Protein AF-A0A9D9ES20-F1 (afdb_monomer)

InterPro domains:
  IPR018711 Phosphodiester glycosidase [PF09992] (113-295)

Sequence (397 aa):
MNNNIIRICLAAALPAMLWSCSEKIDNSAFSDVLGKDYNQEILWDVDSLAFRKASWSTTDASYGAEIRQAQIKMLGGTQSVSYITYPSNMFITRIAAADNGLQSTSELAAGSKAVFAINGGPCDASGATSFVMIGNKVISEGSGSASGAGALAINETLDGSTIGIVQNASSSSLQTDYTSALIAGPVLVAGGKEQTFADTEENNTRQARSIIGTDDKGNYFMAVIDGGVTGQADGATMAEAAFIARIIGMQDAVCLSGGNASTLWSGTDGVVSHPSGNGSYDNTGEEGVANIVYVELNTPFAGGDGTKNDPYQIGTSRHIQNMSTVLEEGTAVYFELIDDIDMEGIDWIPLNYADPYMKIVHLDGNGHTIHNFFSSYASYPSFFGVLYGECRDIRFL

Radius of gyration: 25.95 Å; Cα contacts (8 Å, |Δi|>4): 982; chains: 1; bounding box: 56×36×92 Å

Mean predicted aligned error: 10.27 Å

Secondary structure (DSSP, 8-state):
--TTHHHHHHHHHHHHTTS---S----HHHHHHHHHHH-----S-HHHHHHHTS--EEEE-STT-EEEEEEEEETTEEEEEEEEEEETTTEEEEEEE-SSS-B-HHHHHHHTT-SEEEE-S-EETTEESSEEEETTEEEEE-SS--TT-EEEEEEEETTEEEEEEETT--HHHHHHH-SEEEEE--EEEETTEEPP--S-HHHHS-B-EEEEEE-TTSEEEEEEEE-SBTTTB--B-HHHHHHHHHHHT-SEEEE---GGG--EEETTTEE-S---TTSSSSS--PPPBSEEEEEEE--SSSS--SBTTBPEEE-SHHHHHHGGGG--TT-EEEEEE-S-EE-TT--PPPTB-STT---EEEEE-TT-EEES-----SSS-SSSBS--EEEES-EE-

Solvent-accessible surface area (backbone atoms only — not comparable to full-atom values): 20688 Å² total; per-residue (Å²): 140,66,88,66,58,71,60,49,57,62,63,58,50,57,63,57,69,75,69,65,92,60,91,83,79,80,60,64,70,55,47,54,49,35,38,71,78,64,74,38,81,74,88,65,58,65,44,62,51,37,62,75,66,42,75,65,48,75,45,84,65,56,83,77,22,38,39,39,37,35,67,34,74,36,88,95,42,26,34,25,40,24,35,37,40,34,37,39,74,48,25,27,66,50,69,51,68,50,92,75,59,59,37,34,52,63,58,53,27,60,77,64,66,28,49,33,30,31,37,24,41,45,55,55,95,91,30,50,41,26,34,30,31,47,80,73,38,77,76,28,84,34,84,58,86,48,68,63,25,3,21,50,34,27,38,76,51,95,84,31,32,51,76,44,73,37,70,74,51,48,72,70,59,45,67,72,77,30,36,25,35,37,39,23,27,35,49,24,23,55,88,61,36,67,53,86,77,72,98,40,69,82,38,67,43,54,24,12,38,21,36,42,31,30,35,95,82,51,34,36,38,44,34,34,35,25,18,70,29,83,83,58,13,41,29,38,24,51,64,53,45,14,52,50,44,41,75,77,50,28,23,31,25,28,29,32,29,38,41,44,47,24,43,31,32,32,65,88,74,42,51,68,33,38,16,27,60,69,64,44,89,39,63,50,31,69,35,61,32,23,29,29,38,31,27,36,75,47,55,68,41,83,39,57,82,23,38,92,92,37,35,24,27,28,58,42,49,63,26,58,65,41,52,58,80,73,62,42,76,80,43,74,39,24,34,31,39,77,39,65,27,66,32,70,93,48,88,41,74,30,67,20,55,55,89,88,41,46,37,31,44,32,40,37,18,77,75,30,40,38,32,52,72,53,45,84,40,93,55,53,57,41,77,41,29,52,81,34,73,47,77,46,57,58,44,82,86

Organism: NCBI:txid2840766

pLDDT: mean 88.25, std 16.92, range [31.28, 98.94]

Nearest PDB structures (foldseek):
  6pku-assembly2_D  TM=7.643E-01  e=1.802E-13  Cavia porcellus
  6pki-assembly2_D  TM=7.339E-01  e=7.553E-12  Danio rerio
  6pki-assembly1_A  TM=7.105E-01  e=3.189E-12  Danio rerio
  6ozd-assembly2_B  TM=7.371E-01  e=7.915E-09  Burkholderia pseudomallei K96243
  6ozd-assembly1_A  TM=7.544E-01  e=2.227E-08  Burkholderia pseudomallei K96243

Structure (mmCIF, N/CA/C/O backbone):
data_AF-A0A9D9ES20-F1
#
_entry.id   AF-A0A9D9ES20-F1
#
loop_
_atom_site.group_PDB
_atom_site.id
_atom_site.type_symbol
_atom_site.label_atom_id
_atom_site.label_alt_id
_atom_site.label_comp_id
_atom_site.label_asym_id
_atom_site.label_entity_id
_atom_site.label_seq_id
_atom_site.pdbx_PDB_ins_code
_atom_site.Cartn_x
_atom_site.Cartn_y
_atom_site.Cartn_z
_atom_site.occupancy
_atom_site.B_iso_or_equiv
_atom_site.auth_seq_id
_atom_site.auth_comp_id
_atom_site.auth_asym_id
_atom_site.auth_atom_id
_atom_site.pdbx_PDB_model_num
ATOM 1 N N . MET A 1 1 ? -17.602 14.278 -59.274 1.00 35.97 1 MET A N 1
ATOM 2 C CA . MET A 1 1 ? -17.273 12.839 -59.154 1.00 35.97 1 MET A CA 1
ATOM 3 C C . MET A 1 1 ? -16.264 12.696 -58.018 1.00 35.97 1 MET A C 1
ATOM 5 O O . MET A 1 1 ? -15.236 13.333 -58.118 1.00 35.97 1 MET A O 1
ATOM 9 N N . ASN A 1 2 ? -16.444 11.983 -56.912 1.00 32.16 2 ASN A N 1
ATOM 10 C CA . ASN A 1 2 ? -17.629 11.462 -56.239 1.00 32.16 2 ASN A CA 1
ATOM 11 C C . ASN A 1 2 ? -17.225 11.297 -54.750 1.00 32.16 2 ASN A C 1
ATOM 13 O O . ASN A 1 2 ? -16.380 10.458 -54.446 1.00 32.16 2 ASN A O 1
ATOM 17 N N . ASN A 1 3 ? -17.809 12.080 -53.832 1.00 36.12 3 ASN A N 1
ATOM 18 C CA . ASN A 1 3 ? -17.514 12.083 -52.379 1.00 36.12 3 ASN A CA 1
ATOM 19 C C . ASN A 1 3 ? -17.905 10.778 -51.647 1.00 36.12 3 ASN A C 1
ATOM 21 O O . ASN A 1 3 ? -17.761 10.673 -50.431 1.00 36.12 3 ASN A O 1
ATOM 25 N N . ASN A 1 4 ? -18.371 9.769 -52.385 1.00 34.34 4 ASN A N 1
ATOM 26 C CA . ASN A 1 4 ? -18.772 8.469 -51.855 1.00 34.34 4 ASN A CA 1
ATOM 27 C C . ASN A 1 4 ? -17.644 7.425 -51.849 1.00 34.34 4 ASN A C 1
ATOM 29 O O . ASN A 1 4 ? -17.791 6.418 -51.172 1.00 34.34 4 ASN A O 1
ATOM 33 N N . ILE A 1 5 ? -16.511 7.647 -52.529 1.00 36.88 5 ILE A N 1
ATOM 34 C CA . ILE A 1 5 ? -15.391 6.680 -52.521 1.00 36.88 5 ILE A CA 1
ATOM 35 C C . ILE A 1 5 ? -14.540 6.820 -51.243 1.00 36.88 5 ILE A C 1
ATOM 37 O O . ILE A 1 5 ? -14.112 5.823 -50.671 1.00 36.88 5 ILE A O 1
ATOM 41 N N . ILE A 1 6 ? -14.395 8.039 -50.711 1.00 38.78 6 ILE A N 1
ATOM 42 C CA . ILE A 1 6 ? -13.585 8.318 -49.508 1.00 38.78 6 ILE A CA 1
ATOM 43 C C . ILE A 1 6 ? -14.224 7.738 -48.230 1.00 38.78 6 ILE A C 1
ATOM 45 O O . ILE A 1 6 ? -13.517 7.304 -47.326 1.00 38.78 6 ILE A O 1
ATOM 49 N N . ARG A 1 7 ? -15.560 7.644 -48.161 1.00 33.44 7 ARG A N 1
ATOM 50 C CA . ARG A 1 7 ? -16.254 7.024 -47.014 1.00 33.44 7 ARG A CA 1
ATOM 51 C C . ARG A 1 7 ? -16.281 5.493 -47.058 1.00 33.44 7 ARG A C 1
ATOM 53 O O . ARG A 1 7 ? -16.447 4.874 -46.013 1.00 33.44 7 ARG A O 1
ATOM 60 N N . ILE A 1 8 ? -16.093 4.882 -48.229 1.00 35.72 8 ILE A N 1
ATOM 61 C CA . ILE A 1 8 ? -16.139 3.419 -48.380 1.00 35.72 8 ILE A CA 1
ATOM 62 C C . ILE A 1 8 ? -14.798 2.775 -47.992 1.00 35.72 8 ILE A C 1
ATOM 64 O O . ILE A 1 8 ? -14.804 1.698 -47.401 1.00 35.72 8 ILE A O 1
ATOM 68 N N . CYS A 1 9 ? -13.659 3.448 -48.197 1.00 35.53 9 CYS A N 1
ATOM 69 C CA . CYS A 1 9 ? -12.359 2.892 -47.799 1.00 35.53 9 CYS A CA 1
ATOM 70 C C . CYS A 1 9 ? -12.123 2.897 -46.277 1.00 35.53 9 CYS A C 1
ATOM 72 O O . CYS A 1 9 ? -11.560 1.935 -45.762 1.00 35.53 9 CYS A O 1
ATOM 74 N N . LEU A 1 10 ? -12.616 3.899 -45.530 1.00 37.06 10 LEU A N 1
ATOM 75 C CA . LEU A 1 10 ? -12.553 3.860 -44.057 1.00 37.06 10 LEU A CA 1
ATOM 76 C C . LEU A 1 10 ? -13.504 2.807 -43.459 1.00 37.06 10 LEU A C 1
ATOM 78 O O . LEU A 1 10 ? -13.159 2.155 -42.479 1.00 37.06 10 LEU A O 1
ATOM 82 N N . ALA A 1 11 ? -14.681 2.599 -44.059 1.00 38.09 11 ALA A N 1
ATOM 83 C CA . ALA A 1 11 ? -15.664 1.636 -43.557 1.00 38.09 11 ALA A CA 1
ATOM 84 C C . ALA A 1 11 ? -15.325 0.171 -43.893 1.00 38.09 11 ALA A C 1
ATOM 86 O O . ALA A 1 11 ? -15.809 -0.725 -43.208 1.00 38.09 11 ALA A O 1
ATOM 87 N N . ALA A 1 12 ? -14.496 -0.086 -44.912 1.00 40.22 12 ALA A N 1
ATOM 88 C CA . ALA A 1 12 ? -14.050 -1.434 -45.278 1.00 40.22 12 ALA A CA 1
ATOM 89 C C . ALA A 1 12 ? -12.742 -1.865 -44.585 1.00 40.22 12 ALA A C 1
ATOM 91 O O . ALA A 1 12 ? -12.469 -3.061 -44.499 1.00 40.22 12 ALA A O 1
ATOM 92 N N . ALA A 1 13 ? -11.957 -0.923 -44.049 1.00 41.00 13 ALA A N 1
ATOM 93 C CA . ALA A 1 13 ? -10.763 -1.235 -43.260 1.00 41.00 13 ALA A CA 1
ATOM 94 C C . ALA A 1 13 ? -11.094 -1.598 -41.797 1.00 41.00 13 ALA A C 1
ATOM 96 O O . ALA A 1 13 ? -10.402 -2.420 -41.201 1.00 41.00 13 ALA A O 1
ATOM 97 N N . LEU A 1 14 ? -12.182 -1.057 -41.232 1.00 39.16 14 LEU A N 1
ATOM 98 C CA . LEU A 1 14 ? -12.603 -1.356 -39.855 1.00 39.16 14 LEU A CA 1
ATOM 99 C C . LEU A 1 14 ? -13.001 -2.832 -39.605 1.00 39.16 14 LEU A C 1
ATOM 101 O O . LEU A 1 14 ? -12.642 -3.355 -38.551 1.00 39.16 14 LEU A O 1
ATOM 105 N N . PRO A 1 15 ? -13.694 -3.546 -40.518 1.00 39.06 15 PRO A N 1
ATOM 106 C CA . PRO A 1 15 ? -14.055 -4.949 -40.297 1.00 39.06 15 PRO A CA 1
ATOM 107 C C . PRO A 1 15 ? -12.889 -5.915 -40.540 1.00 39.06 15 PRO A C 1
ATOM 109 O O . PRO A 1 15 ? -12.821 -6.955 -39.892 1.00 39.06 15 PRO A O 1
ATOM 112 N N . ALA A 1 16 ? -11.947 -5.575 -41.428 1.00 38.56 16 ALA A N 1
ATOM 113 C CA . ALA A 1 16 ? -10.749 -6.389 -41.655 1.00 38.56 16 ALA A CA 1
ATOM 114 C C . ALA A 1 16 ? -9.765 -6.322 -40.468 1.00 38.56 16 ALA A C 1
ATOM 116 O O . ALA A 1 16 ? -9.040 -7.281 -40.214 1.00 38.56 16 ALA A O 1
ATOM 117 N N . MET A 1 17 ? -9.793 -5.230 -39.690 1.00 43.91 17 MET A N 1
ATOM 118 C CA . MET A 1 17 ? -9.023 -5.076 -38.445 1.00 43.91 17 MET A CA 1
ATOM 119 C C . MET A 1 17 ? -9.555 -5.909 -37.268 1.00 43.91 17 MET A C 1
ATOM 121 O O . MET A 1 17 ? -8.826 -6.113 -36.301 1.00 43.91 17 MET A O 1
ATOM 125 N N . LEU A 1 18 ? -10.793 -6.410 -37.334 1.00 38.28 18 LEU A N 1
ATOM 126 C CA . LEU A 1 18 ? -11.389 -7.253 -36.287 1.00 38.28 18 LEU A CA 1
ATOM 127 C C . LEU A 1 18 ? -11.223 -8.759 -36.550 1.00 38.28 18 LEU A C 1
ATOM 129 O O . LEU A 1 18 ? -11.651 -9.568 -35.731 1.00 38.28 18 LEU A O 1
ATOM 133 N N . TRP A 1 19 ? -10.600 -9.150 -37.668 1.00 31.28 19 TRP A N 1
ATOM 134 C CA . TRP A 1 19 ? -10.517 -10.555 -38.094 1.00 31.28 19 TRP A CA 1
ATOM 135 C C . TRP A 1 19 ? -9.108 -11.037 -38.456 1.00 31.28 19 TRP A C 1
ATOM 137 O O . TRP A 1 19 ? -8.940 -12.066 -39.104 1.00 31.28 19 TRP A O 1
ATOM 147 N N . SER A 1 20 ? -8.082 -10.315 -38.011 1.00 34.41 20 SER A N 1
ATOM 148 C CA . SER A 1 20 ? -6.687 -10.737 -38.127 1.00 34.41 20 SER A CA 1
ATOM 149 C C . SER A 1 20 ? -6.154 -11.117 -36.748 1.00 34.41 20 SER A C 1
ATOM 151 O O . SER A 1 20 ? -5.389 -10.381 -36.127 1.00 34.41 20 SER A O 1
ATOM 153 N N . CYS A 1 21 ? -6.582 -12.280 -36.257 1.00 37.81 21 CYS A N 1
ATOM 154 C CA . CYS A 1 21 ? -5.880 -13.000 -35.203 1.00 37.81 21 CYS A CA 1
ATOM 155 C C . CYS A 1 21 ? -4.493 -13.392 -35.730 1.00 37.81 21 CYS A C 1
ATOM 157 O O . CYS A 1 21 ? -4.355 -14.388 -36.435 1.00 37.81 21 CYS A O 1
ATOM 159 N N . SER A 1 22 ? -3.465 -12.607 -35.424 1.00 34.41 22 SER A N 1
ATOM 160 C CA . SER A 1 22 ? -2.083 -13.064 -35.535 1.00 34.41 22 SER A CA 1
ATOM 161 C C . SER A 1 22 ? -1.211 -12.279 -34.565 1.00 34.41 22 SER A C 1
ATOM 163 O O . SER A 1 22 ? -1.162 -11.051 -34.576 1.00 34.41 22 SER A O 1
ATOM 165 N N . GLU A 1 23 ? -0.527 -13.027 -33.704 1.00 38.22 23 GLU A N 1
ATOM 166 C CA . GLU A 1 23 ? 0.637 -12.570 -32.958 1.00 38.22 23 GLU A CA 1
ATOM 167 C C . GLU A 1 23 ? 1.638 -11.966 -33.959 1.00 38.22 23 GLU A C 1
ATOM 169 O O . GLU A 1 23 ? 1.904 -12.577 -34.995 1.00 38.22 23 GLU A O 1
ATOM 174 N N . LYS A 1 24 ? 2.182 -10.782 -33.649 1.00 42.69 24 LYS A N 1
ATOM 175 C CA . LYS A 1 24 ? 3.043 -9.927 -34.501 1.00 42.69 24 LYS A CA 1
ATOM 176 C C . LYS A 1 24 ? 2.298 -9.093 -35.548 1.00 42.69 24 LYS A C 1
ATOM 178 O O . LYS A 1 24 ? 2.293 -9.414 -36.732 1.00 42.69 24 LYS A O 1
ATOM 183 N N . ILE A 1 25 ? 1.787 -7.938 -35.132 1.00 45.16 25 ILE A N 1
ATOM 184 C CA . ILE A 1 25 ? 1.531 -6.841 -36.070 1.00 45.16 25 ILE A CA 1
ATOM 185 C C . ILE A 1 25 ? 2.633 -5.797 -35.874 1.00 45.16 25 ILE A C 1
ATOM 187 O O . ILE A 1 25 ? 2.631 -5.061 -34.891 1.00 45.16 25 ILE A O 1
ATOM 191 N N . ASP A 1 26 ? 3.579 -5.765 -36.812 1.00 48.72 26 ASP A N 1
ATOM 192 C CA . ASP A 1 26 ? 4.479 -4.631 -37.021 1.00 48.72 26 ASP A CA 1
ATOM 193 C C . ASP A 1 26 ? 3.716 -3.562 -37.821 1.00 48.72 26 ASP A C 1
ATOM 195 O O . ASP A 1 26 ? 3.381 -3.759 -38.990 1.00 48.72 26 ASP A O 1
ATOM 199 N N . ASN A 1 27 ? 3.384 -2.449 -37.164 1.00 50.16 27 ASN A N 1
ATOM 200 C CA . ASN A 1 27 ? 2.608 -1.355 -37.753 1.00 50.16 27 ASN A CA 1
ATOM 201 C C . ASN A 1 27 ? 3.474 -0.289 -38.448 1.00 50.16 27 ASN A C 1
ATOM 203 O O . ASN A 1 27 ? 2.923 0.691 -38.955 1.00 50.16 27 ASN A O 1
ATOM 207 N N . SER A 1 28 ? 4.800 -0.464 -38.509 1.00 54.50 28 SER A N 1
ATOM 208 C CA . SER A 1 28 ? 5.710 0.482 -39.178 1.00 54.50 28 SER A CA 1
ATOM 209 C C . SER A 1 28 ? 5.321 0.715 -40.642 1.00 54.50 28 SER A C 1
ATOM 211 O O . SER A 1 28 ? 5.251 1.856 -41.098 1.00 54.50 28 SER A O 1
ATOM 213 N N . ALA A 1 29 ? 4.920 -0.353 -41.338 1.00 54.75 29 ALA A N 1
ATOM 214 C CA . ALA A 1 29 ? 4.460 -0.297 -42.722 1.00 54.75 29 ALA A CA 1
ATOM 215 C C . ALA A 1 29 ? 3.221 0.599 -42.922 1.00 54.75 29 ALA A C 1
ATOM 217 O O . ALA A 1 29 ? 3.066 1.206 -43.979 1.00 54.75 29 ALA A O 1
ATOM 218 N N . PHE A 1 30 ? 2.342 0.714 -41.921 1.00 55.22 30 PHE A N 1
ATOM 219 C CA . PHE A 1 30 ? 1.148 1.560 -42.007 1.00 55.22 30 PHE A CA 1
ATOM 220 C C . PHE A 1 30 ? 1.448 3.026 -41.694 1.00 55.22 30 PHE A C 1
ATOM 222 O O . PHE A 1 30 ? 0.862 3.904 -42.327 1.00 55.22 30 PHE A O 1
ATOM 229 N N . SER A 1 31 ? 2.379 3.285 -40.770 1.00 54.69 31 SER A N 1
ATOM 230 C CA . SER A 1 31 ? 2.874 4.638 -40.484 1.00 54.69 31 SER A CA 1
ATOM 231 C C . SER A 1 31 ? 3.504 5.266 -41.727 1.00 54.69 31 SER A C 1
ATOM 233 O O . SER A 1 31 ? 3.154 6.381 -42.111 1.00 54.69 31 SER A O 1
ATOM 235 N N . ASP A 1 32 ? 4.331 4.496 -42.439 1.00 58.84 32 ASP A N 1
ATOM 236 C CA . ASP A 1 32 ? 4.989 4.948 -43.665 1.00 58.84 32 ASP A CA 1
ATOM 237 C C . ASP A 1 32 ? 4.000 5.242 -44.804 1.00 58.84 32 ASP A C 1
ATOM 239 O O . ASP A 1 32 ? 4.159 6.234 -45.519 1.00 58.84 32 ASP A O 1
ATOM 243 N N . VAL A 1 33 ? 2.970 4.404 -44.977 1.00 59.66 33 VAL A N 1
ATOM 244 C CA . VAL A 1 33 ? 1.937 4.587 -46.014 1.00 59.66 33 VAL A CA 1
ATOM 245 C C . VAL A 1 33 ? 1.045 5.790 -45.701 1.00 59.66 33 VAL A C 1
ATOM 247 O O . VAL A 1 33 ? 0.780 6.606 -46.581 1.00 59.66 33 VAL A O 1
ATOM 250 N N . LEU A 1 34 ? 0.605 5.952 -44.450 1.00 56.66 34 LEU A N 1
ATOM 251 C CA . LEU A 1 34 ? -0.246 7.079 -44.049 1.00 56.66 34 LEU A CA 1
ATOM 252 C C . LEU A 1 34 ? 0.509 8.415 -44.068 1.00 56.66 34 LEU A C 1
ATOM 254 O O . LEU A 1 34 ? -0.042 9.426 -44.518 1.00 56.66 34 LEU A O 1
ATOM 258 N N . GLY A 1 35 ? 1.784 8.402 -43.674 1.00 59.75 35 GLY A N 1
ATOM 259 C CA . GLY A 1 35 ? 2.663 9.562 -43.756 1.00 59.75 35 GLY A CA 1
ATOM 260 C C . GLY A 1 35 ? 2.927 9.993 -45.199 1.00 59.75 35 GLY A C 1
ATOM 261 O O . GLY A 1 35 ? 2.756 11.167 -45.527 1.00 59.75 35 GLY A O 1
ATOM 262 N N . LYS A 1 36 ? 3.290 9.055 -46.089 1.00 63.53 36 LYS A N 1
ATOM 263 C CA . LYS A 1 36 ? 3.606 9.371 -47.496 1.00 63.53 36 LYS A CA 1
ATOM 264 C C . LYS A 1 36 ? 2.390 9.729 -48.339 1.00 63.53 36 LYS A C 1
ATOM 266 O O . LYS A 1 36 ? 2.451 10.702 -49.088 1.00 63.53 36 LYS A O 1
ATOM 271 N N . ASP A 1 37 ? 1.318 8.949 -48.245 1.00 66.75 37 ASP A N 1
ATOM 272 C CA . ASP A 1 37 ? 0.223 9.031 -49.218 1.00 66.75 37 ASP A CA 1
ATOM 273 C C . ASP A 1 37 ? -0.909 9.958 -48.758 1.00 66.75 37 ASP A C 1
ATOM 275 O O . ASP A 1 37 ? -1.683 10.448 -49.583 1.00 66.75 37 ASP A O 1
ATOM 279 N N . TYR A 1 38 ? -1.000 10.230 -47.451 1.00 57.66 38 TYR A N 1
ATOM 280 C CA . TYR A 1 38 ? -2.113 10.983 -46.866 1.00 57.66 38 TYR A CA 1
ATOM 281 C C . TYR A 1 38 ? -1.679 12.164 -45.990 1.00 57.66 38 TYR A C 1
ATOM 283 O O . TYR A 1 38 ? -2.547 12.901 -45.521 1.00 57.66 38 TYR A O 1
ATOM 291 N N . ASN A 1 39 ? -0.368 12.384 -45.802 1.00 53.94 39 ASN A N 1
ATOM 292 C CA . ASN A 1 39 ? 0.189 13.420 -44.923 1.00 53.94 39 ASN A CA 1
ATOM 293 C C . ASN A 1 39 ? -0.455 13.396 -43.521 1.00 53.94 39 ASN A C 1
ATOM 295 O O . ASN A 1 39 ? -0.781 14.438 -42.949 1.00 53.94 39 ASN A O 1
ATOM 299 N N . GLN A 1 40 ? -0.712 12.187 -43.014 1.00 49.66 40 GLN A N 1
ATOM 300 C CA . GLN A 1 40 ? -1.264 11.940 -41.687 1.00 49.66 40 GLN A CA 1
ATOM 301 C C . GLN A 1 40 ? -0.206 11.278 -40.814 1.00 49.66 40 GLN A C 1
ATOM 303 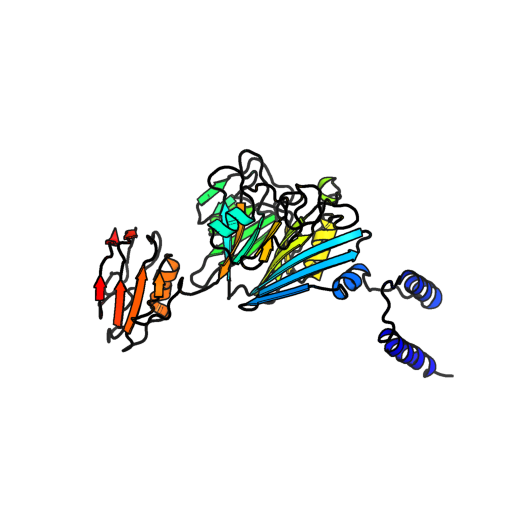O O . GLN A 1 40 ? 0.400 10.286 -41.207 1.00 49.66 40 GLN A O 1
ATOM 308 N N . GLU A 1 41 ? -0.024 11.809 -39.610 1.00 48.78 41 GLU A N 1
ATOM 309 C CA . GLU A 1 41 ? 0.779 11.181 -38.568 1.00 48.78 41 GLU A CA 1
ATOM 310 C C . GLU A 1 41 ? -0.135 10.272 -37.736 1.00 48.78 41 GLU A C 1
ATOM 312 O O . GLU A 1 41 ? -1.230 10.676 -37.325 1.00 48.78 41 GLU A O 1
ATOM 317 N N . ILE A 1 42 ? 0.270 9.019 -37.514 1.00 53.19 42 ILE A N 1
ATOM 318 C CA . ILE A 1 42 ? -0.460 8.131 -36.609 1.00 53.19 42 ILE A CA 1
ATOM 319 C C . ILE A 1 42 ? -0.254 8.665 -35.185 1.00 53.19 42 ILE A C 1
ATOM 321 O O . ILE A 1 42 ? 0.794 8.462 -34.590 1.00 53.19 42 ILE A O 1
ATOM 325 N N . LEU A 1 43 ? -1.272 9.315 -34.614 1.00 46.91 43 LEU A N 1
ATOM 326 C CA . LEU A 1 43 ? -1.268 9.815 -33.226 1.00 46.91 43 LEU A CA 1
ATOM 327 C C . LEU A 1 43 ? -1.410 8.705 -32.161 1.00 46.91 43 LEU A C 1
ATOM 329 O O . LEU A 1 43 ? -1.713 8.987 -31.004 1.00 46.91 43 LEU A O 1
ATOM 333 N N . TRP A 1 44 ? -1.270 7.436 -32.548 1.00 56.78 44 TRP A N 1
ATOM 334 C CA . TRP A 1 44 ? -1.366 6.307 -31.629 1.00 56.78 44 TRP A CA 1
ATOM 335 C C . TRP A 1 44 ? 0.039 5.910 -31.217 1.00 56.78 44 TRP A C 1
ATOM 337 O O . TRP A 1 44 ? 0.816 5.412 -32.028 1.00 56.78 44 TRP A O 1
ATOM 347 N N . ASP A 1 45 ? 0.330 6.108 -29.942 1.00 70.50 45 ASP A N 1
ATOM 348 C CA . ASP A 1 45 ? 1.512 5.561 -29.306 1.00 70.50 45 ASP A CA 1
ATOM 349 C C . ASP A 1 45 ? 1.442 4.020 -29.370 1.00 70.50 45 ASP A C 1
ATOM 351 O O . ASP A 1 45 ? 0.541 3.385 -28.804 1.00 70.50 45 ASP A O 1
ATOM 355 N N . VAL A 1 46 ? 2.364 3.423 -30.132 1.00 80.62 46 VAL A N 1
ATOM 356 C CA . VAL A 1 46 ? 2.434 1.972 -30.363 1.00 80.62 46 VAL A CA 1
ATOM 357 C C . VAL A 1 46 ? 2.606 1.193 -29.062 1.00 80.62 46 VAL A C 1
ATOM 359 O O . VAL A 1 46 ? 2.070 0.090 -28.943 1.00 80.62 46 VAL A O 1
ATOM 362 N N . ASP A 1 47 ? 3.267 1.789 -28.072 1.00 88.19 47 ASP A N 1
ATOM 363 C CA . ASP A 1 47 ? 3.527 1.190 -26.771 1.00 88.19 47 ASP A CA 1
ATOM 364 C C . ASP A 1 47 ? 2.279 1.247 -25.889 1.00 88.19 47 ASP A C 1
ATOM 366 O O . ASP A 1 47 ? 1.931 0.255 -25.247 1.00 88.19 47 ASP A O 1
ATOM 370 N N . SER A 1 48 ? 1.510 2.339 -25.955 1.00 85.69 48 SER A N 1
ATOM 371 C CA . SER A 1 48 ? 0.183 2.405 -25.320 1.00 85.69 48 SER A CA 1
ATOM 372 C C . SER A 1 48 ? -0.769 1.336 -25.875 1.00 85.69 48 SER A C 1
ATOM 374 O O . SER A 1 48 ? -1.541 0.726 -25.129 1.00 85.69 48 SER A O 1
ATOM 376 N N . LEU A 1 49 ? -0.724 1.077 -27.188 1.00 85.81 49 LEU A N 1
ATOM 377 C CA . LEU A 1 49 ? -1.542 0.038 -27.816 1.00 85.81 49 LEU A CA 1
ATOM 378 C C . LEU A 1 49 ? -1.067 -1.373 -27.447 1.00 85.81 49 LEU A C 1
ATOM 380 O O . LEU A 1 49 ? -1.907 -2.237 -27.182 1.00 85.81 49 LEU A O 1
ATOM 384 N N . ALA A 1 50 ? 0.249 -1.601 -27.426 1.00 89.50 50 ALA A N 1
ATOM 385 C CA . ALA A 1 50 ? 0.845 -2.863 -26.996 1.00 89.50 50 ALA A CA 1
ATOM 386 C C . ALA A 1 50 ? 0.444 -3.190 -25.552 1.00 89.50 50 ALA A C 1
ATOM 388 O O . ALA A 1 50 ? -0.031 -4.292 -25.284 1.00 89.50 50 ALA A O 1
ATOM 389 N N . PHE A 1 51 ? 0.520 -2.202 -24.657 1.00 92.75 51 PHE A N 1
ATOM 390 C CA . PHE A 1 51 ? 0.099 -2.331 -23.266 1.00 92.75 51 PHE A CA 1
ATOM 391 C C . PHE A 1 51 ? -1.391 -2.680 -23.135 1.00 92.75 51 PHE A C 1
ATOM 393 O O . PHE A 1 51 ? -1.770 -3.640 -22.461 1.00 92.75 51 PHE A O 1
ATOM 400 N N . ARG A 1 52 ? -2.261 -1.940 -23.838 1.00 89.44 52 ARG A N 1
ATOM 401 C CA . ARG A 1 52 ? -3.718 -2.163 -23.813 1.00 89.44 52 ARG A CA 1
ATOM 402 C C . ARG A 1 52 ? -4.142 -3.528 -24.354 1.00 89.44 52 ARG A C 1
ATOM 404 O O . ARG A 1 52 ? -5.182 -4.031 -23.942 1.00 89.44 52 ARG A O 1
ATOM 411 N N . LYS A 1 53 ? -3.385 -4.096 -25.295 1.00 89.88 53 LYS A N 1
ATOM 412 C CA . LYS A 1 53 ? -3.668 -5.397 -25.924 1.00 89.88 53 LYS A CA 1
ATOM 413 C C . LYS A 1 53 ? -2.905 -6.562 -25.296 1.00 89.88 53 LYS A C 1
ATOM 415 O O . LYS A 1 53 ? -3.040 -7.685 -25.782 1.00 89.88 53 LYS A O 1
ATOM 420 N N . ALA A 1 54 ? -2.095 -6.311 -24.271 1.00 94.12 54 ALA A N 1
ATOM 421 C CA . ALA A 1 54 ? -1.337 -7.358 -23.611 1.00 94.12 54 ALA A CA 1
ATOM 422 C C . ALA A 1 54 ? -2.262 -8.446 -23.045 1.00 94.12 54 ALA A C 1
ATOM 424 O O . ALA A 1 54 ? -3.409 -8.194 -22.670 1.00 94.12 54 ALA A O 1
ATOM 425 N N . SER A 1 55 ? -1.751 -9.676 -23.000 1.00 94.94 55 SER A N 1
ATOM 426 C CA . SER A 1 55 ? -2.456 -10.807 -22.395 1.00 94.94 55 SER A CA 1
ATOM 427 C C . SER A 1 55 ? -2.294 -10.743 -20.879 1.00 94.94 55 SER A C 1
ATOM 429 O O . SER A 1 55 ? -1.370 -11.331 -20.326 1.00 94.94 55 SER A O 1
ATOM 431 N N . TRP A 1 56 ? -3.165 -9.974 -20.228 1.00 96.88 56 TRP A N 1
ATOM 432 C CA . TRP A 1 56 ? -3.166 -9.809 -18.778 1.00 96.88 56 TRP A CA 1
ATOM 433 C C . TRP A 1 56 ? -3.680 -11.067 -18.077 1.00 96.88 56 TRP A C 1
ATOM 435 O O . TRP A 1 56 ? -4.802 -11.508 -18.330 1.00 96.88 56 TRP A O 1
ATOM 445 N N . SER A 1 57 ? -2.883 -11.600 -17.152 1.00 97.25 57 SER A N 1
ATOM 446 C CA . SER A 1 57 ? -3.412 -12.406 -16.053 1.00 97.25 57 SER A CA 1
ATOM 447 C C . SER A 1 57 ? -4.118 -11.461 -15.087 1.00 97.25 57 SER A C 1
ATOM 449 O O . SER A 1 57 ? -3.584 -10.393 -14.786 1.00 97.25 57 SER A O 1
ATOM 451 N N . THR A 1 58 ? -5.332 -11.791 -14.655 1.00 96.06 58 THR A N 1
ATOM 452 C CA . THR A 1 58 ? -6.104 -10.981 -13.703 1.00 96.06 58 THR A CA 1
ATOM 453 C C . THR A 1 58 ? -6.674 -11.886 -12.626 1.00 96.06 58 THR A C 1
ATOM 455 O O . THR A 1 58 ? -7.413 -12.820 -12.939 1.00 96.06 58 THR A O 1
ATOM 458 N N . THR A 1 59 ? -6.346 -11.583 -11.375 1.00 95.81 59 THR A N 1
ATOM 459 C CA . THR A 1 59 ? -6.860 -12.268 -10.188 1.00 95.81 59 THR A CA 1
ATOM 460 C C . THR A 1 59 ? -7.753 -11.302 -9.417 1.00 95.81 59 THR A C 1
ATOM 462 O O . THR A 1 59 ? -7.331 -10.190 -9.097 1.00 95.81 59 THR A O 1
ATOM 465 N N . ASP A 1 60 ? -8.987 -11.724 -9.131 1.00 90.75 60 ASP A N 1
ATOM 466 C CA . ASP A 1 60 ? -9.876 -11.026 -8.198 1.00 90.75 60 ASP A CA 1
ATOM 467 C C . ASP A 1 60 ? -9.347 -11.236 -6.777 1.00 90.75 60 ASP A C 1
ATOM 469 O O . ASP A 1 60 ? -9.306 -12.365 -6.284 1.00 90.75 60 ASP A O 1
ATOM 473 N N . ALA A 1 61 ? -8.923 -10.148 -6.138 1.00 91.38 61 ALA A N 1
ATOM 474 C CA . ALA A 1 61 ? -8.366 -10.164 -4.792 1.00 91.38 61 ALA A CA 1
ATOM 475 C C . ALA A 1 61 ? -9.383 -9.705 -3.731 1.00 91.38 61 ALA A C 1
ATOM 477 O O . ALA A 1 61 ? -9.006 -9.340 -2.618 1.00 91.38 61 ALA A O 1
ATOM 478 N N . SER A 1 62 ? -10.680 -9.789 -4.061 1.00 84.56 62 SER A N 1
ATOM 479 C CA . SER A 1 62 ? -11.830 -9.423 -3.230 1.00 84.56 62 SER A CA 1
ATOM 480 C C . SER A 1 62 ? -11.926 -7.931 -2.898 1.00 84.56 62 SER A C 1
ATOM 482 O O . SER A 1 62 ? -10.991 -7.153 -3.059 1.00 84.56 62 SER A O 1
ATOM 484 N N . TYR A 1 63 ? -13.110 -7.504 -2.444 1.00 86.31 63 TYR A N 1
ATOM 485 C CA . TYR A 1 63 ? -13.379 -6.122 -2.012 1.00 86.31 63 TYR A CA 1
ATOM 486 C C . TYR A 1 63 ? -13.050 -5.051 -3.071 1.00 86.31 63 TYR A C 1
ATOM 488 O O . TYR A 1 63 ? -12.734 -3.909 -2.745 1.00 86.31 63 TYR A O 1
ATOM 496 N N . GLY A 1 64 ? -13.149 -5.425 -4.351 1.00 87.19 64 GLY A N 1
ATOM 497 C CA . GLY A 1 64 ? -12.844 -4.558 -5.489 1.00 87.19 64 GLY A CA 1
ATOM 498 C C . GLY A 1 64 ? -11.354 -4.428 -5.810 1.00 87.19 64 GLY A C 1
ATOM 499 O O . GLY A 1 64 ? -11.018 -3.655 -6.704 1.00 87.19 64 GLY A O 1
ATOM 500 N N . ALA A 1 65 ? -10.475 -5.154 -5.111 1.00 96.19 65 ALA A N 1
ATOM 501 C CA . ALA A 1 65 ? -9.065 -5.222 -5.455 1.00 96.19 65 ALA A CA 1
ATOM 502 C C . ALA A 1 65 ? -8.805 -6.214 -6.599 1.00 96.19 65 ALA A C 1
ATOM 504 O O . ALA A 1 65 ? -9.425 -7.274 -6.683 1.00 96.19 65 ALA A O 1
ATOM 505 N N . GLU A 1 66 ? -7.846 -5.889 -7.461 1.00 96.94 66 GLU A N 1
ATOM 506 C CA . GLU A 1 66 ? -7.430 -6.736 -8.582 1.00 96.94 66 GLU A CA 1
ATOM 507 C C . GLU A 1 66 ? -5.907 -6.791 -8.669 1.00 96.94 66 GLU A C 1
ATOM 509 O O . GLU A 1 66 ? -5.248 -5.753 -8.586 1.00 96.94 66 GLU A O 1
ATOM 514 N N . ILE A 1 67 ? -5.361 -7.984 -8.911 1.00 98.44 67 ILE A N 1
ATOM 515 C CA . ILE A 1 67 ? -3.947 -8.198 -9.242 1.00 98.44 67 ILE A CA 1
ATOM 516 C C . ILE A 1 67 ? -3.851 -8.455 -10.742 1.00 98.44 67 ILE A C 1
ATOM 518 O O . ILE A 1 67 ? -4.575 -9.297 -11.278 1.00 98.44 67 ILE A O 1
ATOM 522 N N . ARG A 1 68 ? -2.959 -7.744 -11.432 1.00 98.38 68 ARG A N 1
ATOM 523 C CA . ARG A 1 68 ? -2.764 -7.856 -12.879 1.00 98.38 68 ARG A CA 1
ATOM 524 C C . ARG A 1 68 ? -1.298 -8.008 -13.232 1.00 98.38 68 ARG A C 1
ATOM 526 O O . ARG A 1 68 ? -0.463 -7.250 -12.750 1.00 98.38 68 ARG A O 1
ATOM 533 N N . GLN A 1 69 ? -0.996 -8.967 -14.101 1.00 98.38 69 GLN A N 1
ATOM 534 C CA . GLN A 1 69 ? 0.371 -9.278 -14.521 1.00 98.38 69 GLN A CA 1
ATOM 535 C C . GLN A 1 69 ? 0.432 -9.517 -16.029 1.00 98.38 69 GLN A C 1
ATOM 537 O O . GLN A 1 69 ? -0.437 -10.195 -16.586 1.00 98.38 69 GLN A O 1
ATOM 542 N N . ALA A 1 70 ? 1.460 -8.995 -16.696 1.00 98.00 70 ALA A N 1
ATOM 543 C CA . ALA A 1 70 ? 1.719 -9.281 -18.103 1.00 98.00 70 ALA A CA 1
ATOM 544 C C . ALA A 1 70 ? 3.190 -9.081 -18.481 1.00 98.00 70 ALA A C 1
ATOM 546 O O . ALA A 1 70 ? 3.853 -8.161 -18.002 1.00 98.00 70 ALA A O 1
ATOM 547 N N . GLN A 1 71 ? 3.657 -9.885 -19.440 1.00 97.50 71 GLN A N 1
ATOM 548 C CA . GLN A 1 71 ? 4.834 -9.565 -20.244 1.00 97.50 71 GLN A CA 1
ATOM 549 C C . GLN A 1 71 ? 4.413 -8.890 -21.550 1.00 97.50 71 GLN A C 1
ATOM 551 O O . GLN A 1 71 ? 3.503 -9.349 -22.243 1.00 97.50 71 GLN A O 1
ATOM 556 N N . ILE A 1 72 ? 5.088 -7.799 -21.902 1.00 96.88 72 ILE A N 1
ATOM 557 C CA . ILE A 1 72 ? 4.685 -6.896 -22.978 1.00 96.88 72 ILE A CA 1
ATOM 558 C C . ILE A 1 72 ? 5.920 -6.498 -23.782 1.00 96.88 72 ILE A C 1
ATOM 560 O O . ILE A 1 72 ? 6.916 -6.033 -23.231 1.00 96.88 72 ILE A O 1
ATOM 564 N N . LYS A 1 73 ? 5.867 -6.652 -25.108 1.00 94.62 73 LYS A N 1
ATOM 565 C CA . LYS A 1 73 ? 6.875 -6.069 -26.004 1.00 94.62 73 LYS A CA 1
ATOM 566 C C . LYS A 1 73 ? 6.503 -4.611 -26.259 1.00 94.62 73 LYS A C 1
ATOM 568 O O . LYS A 1 73 ? 5.566 -4.351 -27.008 1.00 94.62 73 LYS A O 1
ATOM 573 N N . MET A 1 74 ? 7.211 -3.695 -25.610 1.00 93.06 74 MET A N 1
ATOM 574 C CA . MET A 1 74 ? 6.987 -2.251 -25.700 1.00 93.06 74 MET A CA 1
ATOM 575 C C . MET A 1 74 ? 8.261 -1.490 -25.326 1.00 93.06 74 MET A C 1
ATOM 577 O O . MET A 1 74 ? 9.167 -2.055 -24.708 1.00 93.06 74 MET A O 1
ATOM 581 N N . LEU A 1 75 ? 8.333 -0.214 -25.697 1.00 92.88 75 LEU A N 1
ATOM 582 C CA . LEU A 1 75 ? 9.436 0.693 -25.391 1.00 92.88 75 LEU A CA 1
ATOM 583 C C . LEU A 1 75 ? 10.770 0.128 -25.905 1.00 92.88 75 LEU A C 1
ATOM 585 O O . LEU A 1 75 ? 11.806 0.239 -25.268 1.00 92.88 75 LEU A O 1
ATOM 589 N N . GLY A 1 76 ? 10.761 -0.587 -27.032 1.00 90.31 76 GLY A N 1
ATOM 590 C CA . GLY A 1 76 ? 11.963 -1.235 -27.572 1.00 90.31 76 GLY A CA 1
ATOM 591 C C . GLY A 1 76 ? 12.542 -2.371 -26.711 1.00 90.31 76 GLY A C 1
ATOM 592 O O . GLY A 1 76 ? 13.709 -2.716 -26.885 1.00 90.31 76 GLY A O 1
ATOM 593 N N . GLY A 1 77 ? 11.770 -2.948 -25.784 1.00 92.81 77 GLY A N 1
ATOM 594 C CA . GLY A 1 77 ? 12.191 -4.061 -24.931 1.00 92.81 77 GLY A CA 1
ATOM 595 C C . GLY A 1 77 ? 11.045 -4.985 -24.514 1.00 92.81 77 GLY A C 1
ATOM 596 O O . GLY A 1 77 ? 9.935 -4.934 -25.049 1.00 92.81 77 GLY A O 1
ATOM 597 N N . THR A 1 78 ? 11.341 -5.868 -23.568 1.00 96.94 78 THR A N 1
ATOM 598 C CA . THR A 1 78 ? 10.391 -6.760 -22.897 1.00 96.94 78 THR A CA 1
ATOM 599 C C . THR A 1 78 ? 10.133 -6.217 -21.508 1.00 96.94 78 THR A C 1
ATOM 601 O O . THR A 1 78 ? 11.010 -6.267 -20.651 1.00 96.94 78 THR A O 1
ATOM 604 N N . GLN A 1 79 ? 8.935 -5.695 -21.294 1.00 97.75 79 GLN A N 1
ATOM 605 C CA . GLN A 1 79 ? 8.482 -5.267 -19.981 1.00 97.75 79 GLN A CA 1
ATOM 606 C C . GLN A 1 79 ? 7.746 -6.417 -19.308 1.00 97.75 79 GLN A C 1
ATOM 608 O O . GLN A 1 79 ? 6.961 -7.104 -19.957 1.00 97.75 79 GLN A O 1
ATOM 613 N N . SER A 1 80 ? 7.989 -6.610 -18.018 1.00 98.31 80 SER A N 1
ATOM 614 C CA . SER A 1 80 ? 7.183 -7.467 -17.153 1.00 98.31 80 SER A CA 1
ATOM 615 C C . SER A 1 80 ? 6.571 -6.558 -16.104 1.00 98.31 80 SER A C 1
ATOM 617 O O . SER A 1 80 ? 7.292 -5.908 -15.354 1.00 98.31 80 SER A O 1
ATOM 619 N N . VAL A 1 81 ? 5.249 -6.419 -16.136 1.00 98.75 81 VAL A N 1
ATOM 620 C CA . VAL A 1 81 ? 4.520 -5.462 -15.304 1.00 98.75 81 VAL A CA 1
ATOM 621 C C . VAL A 1 81 ? 3.542 -6.231 -14.440 1.00 98.75 81 VAL A C 1
ATOM 623 O O . VAL A 1 81 ? 2.693 -6.954 -14.963 1.00 98.75 81 VAL A O 1
ATOM 626 N N . SER A 1 82 ? 3.650 -6.030 -13.132 1.00 98.75 82 SER A N 1
ATOM 627 C CA . SER A 1 82 ? 2.732 -6.553 -12.126 1.00 98.75 82 SER A CA 1
ATOM 628 C C . SER A 1 82 ? 2.168 -5.380 -11.339 1.00 98.75 82 SER A C 1
ATOM 630 O O . SER A 1 82 ? 2.931 -4.533 -10.883 1.00 98.75 82 SER A O 1
ATOM 632 N N . TYR A 1 83 ? 0.852 -5.286 -11.184 1.00 98.75 83 TYR A N 1
ATOM 633 C CA . TYR A 1 83 ? 0.251 -4.235 -10.371 1.00 98.75 83 TYR A CA 1
ATOM 634 C C . TYR A 1 83 ? -1.014 -4.690 -9.657 1.00 98.75 83 TYR A C 1
ATOM 636 O O . TYR A 1 83 ? -1.725 -5.581 -10.117 1.00 98.75 83 TYR A O 1
ATOM 644 N N . ILE A 1 84 ? -1.284 -4.042 -8.530 1.00 98.75 84 ILE A N 1
ATOM 645 C CA . ILE A 1 84 ? -2.477 -4.216 -7.715 1.00 98.75 84 ILE A CA 1
ATOM 646 C C . ILE A 1 84 ? -3.222 -2.892 -7.693 1.00 98.75 84 ILE A C 1
ATOM 648 O O . ILE A 1 84 ? -2.631 -1.856 -7.389 1.00 98.75 84 ILE A O 1
ATOM 652 N N . THR A 1 85 ? -4.510 -2.935 -8.006 1.00 98.31 85 THR A N 1
ATOM 653 C CA . THR A 1 85 ? -5.453 -1.827 -7.814 1.00 98.31 85 THR A CA 1
ATOM 654 C C . THR A 1 85 ? -6.385 -2.146 -6.670 1.00 98.31 85 THR A C 1
ATOM 656 O O . THR A 1 85 ? -6.891 -3.263 -6.627 1.00 98.31 85 THR A O 1
ATOM 659 N N . TYR A 1 86 ? -6.647 -1.188 -5.781 1.00 97.75 86 TYR A N 1
ATOM 660 C CA . TYR A 1 86 ? -7.573 -1.385 -4.666 1.00 97.75 86 TYR A CA 1
ATOM 661 C C . TYR A 1 86 ? -8.346 -0.099 -4.302 1.00 97.75 86 TYR A C 1
ATOM 663 O O . TYR A 1 86 ? -7.752 0.985 -4.305 1.00 97.75 86 TYR A O 1
ATOM 671 N N . PRO A 1 87 ? -9.654 -0.182 -3.974 1.00 94.94 87 PRO A N 1
ATOM 672 C CA . PRO A 1 87 ? -10.446 0.977 -3.558 1.00 94.94 87 PRO A CA 1
ATOM 673 C C . PRO A 1 87 ? -9.999 1.513 -2.195 1.00 94.94 87 PRO A C 1
ATOM 675 O O . PRO A 1 87 ? -9.956 0.774 -1.211 1.00 94.94 87 PRO A O 1
ATOM 678 N N . SER A 1 88 ? -9.722 2.811 -2.089 1.00 93.25 88 SER A N 1
ATOM 679 C CA . SER A 1 88 ? -9.177 3.412 -0.864 1.00 93.25 88 SER A CA 1
ATOM 680 C C . SER A 1 88 ? -10.125 3.355 0.338 1.00 93.25 88 SER A C 1
ATOM 682 O O . SER A 1 88 ? -9.691 3.501 1.472 1.00 93.25 88 SER A O 1
ATOM 684 N N . ASN A 1 89 ? -11.427 3.182 0.110 1.00 87.19 89 ASN A N 1
ATOM 685 C CA . ASN A 1 89 ? -12.427 3.063 1.171 1.00 87.19 89 ASN A CA 1
ATOM 686 C C . ASN A 1 89 ? -12.517 1.645 1.758 1.00 87.19 89 ASN A C 1
ATOM 688 O O . ASN A 1 89 ? -12.985 1.488 2.883 1.00 87.19 89 ASN A O 1
ATOM 692 N N . MET A 1 90 ? -12.069 0.627 1.020 1.00 89.81 90 MET A N 1
ATOM 693 C CA . MET A 1 90 ? -12.103 -0.776 1.447 1.00 89.81 90 MET A CA 1
ATOM 694 C C . MET A 1 90 ? -10.812 -1.216 2.136 1.00 89.81 90 MET A C 1
ATOM 696 O O . MET A 1 90 ? -10.769 -2.301 2.714 1.00 89.81 90 MET A O 1
ATOM 700 N N . PHE A 1 91 ? -9.770 -0.386 2.095 1.00 94.00 91 PHE A N 1
ATOM 701 C CA . PHE A 1 91 ? -8.429 -0.742 2.536 1.00 94.00 91 PHE A CA 1
ATOM 702 C C . PHE A 1 91 ? -7.724 0.409 3.258 1.00 94.00 91 PHE A C 1
ATOM 704 O O . PHE A 1 91 ? -8.012 1.580 3.031 1.00 94.00 91 PHE A O 1
ATOM 711 N N . ILE A 1 92 ? -6.760 0.066 4.107 1.00 93.88 92 ILE A N 1
ATOM 712 C CA . ILE A 1 92 ? -5.893 1.007 4.819 1.00 93.88 92 ILE A CA 1
ATOM 713 C C . ILE A 1 92 ? -4.483 0.795 4.295 1.00 93.88 92 ILE A C 1
ATOM 715 O O . ILE A 1 92 ? -3.993 -0.328 4.287 1.00 93.88 92 ILE A O 1
ATOM 719 N N . THR A 1 93 ? -3.827 1.862 3.861 1.00 97.38 93 THR A N 1
ATOM 720 C CA . THR A 1 93 ? -2.428 1.850 3.436 1.00 97.38 93 THR A CA 1
ATOM 721 C C . THR A 1 93 ? -1.557 2.344 4.583 1.00 97.38 93 THR A C 1
ATOM 723 O O . THR A 1 93 ? -1.848 3.381 5.177 1.00 97.38 93 THR A O 1
ATOM 726 N N . ARG A 1 94 ? -0.489 1.610 4.888 1.00 97.62 94 ARG A N 1
ATOM 727 C CA . ARG A 1 94 ? 0.430 1.862 6.003 1.00 97.62 94 ARG A CA 1
ATOM 728 C C . ARG A 1 94 ? 1.880 1.692 5.555 1.00 97.62 94 ARG A C 1
ATOM 730 O O . ARG A 1 94 ? 2.162 1.156 4.484 1.00 97.62 94 ARG A O 1
ATOM 737 N N . ILE A 1 95 ? 2.806 2.137 6.400 1.00 98.19 95 ILE A N 1
ATOM 738 C CA . ILE A 1 95 ? 4.244 1.879 6.258 1.00 98.19 95 ILE A CA 1
ATOM 739 C C . ILE A 1 95 ? 4.676 1.004 7.432 1.00 98.19 95 ILE A C 1
ATOM 741 O O . ILE A 1 95 ? 4.302 1.278 8.571 1.00 98.19 95 ILE A O 1
ATOM 745 N N . ALA A 1 96 ? 5.467 -0.029 7.154 1.00 97.50 96 ALA A N 1
ATOM 746 C CA . ALA A 1 96 ? 6.167 -0.809 8.172 1.00 97.50 96 ALA A CA 1
ATOM 747 C C . ALA A 1 96 ? 7.674 -0.670 7.959 1.00 97.50 96 ALA A C 1
ATOM 749 O O . ALA A 1 96 ? 8.139 -0.634 6.819 1.00 97.50 96 ALA A O 1
ATOM 750 N N . ALA A 1 97 ? 8.430 -0.594 9.051 1.00 96.56 97 ALA A N 1
ATOM 751 C CA . ALA A 1 97 ? 9.888 -0.616 9.035 1.00 96.56 97 ALA A CA 1
ATOM 752 C C . ALA A 1 97 ? 10.392 -1.939 9.613 1.00 96.56 97 ALA A C 1
ATOM 754 O O . ALA A 1 97 ? 9.735 -2.536 10.461 1.00 96.56 97 ALA A O 1
ATOM 755 N N . ALA A 1 98 ? 11.554 -2.387 9.148 1.00 95.00 98 ALA A N 1
ATOM 756 C CA . ALA A 1 98 ? 12.216 -3.549 9.713 1.00 95.00 98 ALA A CA 1
ATOM 757 C C . ALA A 1 98 ? 12.805 -3.211 11.091 1.00 95.00 98 ALA A C 1
ATOM 759 O O . ALA A 1 98 ? 13.534 -2.227 11.240 1.00 95.00 98 ALA A O 1
ATOM 760 N N . ASP A 1 99 ? 12.513 -4.044 12.089 1.00 84.88 99 ASP A N 1
ATOM 761 C CA . ASP A 1 99 ? 12.952 -3.816 13.472 1.00 84.88 99 ASP A CA 1
ATOM 762 C C . ASP A 1 99 ? 14.401 -4.265 13.717 1.00 84.88 99 ASP A C 1
ATOM 764 O O . ASP A 1 99 ? 15.071 -3.754 14.614 1.00 84.88 99 ASP A O 1
ATOM 768 N N . ASN A 1 100 ? 14.897 -5.235 12.936 1.00 82.12 100 ASN A N 1
ATOM 769 C CA . ASN A 1 100 ? 16.229 -5.823 13.094 1.00 82.12 100 ASN A CA 1
ATOM 770 C C . ASN A 1 100 ? 16.866 -6.162 11.741 1.00 82.12 100 ASN A C 1
ATOM 772 O O . ASN A 1 100 ? 16.667 -7.250 11.201 1.00 82.12 100 ASN A O 1
ATOM 776 N N . GLY A 1 101 ? 17.705 -5.255 11.238 1.00 89.81 101 GLY A N 1
ATOM 777 C CA . GLY A 1 101 ? 18.367 -5.425 9.945 1.00 89.81 101 GLY A CA 1
ATOM 778 C C . GLY A 1 101 ? 17.393 -5.316 8.772 1.00 89.81 101 GLY A C 1
ATOM 779 O O . GLY A 1 101 ? 16.246 -4.918 8.936 1.00 89.81 101 GLY A O 1
ATOM 780 N N . LEU A 1 102 ? 17.874 -5.632 7.572 1.00 96.50 102 LEU A N 1
ATOM 781 C CA . LEU A 1 102 ? 17.033 -5.661 6.379 1.00 96.50 102 LEU A CA 1
ATOM 782 C C . LEU A 1 102 ? 16.253 -6.979 6.316 1.00 96.50 102 LEU A C 1
ATOM 784 O O . LEU A 1 102 ? 16.810 -8.038 6.607 1.00 96.50 102 LEU A O 1
ATOM 788 N N . GLN A 1 103 ? 14.993 -6.910 5.898 1.00 97.56 103 GLN A N 1
ATOM 789 C CA . GLN A 1 103 ? 14.096 -8.061 5.749 1.00 97.56 103 GLN A CA 1
ATOM 790 C C . GLN A 1 103 ? 13.455 -8.034 4.365 1.00 97.56 103 GLN A C 1
ATOM 792 O O . GLN A 1 103 ? 13.295 -6.961 3.789 1.00 97.56 103 GLN A O 1
ATOM 797 N N . SER A 1 104 ? 13.098 -9.189 3.811 1.00 98.12 104 SER A N 1
ATOM 798 C CA . SER A 1 104 ? 12.392 -9.223 2.524 1.00 98.12 104 SER A CA 1
ATOM 799 C C . SER A 1 104 ? 11.019 -8.541 2.614 1.00 98.12 104 SER A C 1
ATOM 801 O O . SER A 1 104 ? 10.447 -8.379 3.700 1.00 98.12 104 SER A O 1
ATOM 803 N N . THR A 1 105 ? 10.472 -8.136 1.464 1.00 98.62 105 THR A N 1
ATOM 804 C CA . THR A 1 105 ? 9.143 -7.508 1.421 1.00 98.62 105 THR A CA 1
ATOM 805 C C . THR A 1 105 ? 8.084 -8.491 1.912 1.00 98.62 105 THR A C 1
ATOM 807 O O . THR A 1 105 ? 7.214 -8.108 2.693 1.00 98.62 105 THR A O 1
ATOM 810 N N . SER A 1 106 ? 8.190 -9.763 1.521 1.00 98.38 106 SER A N 1
ATOM 811 C CA . SER A 1 106 ? 7.279 -10.823 1.953 1.00 98.38 106 SER A CA 1
ATOM 812 C C . SER A 1 106 ? 7.330 -11.099 3.462 1.00 98.38 106 SER A C 1
ATOM 814 O O . SER A 1 106 ? 6.276 -11.258 4.081 1.00 98.38 106 SER A O 1
ATOM 816 N N . GLU A 1 107 ? 8.512 -11.097 4.089 1.00 97.94 107 GLU A N 1
ATOM 817 C CA . GLU A 1 107 ? 8.653 -11.266 5.545 1.00 97.94 107 GLU A CA 1
ATOM 818 C C . GLU A 1 107 ? 8.004 -10.115 6.324 1.00 97.94 107 GLU A C 1
ATOM 820 O O . GLU A 1 107 ? 7.252 -10.359 7.272 1.00 97.94 107 GLU A O 1
ATOM 825 N N . LEU A 1 108 ? 8.253 -8.866 5.914 1.00 98.25 108 LEU A N 1
ATOM 826 C CA . LEU A 1 108 ? 7.648 -7.688 6.545 1.00 98.25 108 LEU A CA 1
ATOM 827 C C . LEU A 1 108 ? 6.132 -7.654 6.342 1.00 98.25 108 LEU A C 1
ATOM 829 O O . LEU A 1 108 ? 5.392 -7.313 7.267 1.00 98.25 108 LEU A O 1
ATOM 833 N N . ALA A 1 109 ? 5.659 -8.041 5.156 1.00 98.25 109 ALA A N 1
ATOM 834 C CA . ALA A 1 109 ? 4.240 -8.104 4.840 1.00 98.25 109 ALA A CA 1
ATOM 835 C C . ALA A 1 109 ? 3.521 -9.153 5.700 1.00 98.25 109 ALA A C 1
ATOM 837 O O . ALA A 1 109 ? 2.491 -8.854 6.305 1.00 98.25 109 ALA A O 1
ATOM 838 N N . ALA A 1 110 ? 4.099 -10.351 5.828 1.00 96.06 110 ALA A N 1
ATOM 839 C CA . ALA A 1 110 ? 3.564 -11.406 6.683 1.00 96.06 110 ALA A CA 1
ATOM 840 C C . ALA A 1 110 ? 3.558 -10.995 8.165 1.00 96.06 110 ALA A C 1
ATOM 842 O O . ALA A 1 110 ? 2.557 -11.197 8.854 1.00 96.06 110 ALA A O 1
ATOM 843 N N . GLY A 1 111 ? 4.639 -10.369 8.647 1.00 94.38 111 GLY A N 1
ATOM 844 C CA . GLY A 1 111 ? 4.726 -9.843 10.013 1.00 94.38 111 GLY A CA 1
ATOM 845 C C . GLY A 1 111 ? 3.698 -8.746 10.303 1.00 94.38 111 GLY A C 1
ATOM 846 O O . GLY A 1 111 ? 3.159 -8.685 11.405 1.00 94.38 111 GLY A O 1
ATOM 847 N N . SER A 1 112 ? 3.367 -7.945 9.288 1.00 94.19 112 SER A N 1
ATOM 848 C CA . SER A 1 112 ? 2.355 -6.883 9.354 1.00 94.19 112 SER A CA 1
ATOM 849 C C . SER A 1 112 ? 0.932 -7.380 9.075 1.00 94.19 112 SER A C 1
ATOM 851 O O . SER A 1 112 ? 0.018 -6.570 9.010 1.00 94.19 112 SER A O 1
ATOM 853 N N . LYS A 1 113 ? 0.721 -8.694 8.876 1.00 92.06 113 LYS A N 1
ATOM 854 C CA . LYS A 1 113 ? -0.582 -9.285 8.499 1.00 92.06 113 LYS A CA 1
ATOM 855 C C . LYS A 1 113 ? -1.212 -8.600 7.273 1.00 92.06 113 LYS A C 1
ATOM 857 O O . LYS A 1 113 ? -2.430 -8.445 7.184 1.00 92.06 113 LYS A O 1
ATOM 862 N N . ALA A 1 114 ? -0.371 -8.185 6.329 1.00 96.62 114 ALA A N 1
ATOM 863 C CA . ALA A 1 114 ? -0.791 -7.437 5.157 1.00 96.62 114 ALA A CA 1
ATOM 864 C C . ALA A 1 114 ? -1.635 -8.289 4.195 1.00 96.62 114 ALA A C 1
ATOM 866 O O . ALA A 1 114 ? -1.431 -9.494 4.045 1.00 96.62 114 ALA A O 1
ATOM 867 N N . VAL A 1 115 ? -2.539 -7.628 3.475 1.00 96.94 115 VAL A N 1
ATOM 868 C CA . VAL A 1 115 ? -3.241 -8.174 2.306 1.00 96.94 115 VAL A CA 1
ATOM 869 C C . VAL A 1 115 ? -2.374 -8.025 1.059 1.00 96.94 115 VAL A C 1
ATOM 871 O O . VAL A 1 115 ? -2.243 -8.964 0.276 1.00 96.94 115 VAL A O 1
ATOM 874 N N . PHE A 1 116 ? -1.753 -6.857 0.893 1.00 98.56 116 PHE A N 1
ATOM 875 C CA . PHE A 1 116 ? -0.830 -6.549 -0.198 1.00 98.56 116 PHE A CA 1
ATOM 876 C C . PHE A 1 116 ? 0.358 -5.763 0.340 1.00 98.56 116 PHE A C 1
ATOM 878 O O . PHE A 1 116 ? 0.221 -5.029 1.320 1.00 98.56 116 PHE A O 1
ATOM 885 N N . ALA A 1 117 ? 1.509 -5.877 -0.313 1.00 98.88 117 ALA A N 1
ATOM 886 C CA . ALA A 1 117 ? 2.677 -5.078 0.025 1.00 98.88 117 ALA A CA 1
ATOM 887 C C . 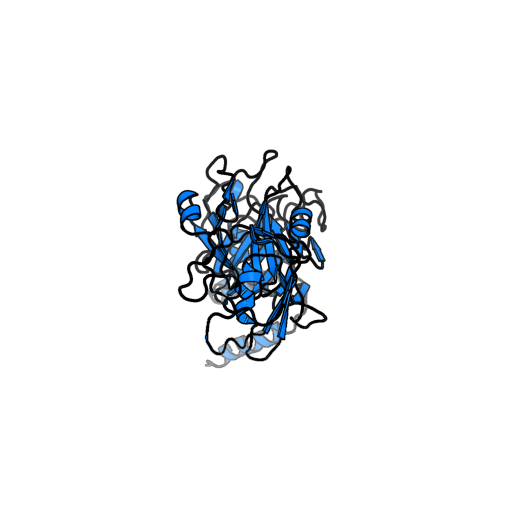ALA A 1 117 ? 3.561 -4.808 -1.190 1.00 98.88 117 ALA A C 1
ATOM 889 O O . ALA A 1 117 ? 3.637 -5.612 -2.119 1.00 98.88 117 ALA A O 1
ATOM 890 N N . ILE A 1 118 ? 4.265 -3.685 -1.139 1.00 98.94 118 ILE A N 1
ATOM 891 C CA . ILE A 1 118 ? 5.336 -3.313 -2.057 1.00 98.94 118 ILE A CA 1
ATOM 892 C C . ILE A 1 118 ? 6.536 -2.826 -1.244 1.00 98.94 118 ILE A C 1
ATOM 894 O O . ILE A 1 118 ? 6.375 -2.254 -0.161 1.00 98.94 118 ILE A O 1
ATOM 898 N N . ASN A 1 119 ? 7.749 -3.043 -1.748 1.00 98.69 119 ASN A N 1
ATOM 899 C CA . ASN A 1 119 ? 8.948 -2.498 -1.119 1.00 98.69 119 ASN A CA 1
ATOM 900 C C . ASN A 1 119 ? 8.875 -0.971 -0.960 1.00 98.69 119 ASN A C 1
ATOM 902 O O . ASN A 1 119 ? 8.233 -0.279 -1.748 1.00 98.69 119 ASN A O 1
ATOM 906 N N . GLY A 1 120 ? 9.560 -0.444 0.052 1.00 97.00 120 GLY A N 1
ATOM 907 C CA . GLY A 1 120 ? 9.556 0.978 0.370 1.00 97.00 120 GLY A CA 1
ATOM 908 C C . GLY A 1 120 ? 10.742 1.760 -0.203 1.00 97.00 120 GLY A C 1
ATOM 909 O O . GLY A 1 120 ? 11.175 1.570 -1.342 1.00 97.00 120 GLY A O 1
ATOM 910 N N . GLY A 1 121 ? 11.230 2.713 0.586 1.00 94.25 121 GLY A N 1
ATOM 911 C CA . GLY A 1 121 ? 12.271 3.661 0.203 1.00 94.25 121 GLY A CA 1
ATOM 912 C C . GLY A 1 121 ? 13.680 3.063 0.221 1.00 94.25 121 GLY A C 1
ATOM 913 O O . GLY A 1 121 ? 13.869 1.898 0.577 1.00 94.25 121 GLY A O 1
ATOM 914 N N . PRO A 1 122 ? 14.683 3.856 -0.186 1.00 92.44 122 PRO A N 1
ATOM 915 C CA . PRO A 1 122 ? 16.059 3.396 -0.296 1.00 92.44 122 PRO A CA 1
ATOM 916 C C . PRO A 1 122 ? 16.648 2.999 1.065 1.00 92.44 122 PRO A C 1
ATOM 918 O O . PRO A 1 122 ? 16.341 3.582 2.112 1.00 92.44 122 PRO A O 1
ATOM 921 N N . CYS A 1 123 ? 17.536 2.009 1.038 1.00 93.19 123 CYS A N 1
ATOM 922 C CA . CYS A 1 123 ? 18.240 1.512 2.211 1.00 93.19 123 CYS A CA 1
ATOM 923 C C . CYS A 1 123 ? 19.666 1.065 1.882 1.00 93.19 123 CYS A C 1
ATOM 925 O O . CYS A 1 123 ? 20.008 0.812 0.728 1.00 93.19 123 CYS A O 1
ATOM 927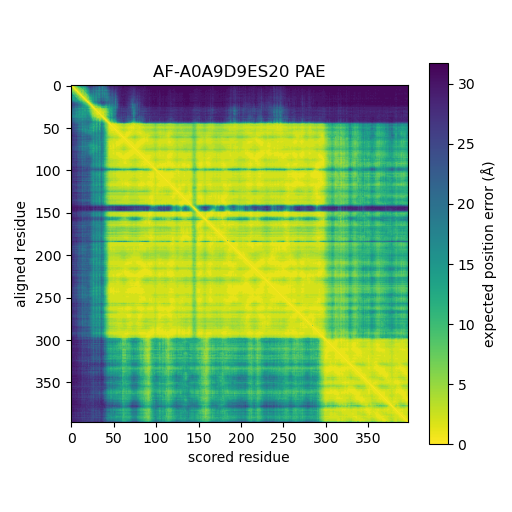 N N . ASP A 1 124 ? 20.485 0.949 2.921 1.00 91.88 124 ASP A N 1
ATOM 928 C CA . ASP A 1 124 ? 21.766 0.253 2.903 1.00 91.88 124 ASP A CA 1
ATOM 929 C C . ASP A 1 124 ? 21.818 -0.772 4.049 1.00 91.88 124 ASP A C 1
ATOM 931 O O . ASP A 1 124 ? 20.830 -0.986 4.753 1.00 91.88 124 ASP A O 1
ATOM 935 N N . ALA A 1 125 ? 22.966 -1.422 4.255 1.00 89.38 125 ALA A N 1
ATOM 936 C CA . ALA A 1 125 ? 23.135 -2.430 5.306 1.00 89.38 125 ALA A CA 1
ATOM 937 C C . ALA A 1 125 ? 22.843 -1.919 6.738 1.00 89.38 125 ALA A C 1
ATOM 939 O O . ALA A 1 125 ? 22.668 -2.726 7.649 1.00 89.38 125 ALA A O 1
ATOM 940 N N . SER A 1 126 ? 22.800 -0.600 6.940 1.00 88.44 126 SER A N 1
ATOM 941 C CA . SER A 1 126 ? 22.503 0.081 8.205 1.00 88.44 126 SER A CA 1
ATOM 942 C C . SER A 1 126 ? 21.021 0.442 8.365 1.00 88.44 126 SER A C 1
ATOM 944 O O . SER A 1 126 ? 20.638 0.908 9.436 1.00 88.44 126 SER A O 1
ATOM 946 N N . GLY A 1 127 ? 20.190 0.251 7.334 1.00 92.06 127 GLY A N 1
ATOM 947 C CA . GLY A 1 127 ? 18.762 0.572 7.342 1.00 92.06 127 GLY A CA 1
ATOM 948 C C . GLY A 1 127 ? 18.371 1.638 6.316 1.00 92.06 127 GLY A C 1
ATOM 949 O O . GLY A 1 127 ? 19.007 1.788 5.274 1.00 92.06 127 GLY A O 1
ATOM 950 N N . ALA A 1 128 ? 17.277 2.357 6.581 1.00 93.25 128 ALA A N 1
ATOM 951 C CA . ALA A 1 128 ? 16.724 3.347 5.656 1.00 93.25 128 ALA A CA 1
ATOM 952 C C . ALA A 1 128 ? 17.653 4.562 5.494 1.00 93.25 128 ALA A C 1
ATOM 954 O O . ALA A 1 128 ? 18.034 5.196 6.481 1.00 93.25 128 ALA A O 1
ATOM 955 N N . THR A 1 129 ? 17.968 4.923 4.248 1.00 92.25 129 THR A N 1
ATOM 956 C CA . THR A 1 129 ? 18.867 6.046 3.922 1.00 92.25 129 THR A CA 1
ATOM 957 C C . THR A 1 129 ? 18.123 7.352 3.648 1.00 92.25 129 THR A C 1
ATOM 959 O O . THR A 1 129 ? 18.744 8.416 3.593 1.00 92.25 129 THR A O 1
ATOM 962 N N . SER A 1 130 ? 16.795 7.298 3.534 1.00 92.00 130 SER A N 1
ATOM 963 C CA . SER A 1 130 ? 15.903 8.451 3.414 1.00 92.00 130 SER A CA 1
ATOM 964 C C . SER A 1 130 ? 15.028 8.638 4.657 1.00 92.00 130 SER A C 1
ATOM 966 O O . SER A 1 130 ? 15.025 7.813 5.572 1.00 92.00 130 SER A O 1
ATOM 968 N N . PHE A 1 131 ? 14.288 9.749 4.687 1.00 94.31 131 PHE A N 1
ATOM 969 C CA . PHE A 1 131 ? 13.357 10.050 5.767 1.00 94.31 131 PHE A CA 1
ATOM 970 C C . PHE A 1 131 ? 12.196 9.047 5.805 1.00 94.31 131 PHE A C 1
ATOM 972 O O . PHE A 1 131 ? 11.509 8.851 4.796 1.00 94.31 131 PHE A O 1
ATOM 979 N N . VAL A 1 132 ? 11.953 8.475 6.985 1.00 95.75 132 VAL A N 1
ATOM 980 C CA . VAL A 1 132 ? 10.839 7.562 7.265 1.00 95.75 132 VAL A CA 1
ATOM 981 C C . VAL A 1 132 ? 10.184 7.966 8.578 1.00 95.75 132 VAL A C 1
ATOM 983 O O . VAL A 1 132 ? 10.851 8.061 9.609 1.00 95.75 132 VAL A O 1
ATOM 986 N N . MET A 1 133 ? 8.870 8.148 8.548 1.00 96.44 133 MET A N 1
ATOM 987 C CA . MET A 1 133 ? 8.041 8.428 9.713 1.00 96.44 133 MET A CA 1
ATOM 988 C C . MET A 1 133 ? 6.835 7.496 9.720 1.00 96.44 133 MET A C 1
ATOM 990 O O . MET A 1 133 ? 6.175 7.331 8.696 1.00 96.44 133 MET A O 1
ATOM 994 N N . ILE A 1 134 ? 6.545 6.906 10.877 1.00 96.00 134 ILE A N 1
ATOM 995 C CA . ILE A 1 134 ? 5.427 5.982 11.075 1.00 96.00 134 ILE A CA 1
ATOM 996 C C . ILE A 1 134 ? 4.704 6.393 12.355 1.00 96.00 134 ILE A C 1
ATOM 998 O O . ILE A 1 134 ? 5.326 6.446 13.414 1.00 96.00 134 ILE A O 1
ATOM 1002 N N . GLY A 1 135 ? 3.410 6.708 12.267 1.00 92.25 135 GLY A N 1
ATOM 1003 C CA . GLY A 1 135 ? 2.589 7.048 13.434 1.00 92.25 135 GLY A CA 1
ATOM 1004 C C . GLY A 1 135 ? 3.148 8.218 14.252 1.00 92.25 135 GLY A C 1
ATOM 1005 O O . GLY A 1 135 ? 3.301 8.109 15.464 1.00 92.25 135 GLY A O 1
ATOM 1006 N N . ASN A 1 136 ? 3.516 9.316 13.588 1.00 92.19 136 ASN A N 1
ATOM 1007 C CA . ASN A 1 136 ? 4.163 10.512 14.147 1.00 92.19 136 ASN A CA 1
ATOM 1008 C C . ASN A 1 136 ? 5.556 10.278 14.759 1.00 92.19 136 ASN A C 1
ATOM 1010 O O . ASN A 1 136 ? 6.150 11.196 15.326 1.00 92.19 136 ASN A O 1
ATOM 1014 N N . LYS A 1 137 ? 6.115 9.071 14.633 1.00 94.56 137 LYS A N 1
ATOM 1015 C CA . LYS A 1 137 ? 7.459 8.743 15.102 1.00 94.56 137 LYS A CA 1
ATOM 1016 C C . LYS A 1 137 ? 8.425 8.694 13.929 1.00 94.56 137 LYS A C 1
ATOM 1018 O O . LYS A 1 137 ? 8.261 7.899 13.004 1.00 94.56 137 LYS A O 1
ATOM 1023 N N . VAL A 1 138 ? 9.466 9.522 13.983 1.00 95.56 138 VAL A N 1
ATOM 1024 C CA . VAL A 1 138 ? 10.569 9.458 13.019 1.00 95.56 138 VAL A CA 1
ATOM 1025 C C . VAL A 1 138 ? 11.375 8.185 13.272 1.00 95.56 138 VAL A C 1
ATOM 1027 O O . VAL A 1 138 ? 11.899 7.971 14.365 1.00 95.56 138 VAL A O 1
ATOM 1030 N N . ILE A 1 139 ? 11.444 7.334 12.251 1.00 95.00 139 ILE A N 1
ATOM 1031 C CA . ILE A 1 139 ? 12.201 6.078 12.249 1.00 95.00 139 ILE A CA 1
ATOM 1032 C C . ILE A 1 139 ? 13.592 6.296 11.650 1.00 95.00 139 ILE A C 1
ATOM 1034 O O . ILE A 1 139 ? 14.574 5.759 12.156 1.00 95.00 139 ILE A O 1
ATOM 1038 N N . SER A 1 140 ? 13.689 7.117 10.602 1.00 93.75 140 SER A N 1
ATOM 1039 C CA . SER A 1 140 ? 14.959 7.545 10.014 1.00 93.75 140 SER A CA 1
ATOM 1040 C C . SER A 1 140 ? 14.872 9.004 9.591 1.00 93.75 140 SER A C 1
ATOM 1042 O O . SER A 1 140 ? 13.898 9.414 8.964 1.00 93.75 140 SER A O 1
ATOM 1044 N N . GLU A 1 141 ? 15.906 9.781 9.912 1.00 90.81 141 GLU A N 1
ATOM 1045 C CA . GLU A 1 141 ? 16.071 11.159 9.428 1.00 90.81 141 GLU A CA 1
ATOM 1046 C C . GLU A 1 141 ? 16.604 11.200 7.981 1.00 90.81 141 GLU A C 1
ATOM 1048 O O . GLU A 1 141 ? 16.492 12.218 7.297 1.00 90.81 141 GLU A O 1
ATOM 1053 N N . GLY A 1 142 ? 17.164 10.083 7.500 1.00 83.19 142 GLY A N 1
ATOM 1054 C CA . GLY A 1 142 ? 17.921 10.001 6.253 1.00 83.19 142 GLY A CA 1
ATOM 1055 C C . GLY A 1 142 ? 19.330 10.604 6.354 1.00 83.19 142 GLY A C 1
ATOM 1056 O O . GLY A 1 142 ? 19.614 11.464 7.187 1.00 83.19 142 GLY A O 1
ATOM 1057 N N . SER A 1 143 ? 20.248 10.142 5.502 1.00 65.88 143 SER A N 1
ATOM 1058 C CA . SER A 1 143 ? 21.654 10.588 5.481 1.00 65.88 143 SER A CA 1
ATOM 1059 C C . SER A 1 143 ? 21.967 11.623 4.384 1.00 65.88 143 SER A C 1
ATOM 1061 O O . SER A 1 143 ? 23.084 12.139 4.327 1.00 65.88 143 SER A O 1
ATOM 1063 N N . GLY A 1 144 ? 20.991 11.981 3.537 1.00 53.62 144 GLY A N 1
ATOM 1064 C CA . GLY A 1 144 ? 21.138 12.960 2.453 1.00 53.62 144 GLY A CA 1
ATOM 1065 C C . GLY A 1 144 ? 19.891 13.070 1.563 1.00 53.62 144 GLY A C 1
ATOM 1066 O O . GLY A 1 144 ? 18.985 12.245 1.651 1.00 53.62 144 GLY A O 1
ATOM 1067 N N . SER A 1 145 ? 19.818 14.113 0.723 1.00 48.34 145 SER A N 1
ATOM 1068 C CA . SER A 1 145 ? 18.664 14.384 -0.151 1.00 48.34 145 SER A CA 1
ATOM 1069 C C . SER A 1 145 ? 18.442 13.250 -1.154 1.00 48.34 145 SER A C 1
ATOM 1071 O O . SER A 1 145 ? 19.258 13.063 -2.054 1.00 48.34 145 SER A O 1
ATOM 1073 N N . ALA A 1 146 ? 17.324 12.530 -1.033 1.00 51.88 146 ALA A N 1
ATOM 1074 C CA . ALA A 1 146 ? 16.858 11.633 -2.084 1.00 51.88 146 ALA A CA 1
ATOM 1075 C C . ALA A 1 146 ? 16.755 12.406 -3.413 1.00 51.88 146 ALA A C 1
ATOM 1077 O O . ALA A 1 146 ? 16.192 13.507 -3.460 1.00 51.88 146 ALA A O 1
ATOM 1078 N N . SER A 1 147 ? 17.331 11.845 -4.478 1.00 47.59 147 SER A N 1
ATOM 1079 C CA . SER A 1 147 ? 17.250 12.390 -5.835 1.00 47.59 147 SER A CA 1
ATOM 1080 C C . SER A 1 147 ? 15.772 12.605 -6.197 1.00 47.59 147 SER A C 1
ATOM 1082 O O . SER A 1 147 ? 14.973 11.674 -6.183 1.00 47.59 147 SER A O 1
ATOM 1084 N N . GLY A 1 148 ? 15.368 13.856 -6.439 1.00 59.28 148 GLY A N 1
ATOM 1085 C CA . GLY A 1 148 ? 14.001 14.195 -6.854 1.00 59.28 148 GLY A CA 1
ATOM 1086 C C . GLY A 1 148 ? 12.937 14.347 -5.756 1.00 59.28 148 GLY A C 1
ATOM 1087 O O . GLY A 1 148 ? 11.788 14.593 -6.119 1.00 59.28 148 GLY A O 1
ATOM 1088 N N . ALA A 1 149 ? 13.290 14.246 -4.463 1.00 75.94 149 ALA A N 1
ATOM 1089 C CA . ALA A 1 149 ? 12.471 14.603 -3.285 1.00 75.94 149 ALA A CA 1
ATOM 1090 C C . ALA A 1 149 ? 10.959 14.281 -3.388 1.00 75.94 149 ALA A C 1
ATOM 1092 O O . ALA A 1 149 ? 10.114 15.078 -2.985 1.00 75.94 149 ALA A O 1
ATOM 1093 N N . GLY A 1 150 ? 10.602 13.136 -3.970 1.00 92.75 150 GLY A N 1
ATOM 1094 C CA . GLY A 1 150 ? 9.222 12.659 -4.007 1.00 92.75 150 GLY A CA 1
ATOM 1095 C C . GLY A 1 150 ? 8.915 11.886 -2.732 1.00 92.75 150 GLY A C 1
ATOM 1096 O O . GLY A 1 150 ? 9.775 11.159 -2.242 1.00 92.75 150 GLY A O 1
ATOM 1097 N N . ALA A 1 151 ? 7.709 12.011 -2.190 1.00 95.62 151 ALA A N 1
ATOM 1098 C CA . ALA A 1 151 ? 7.307 11.229 -1.028 1.00 95.62 151 ALA A CA 1
ATOM 1099 C C . ALA A 1 151 ? 5.921 10.620 -1.193 1.00 95.62 151 ALA A C 1
ATOM 1101 O O . ALA A 1 151 ? 5.024 11.227 -1.780 1.00 95.62 151 ALA A O 1
ATOM 1102 N N . LEU A 1 152 ? 5.765 9.437 -0.606 1.00 97.56 152 LEU A N 1
ATOM 1103 C CA . LEU A 1 152 ? 4.470 8.930 -0.188 1.00 97.56 152 LEU A CA 1
ATOM 1104 C C . LEU A 1 152 ? 4.191 9.489 1.207 1.00 97.56 152 LEU A C 1
ATOM 1106 O O . LEU A 1 152 ? 4.996 9.309 2.120 1.00 97.56 152 LEU A O 1
ATOM 1110 N N . ALA A 1 153 ? 3.052 10.140 1.375 1.00 97.25 153 ALA A N 1
ATOM 1111 C CA . ALA A 1 153 ? 2.589 10.637 2.658 1.00 97.25 153 ALA A CA 1
ATOM 1112 C C . ALA A 1 153 ? 1.225 10.022 2.977 1.00 97.25 153 ALA A C 1
ATOM 1114 O O . ALA A 1 153 ? 0.420 9.807 2.075 1.00 97.25 153 ALA A O 1
ATOM 1115 N N . ILE A 1 154 ? 0.975 9.691 4.238 1.00 97.88 154 ILE A N 1
ATOM 1116 C CA . ILE A 1 154 ? -0.213 8.959 4.675 1.00 97.88 154 ILE A CA 1
ATOM 1117 C C . ILE A 1 154 ? -0.810 9.674 5.879 1.00 97.88 154 ILE A C 1
ATOM 1119 O O . ILE A 1 154 ? -0.101 9.984 6.839 1.00 97.88 154 ILE A O 1
ATOM 1123 N N . ASN A 1 155 ? -2.120 9.891 5.827 1.00 93.94 155 ASN A N 1
ATOM 1124 C CA . ASN A 1 155 ? -2.920 10.270 6.979 1.00 93.94 155 ASN A CA 1
ATOM 1125 C C . ASN A 1 155 ? -3.872 9.139 7.331 1.00 93.94 155 ASN A C 1
ATOM 1127 O O . ASN A 1 155 ? -4.685 8.716 6.508 1.00 93.94 155 ASN A O 1
ATOM 1131 N N . GLU A 1 156 ? -3.784 8.668 8.566 1.00 84.25 156 GLU A N 1
ATOM 1132 C CA . GLU A 1 156 ? -4.750 7.729 9.116 1.00 84.25 156 GLU A CA 1
ATOM 1133 C C . GLU A 1 156 ? -5.911 8.496 9.743 1.00 84.25 156 GLU A C 1
ATOM 1135 O O . GLU A 1 156 ? -5.727 9.441 10.511 1.00 84.25 156 GLU A O 1
ATOM 1140 N N . THR A 1 157 ? -7.124 8.098 9.381 1.00 72.50 157 THR A N 1
ATOM 1141 C CA . THR A 1 157 ? -8.368 8.651 9.909 1.00 72.50 157 THR A CA 1
ATOM 1142 C C . THR A 1 157 ? -9.186 7.534 10.551 1.00 72.50 157 THR A C 1
ATOM 1144 O O . THR A 1 157 ? -8.895 6.347 10.392 1.00 72.50 157 THR A O 1
ATOM 1147 N N . LEU A 1 158 ? -10.250 7.903 11.267 1.00 66.50 158 LEU A N 1
ATOM 1148 C CA . LEU A 1 158 ? -11.225 6.928 11.773 1.00 66.50 158 LEU A CA 1
ATOM 1149 C C . LEU A 1 158 ? -11.783 6.040 10.651 1.00 66.50 158 LEU A C 1
ATOM 1151 O O . LEU A 1 158 ? -11.949 4.837 10.834 1.00 66.50 158 LEU A O 1
ATOM 1155 N N . ASP A 1 159 ? -11.995 6.634 9.477 1.00 69.38 159 ASP A N 1
ATOM 1156 C CA . ASP A 1 159 ? -12.613 5.985 8.324 1.00 69.38 159 ASP A CA 1
ATOM 1157 C C . ASP A 1 159 ? -11.622 5.179 7.464 1.00 69.38 159 ASP A C 1
ATOM 1159 O O . ASP A 1 159 ? -12.038 4.570 6.479 1.00 69.38 159 ASP A O 1
ATOM 1163 N N . GLY A 1 160 ? -10.322 5.161 7.793 1.00 84.38 160 GLY A N 1
ATOM 1164 C CA . GLY A 1 160 ? -9.300 4.424 7.042 1.00 84.38 160 GLY A CA 1
ATOM 1165 C C . GLY A 1 160 ? -7.993 5.199 6.887 1.00 84.38 160 GLY A C 1
ATOM 1166 O O . GLY A 1 160 ? -7.433 5.702 7.856 1.00 84.38 160 GLY A O 1
ATOM 1167 N N . SER A 1 161 ? -7.476 5.282 5.662 1.00 92.19 161 SER A N 1
ATOM 1168 C CA . SER A 1 161 ? -6.268 6.060 5.354 1.00 92.19 161 SER A CA 1
ATOM 1169 C C . SER A 1 161 ? -6.403 6.820 4.044 1.00 92.19 161 SER A C 1
ATOM 1171 O O . SER A 1 161 ? -6.930 6.289 3.062 1.00 92.19 161 SER A O 1
ATOM 1173 N N . THR A 1 162 ? -5.820 8.010 3.982 1.00 94.75 162 THR A N 1
ATOM 1174 C CA . THR A 1 162 ? -5.574 8.718 2.726 1.00 94.75 162 THR A CA 1
ATOM 1175 C C . THR A 1 162 ? -4.088 8.714 2.406 1.00 94.75 162 THR A C 1
ATOM 1177 O O . THR A 1 162 ? -3.261 8.848 3.308 1.00 94.75 162 THR A O 1
ATOM 1180 N N . ILE A 1 163 ? -3.744 8.550 1.125 1.00 96.00 163 ILE A N 1
ATOM 1181 C CA . ILE A 1 163 ? -2.364 8.705 0.657 1.00 96.00 163 ILE A CA 1
ATOM 1182 C C . ILE A 1 163 ? -2.237 9.956 -0.210 1.00 96.00 163 ILE A C 1
ATOM 1184 O O . ILE A 1 163 ? -3.130 10.280 -0.992 1.00 96.00 163 ILE A O 1
ATOM 1188 N N . GLY A 1 164 ? -1.116 10.651 -0.067 1.00 95.88 164 GLY A N 1
ATOM 1189 C CA . GLY A 1 164 ? -0.725 11.806 -0.858 1.00 95.88 164 GLY A CA 1
ATOM 1190 C C . GLY A 1 164 ? 0.625 11.572 -1.524 1.00 95.88 164 GLY A C 1
ATOM 1191 O O . GLY A 1 164 ? 1.549 11.032 -0.913 1.00 95.88 164 GLY A O 1
ATOM 1192 N N . ILE A 1 165 ? 0.739 12.006 -2.777 1.00 97.38 165 ILE A N 1
ATOM 1193 C CA . ILE A 1 165 ? 2.002 12.040 -3.513 1.00 97.38 165 ILE A CA 1
ATOM 1194 C C . ILE A 1 165 ? 2.563 13.458 -3.425 1.00 97.38 165 ILE A C 1
ATOM 1196 O O . ILE A 1 165 ? 2.005 14.396 -3.994 1.00 97.38 165 ILE A O 1
ATOM 1200 N N . VAL A 1 166 ? 3.656 13.625 -2.681 1.00 95.31 166 VAL A N 1
ATOM 1201 C CA . VAL A 1 166 ? 4.233 14.941 -2.382 1.00 95.31 166 VAL A CA 1
ATOM 1202 C C . VAL A 1 166 ? 5.472 15.168 -3.236 1.00 95.31 166 VAL A C 1
ATOM 1204 O O . VAL A 1 166 ? 6.434 14.403 -3.181 1.00 95.31 166 VAL A O 1
ATOM 1207 N N . GLN A 1 167 ? 5.464 16.248 -4.014 1.00 91.81 167 GLN A N 1
ATOM 1208 C CA . GLN A 1 167 ? 6.619 16.701 -4.785 1.00 91.81 167 GLN A CA 1
ATOM 1209 C C . GLN A 1 167 ? 7.456 17.688 -3.964 1.00 91.81 167 GLN A C 1
ATOM 1211 O O . GLN A 1 167 ? 6.900 18.524 -3.255 1.00 91.81 167 GLN A O 1
ATOM 1216 N N . ASN A 1 168 ? 8.785 17.639 -4.101 1.00 87.69 168 ASN A N 1
ATOM 1217 C CA . ASN A 1 168 ? 9.717 18.483 -3.337 1.00 87.69 168 ASN A CA 1
ATOM 1218 C C . ASN A 1 168 ? 9.525 18.357 -1.814 1.00 87.69 168 ASN A C 1
ATOM 1220 O O . ASN A 1 168 ? 9.595 19.344 -1.080 1.00 87.69 168 ASN A O 1
ATOM 1224 N N . ALA A 1 169 ? 9.252 17.139 -1.357 1.00 88.38 169 ALA A N 1
ATOM 1225 C CA . ALA A 1 169 ? 8.986 16.823 0.029 1.00 88.38 169 ALA A CA 1
ATOM 1226 C C . ALA A 1 169 ? 10.193 17.141 0.923 1.00 88.38 169 ALA A C 1
ATOM 1228 O O . ALA A 1 169 ? 11.346 16.856 0.589 1.00 88.38 169 ALA A O 1
ATOM 1229 N N . SER A 1 170 ? 9.907 17.697 2.097 1.00 88.62 170 SER A N 1
ATOM 1230 C CA . SER A 1 170 ? 10.877 17.896 3.172 1.00 88.62 170 SER A CA 1
ATOM 1231 C C . SER A 1 170 ? 10.366 17.248 4.453 1.00 88.62 170 SER A C 1
ATOM 1233 O O . SER A 1 170 ? 9.159 17.235 4.703 1.00 88.62 170 SER A O 1
ATOM 1235 N N . SER A 1 171 ? 11.276 16.754 5.294 1.00 88.81 171 SER A N 1
ATOM 1236 C CA . SER A 1 171 ? 10.911 16.120 6.567 1.00 88.81 171 SER A CA 1
ATOM 1237 C C . SER A 1 171 ? 10.052 17.030 7.451 1.00 88.81 171 SER A C 1
ATOM 1239 O O . SER A 1 171 ? 9.087 16.562 8.043 1.00 88.81 171 SER A O 1
ATOM 1241 N N . SER A 1 172 ? 10.328 18.339 7.480 1.00 88.44 172 SER A N 1
ATOM 1242 C CA . SER A 1 172 ? 9.552 19.300 8.272 1.00 88.44 172 SER A CA 1
ATOM 1243 C C . SER A 1 172 ? 8.100 19.437 7.810 1.00 88.44 172 SER A C 1
ATOM 1245 O O . SER A 1 172 ? 7.198 19.449 8.647 1.00 88.44 172 SER A O 1
ATOM 1247 N N . SER A 1 173 ? 7.861 19.516 6.495 1.00 88.50 173 SER A N 1
ATOM 1248 C CA . SER A 1 173 ? 6.495 19.556 5.948 1.00 88.50 173 SER A CA 1
ATOM 1249 C C . SER A 1 173 ? 5.745 18.254 6.229 1.00 88.50 173 SER A C 1
ATOM 1251 O O . SER A 1 173 ? 4.613 18.277 6.703 1.00 88.50 173 SER A O 1
ATOM 1253 N N . LEU A 1 174 ? 6.412 17.113 6.042 1.00 93.06 174 LEU A N 1
ATOM 1254 C CA . LEU A 1 174 ? 5.804 15.802 6.237 1.00 93.06 174 LEU A CA 1
ATOM 1255 C C . LEU A 1 174 ? 5.398 15.559 7.695 1.00 93.06 174 LEU A C 1
ATOM 1257 O O . LEU A 1 174 ? 4.298 15.081 7.931 1.00 93.06 174 LEU A O 1
ATOM 1261 N N . GLN A 1 175 ? 6.243 15.938 8.657 1.00 93.56 175 GLN A N 1
ATOM 1262 C CA . GLN A 1 175 ? 5.947 15.810 10.092 1.00 93.56 175 GLN A CA 1
ATOM 1263 C C . GLN A 1 175 ? 4.800 16.709 10.565 1.00 93.56 175 GLN A C 1
ATOM 1265 O O . GLN A 1 175 ? 4.200 16.435 11.599 1.00 93.56 175 GLN A O 1
ATOM 1270 N N . THR A 1 176 ? 4.524 17.805 9.852 1.00 90.44 176 THR A N 1
ATOM 1271 C CA . THR A 1 176 ? 3.460 18.744 10.234 1.00 90.44 176 THR A CA 1
ATOM 1272 C C . THR A 1 176 ? 2.098 18.283 9.719 1.00 90.44 176 THR A C 1
ATOM 1274 O O . THR A 1 176 ? 1.100 18.423 10.423 1.00 90.44 176 THR A O 1
ATOM 1277 N N . ASP A 1 177 ? 2.062 17.731 8.504 1.00 91.25 177 ASP A N 1
ATOM 1278 C CA . ASP A 1 177 ? 0.816 17.540 7.756 1.00 91.25 177 ASP A CA 1
ATOM 1279 C C . ASP A 1 177 ? 0.349 16.074 7.683 1.00 91.25 177 ASP A C 1
ATOM 1281 O O . ASP A 1 177 ? -0.779 15.812 7.252 1.00 91.25 177 ASP A O 1
ATOM 1285 N N . TYR A 1 178 ? 1.203 15.115 8.069 1.00 95.31 178 TYR A N 1
ATOM 1286 C CA . TYR A 1 178 ? 0.950 13.685 7.887 1.00 95.31 178 TYR A CA 1
ATOM 1287 C C . TYR A 1 178 ? 1.305 12.848 9.113 1.00 95.31 178 TYR A C 1
ATOM 1289 O O . TYR A 1 178 ? 2.252 13.153 9.831 1.00 95.31 178 TYR A O 1
ATOM 1297 N N . THR A 1 179 ? 0.588 11.739 9.310 1.00 94.25 179 THR A N 1
ATOM 1298 C CA . THR A 1 179 ? 0.883 10.779 10.387 1.00 94.25 179 THR A CA 1
ATOM 1299 C C . THR A 1 179 ? 2.019 9.826 10.038 1.00 94.25 179 THR A C 1
ATOM 1301 O O . THR A 1 179 ? 2.775 9.411 10.912 1.00 94.25 179 THR A O 1
ATOM 1304 N N . SER A 1 180 ? 2.169 9.472 8.764 1.00 97.19 180 SER A N 1
ATOM 1305 C CA . SER A 1 180 ? 3.259 8.619 8.288 1.00 97.19 180 SER A CA 1
ATOM 1306 C C . SER A 1 180 ? 3.760 9.134 6.945 1.00 97.19 180 SER A C 1
ATOM 1308 O O . SER A 1 180 ? 2.990 9.664 6.147 1.00 97.19 180 SER A O 1
ATOM 1310 N N . ALA A 1 181 ? 5.053 8.997 6.673 1.00 96.81 181 ALA A N 1
ATOM 1311 C CA . ALA A 1 181 ? 5.623 9.416 5.403 1.00 96.81 181 ALA A CA 1
ATOM 1312 C C . ALA A 1 181 ? 6.913 8.667 5.076 1.00 96.81 181 ALA A C 1
ATOM 1314 O O . ALA A 1 181 ? 7.680 8.282 5.958 1.00 96.81 181 ALA A O 1
ATOM 1315 N N . LEU A 1 182 ? 7.161 8.521 3.782 1.00 94.69 182 LEU A N 1
ATOM 1316 C CA . LEU A 1 182 ? 8.335 7.887 3.212 1.00 94.69 182 LEU A CA 1
ATOM 1317 C C . LEU A 1 182 ? 8.856 8.773 2.083 1.00 94.69 182 LEU A C 1
ATOM 1319 O O . LEU A 1 182 ? 8.229 8.866 1.024 1.00 94.69 182 LEU A O 1
ATOM 1323 N N . ILE A 1 183 ? 10.006 9.420 2.294 1.00 94.12 183 ILE A N 1
ATOM 1324 C CA . ILE A 1 183 ? 10.710 10.081 1.192 1.00 94.12 183 ILE A CA 1
ATOM 1325 C C . ILE A 1 183 ? 11.384 8.996 0.357 1.00 94.12 183 ILE A C 1
ATOM 1327 O O . ILE A 1 183 ? 12.216 8.235 0.847 1.00 94.12 183 ILE A O 1
ATOM 1331 N N . ALA A 1 184 ? 11.033 8.953 -0.917 1.00 88.44 184 ALA A N 1
ATOM 1332 C CA . ALA A 1 184 ? 11.666 8.133 -1.933 1.00 88.44 184 ALA A CA 1
ATOM 1333 C C . ALA A 1 184 ? 11.874 9.033 -3.158 1.00 88.44 184 ALA A C 1
ATOM 1335 O O . ALA A 1 184 ? 12.590 10.034 -3.077 1.00 88.44 184 ALA A O 1
ATOM 1336 N N . GLY A 1 185 ? 11.175 8.744 -4.250 1.00 83.56 185 GLY A N 1
ATOM 1337 C CA . GLY A 1 185 ? 11.109 9.604 -5.414 1.00 83.56 185 GLY A CA 1
ATOM 1338 C C . GLY A 1 185 ? 12.039 9.177 -6.543 1.00 83.56 185 GLY A C 1
ATOM 1339 O O . GLY A 1 185 ? 12.831 8.245 -6.399 1.00 83.56 185 GLY A O 1
ATOM 1340 N N . PRO A 1 186 ? 11.913 9.857 -7.694 1.00 93.88 186 PRO A N 1
ATOM 1341 C CA . PRO A 1 186 ? 11.106 11.064 -7.938 1.00 93.88 186 PRO A CA 1
ATOM 1342 C C . PRO A 1 186 ? 9.588 10.814 -8.076 1.00 93.88 186 PRO A C 1
ATOM 1344 O O . PRO A 1 186 ? 9.128 9.679 -8.200 1.00 93.88 186 PRO A O 1
ATOM 1347 N N . VAL A 1 187 ? 8.795 11.897 -8.082 1.00 97.12 187 VAL A N 1
ATOM 1348 C CA . VAL A 1 187 ? 7.390 11.867 -8.544 1.00 97.12 187 VAL A CA 1
ATOM 1349 C C . VAL A 1 187 ? 7.372 11.584 -10.047 1.00 97.12 187 VAL A C 1
ATOM 1351 O O . VAL A 1 187 ? 8.066 12.253 -10.811 1.00 97.12 187 VAL A O 1
ATOM 1354 N N . LEU A 1 188 ? 6.586 10.592 -10.460 1.00 98.06 188 LEU A N 1
ATOM 1355 C CA . LEU A 1 188 ? 6.490 10.113 -11.837 1.00 98.06 188 LEU A CA 1
ATOM 1356 C C . LEU A 1 188 ? 5.356 10.777 -12.613 1.00 98.06 188 LEU A C 1
ATOM 1358 O O . LEU A 1 188 ? 5.536 11.181 -13.761 1.00 98.06 188 LEU A O 1
ATOM 1362 N N . VAL A 1 189 ? 4.191 10.895 -11.981 1.00 98.50 189 VAL A N 1
ATOM 1363 C CA . VAL A 1 189 ? 2.986 11.483 -12.570 1.00 98.50 189 VAL A CA 1
ATOM 1364 C C . VAL A 1 189 ? 2.409 12.467 -11.564 1.00 98.50 189 VAL A C 1
ATOM 1366 O O . VAL A 1 189 ? 2.353 12.159 -10.376 1.00 98.50 189 VAL A O 1
ATOM 1369 N N . ALA A 1 190 ? 2.003 13.642 -12.038 1.00 97.31 190 ALA A N 1
ATOM 1370 C CA . ALA A 1 190 ? 1.259 14.610 -11.242 1.00 97.31 190 ALA A CA 1
ATOM 1371 C C . ALA A 1 190 ? 0.091 15.159 -12.063 1.00 97.31 190 ALA A C 1
ATOM 1373 O O . ALA A 1 190 ? 0.286 15.658 -13.179 1.00 97.31 190 ALA A O 1
ATOM 1374 N N . GLY A 1 191 ? -1.129 15.057 -11.541 1.00 96.31 191 GLY A N 1
ATOM 1375 C CA . GLY A 1 191 ? -2.332 15.506 -12.241 1.00 96.31 191 GLY A CA 1
ATOM 1376 C C . GLY A 1 191 ? -2.512 14.866 -13.627 1.00 96.31 191 GLY A C 1
ATOM 1377 O O . GLY A 1 191 ? -2.920 15.546 -14.574 1.00 96.31 191 GLY A O 1
ATOM 1378 N N . GLY A 1 192 ? -2.170 13.582 -13.760 1.00 94.75 192 GLY A N 1
ATOM 1379 C CA . GLY A 1 192 ? -2.293 12.790 -14.987 1.00 94.75 192 GLY A CA 1
ATOM 1380 C C . GLY A 1 192 ? -1.217 13.099 -16.031 1.00 94.75 192 GLY A C 1
ATOM 1381 O O . GLY A 1 192 ? -1.333 12.678 -17.185 1.00 94.75 192 GLY A O 1
ATOM 1382 N N . LYS A 1 193 ? -0.178 13.857 -15.656 1.00 95.62 193 LYS A N 1
ATOM 1383 C CA . LYS A 1 193 ? 0.933 14.246 -16.532 1.00 95.62 193 LYS A CA 1
ATOM 1384 C C . LYS A 1 193 ? 2.248 13.655 -16.048 1.00 95.62 193 LYS A C 1
ATOM 1386 O O . LYS A 1 193 ? 2.639 13.857 -14.897 1.00 95.62 193 LYS A O 1
ATOM 1391 N N . GLU A 1 194 ? 2.938 12.978 -16.961 1.00 96.56 194 GLU A N 1
ATOM 1392 C CA . GLU A 1 194 ? 4.308 12.499 -16.767 1.00 96.56 194 GLU A CA 1
ATOM 1393 C C . GLU A 1 194 ? 5.226 13.672 -16.391 1.00 96.56 194 GLU A C 1
ATOM 1395 O O . GLU A 1 194 ? 5.163 14.748 -16.995 1.00 96.56 194 GLU A O 1
ATOM 1400 N N . GLN A 1 195 ? 6.050 13.475 -15.364 1.00 95.25 195 GLN A N 1
ATOM 1401 C CA . GLN A 1 195 ? 7.084 14.427 -14.975 1.00 95.25 195 GLN A CA 1
ATOM 1402 C C . GLN A 1 195 ? 8.307 14.299 -15.888 1.00 95.25 195 GLN A C 1
ATOM 1404 O O . GLN A 1 195 ? 8.500 13.297 -16.576 1.00 95.25 195 GLN A O 1
ATOM 1409 N N . THR A 1 196 ? 9.145 15.333 -15.900 1.00 92.44 196 THR A N 1
ATOM 1410 C CA . THR A 1 196 ? 10.414 15.320 -16.628 1.00 92.44 196 THR A CA 1
ATOM 1411 C C . THR A 1 196 ? 11.568 15.051 -15.675 1.00 92.44 196 THR A C 1
ATOM 1413 O O . THR A 1 196 ? 11.576 15.501 -14.528 1.00 92.44 196 THR A O 1
ATOM 1416 N N . PHE A 1 197 ? 12.570 14.330 -16.168 1.00 92.50 197 PHE A N 1
ATOM 1417 C CA . PHE A 1 197 ? 13.714 13.899 -15.375 1.00 92.50 197 PHE A CA 1
ATOM 1418 C C . PHE A 1 197 ? 15.002 14.474 -15.956 1.00 92.50 197 PHE A C 1
ATOM 1420 O O . PHE A 1 197 ? 15.109 14.697 -17.163 1.00 92.50 197 PHE A O 1
ATOM 1427 N N . ALA A 1 198 ? 15.975 14.744 -15.087 1.00 91.31 198 ALA A N 1
ATOM 1428 C CA . ALA A 1 198 ? 17.295 15.178 -15.521 1.00 91.31 198 ALA A CA 1
ATOM 1429 C C . ALA A 1 198 ? 17.996 14.058 -16.303 1.00 91.31 198 ALA A C 1
ATOM 1431 O O . ALA A 1 198 ? 17.841 12.881 -15.974 1.00 91.31 198 ALA A O 1
ATOM 1432 N N . ASP A 1 199 ? 18.797 14.440 -17.295 1.00 93.06 199 ASP A N 1
ATOM 1433 C CA . ASP A 1 199 ? 19.596 13.524 -18.110 1.00 93.06 199 ASP A CA 1
ATOM 1434 C C . ASP A 1 199 ? 20.777 12.974 -17.290 1.00 93.06 199 ASP A C 1
ATOM 1436 O O . ASP A 1 199 ? 21.871 13.540 -17.267 1.00 93.06 199 ASP A O 1
ATOM 1440 N N . THR A 1 200 ? 20.517 11.912 -16.526 1.00 92.62 200 THR A N 1
ATOM 1441 C CA . THR A 1 200 ? 21.479 11.254 -15.635 1.00 92.62 200 THR A CA 1
ATOM 1442 C C . THR A 1 200 ? 21.478 9.748 -15.866 1.00 92.62 200 THR A C 1
ATOM 1444 O O . THR A 1 200 ? 20.487 9.167 -16.309 1.00 92.62 200 THR A O 1
ATOM 1447 N N . GLU A 1 201 ? 22.584 9.088 -15.522 1.00 91.06 201 GLU A N 1
ATOM 1448 C CA . GLU A 1 201 ? 22.695 7.628 -15.617 1.00 91.06 201 GLU A CA 1
ATOM 1449 C C . GLU A 1 201 ? 21.617 6.910 -14.788 1.00 91.06 201 GLU A C 1
ATOM 1451 O O . GLU A 1 201 ? 21.003 5.964 -15.272 1.00 91.06 201 GLU A O 1
ATOM 1456 N N . GLU A 1 202 ? 21.311 7.406 -13.587 1.00 87.38 202 GLU A N 1
ATOM 1457 C CA . GLU A 1 202 ? 20.255 6.877 -12.709 1.00 87.38 202 GLU A CA 1
ATOM 1458 C C . GLU A 1 202 ? 18.864 6.876 -13.378 1.00 87.38 202 GLU A C 1
ATOM 1460 O O . GLU A 1 202 ? 18.109 5.897 -13.285 1.00 87.38 202 GLU A O 1
ATOM 1465 N N . ASN A 1 203 ? 18.534 7.965 -14.081 1.00 92.56 203 ASN A N 1
ATOM 1466 C CA . ASN A 1 203 ? 17.242 8.130 -14.743 1.00 92.56 203 ASN A CA 1
ATOM 1467 C C . ASN A 1 203 ? 17.166 7.369 -16.069 1.00 92.56 203 ASN A C 1
ATOM 1469 O O . ASN A 1 203 ? 16.101 6.852 -16.405 1.00 92.56 203 ASN A O 1
ATOM 1473 N N . ASN A 1 204 ? 18.279 7.276 -16.799 1.00 95.00 204 ASN A N 1
ATOM 1474 C CA . ASN A 1 204 ? 18.336 6.687 -18.139 1.00 95.00 204 ASN A CA 1
ATOM 1475 C C . ASN A 1 204 ? 18.660 5.190 -18.148 1.00 95.00 204 ASN A C 1
ATOM 1477 O O . ASN A 1 204 ? 18.480 4.531 -19.172 1.00 95.00 204 ASN A O 1
ATOM 1481 N N . THR A 1 205 ? 19.143 4.639 -17.037 1.00 95.62 205 THR A N 1
ATOM 1482 C CA . THR A 1 205 ? 19.395 3.203 -16.926 1.00 95.62 205 THR A CA 1
ATOM 1483 C C . THR A 1 205 ? 18.087 2.466 -16.682 1.00 95.62 205 THR A C 1
ATOM 1485 O O . THR A 1 205 ? 17.307 2.807 -15.782 1.00 95.62 205 THR A O 1
ATOM 1488 N N . ARG A 1 206 ? 17.850 1.426 -17.485 1.00 97.06 206 ARG A N 1
ATOM 1489 C CA . ARG A 1 206 ? 16.754 0.493 -17.246 1.00 97.06 206 ARG A CA 1
ATOM 1490 C C . ARG A 1 206 ? 17.085 -0.420 -16.080 1.00 97.06 206 ARG A C 1
ATOM 1492 O O . ARG A 1 206 ? 18.122 -1.073 -16.060 1.00 97.06 206 ARG A O 1
ATOM 1499 N N . GLN A 1 207 ? 16.171 -0.458 -15.129 1.00 96.12 207 GLN A N 1
ATOM 1500 C CA . GLN A 1 207 ? 16.201 -1.333 -13.964 1.00 96.12 207 GLN A CA 1
ATOM 1501 C C . GLN A 1 207 ? 14.761 -1.617 -13.541 1.00 96.12 207 GLN A C 1
ATOM 1503 O O . GLN A 1 207 ? 13.828 -1.036 -14.104 1.00 96.12 207 GLN A O 1
ATOM 1508 N N . ALA A 1 208 ? 14.576 -2.511 -12.573 1.00 98.31 208 ALA A N 1
ATOM 1509 C CA . ALA A 1 208 ? 13.261 -2.703 -11.983 1.00 98.31 208 ALA A CA 1
ATOM 1510 C C . ALA A 1 208 ? 12.794 -1.408 -11.290 1.00 98.31 208 ALA A C 1
ATOM 1512 O O . ALA A 1 208 ? 13.619 -0.641 -10.776 1.00 98.31 208 ALA A O 1
ATOM 1513 N N . ARG A 1 209 ? 11.490 -1.132 -11.316 1.00 98.25 209 ARG A N 1
ATOM 1514 C CA . ARG A 1 209 ? 10.892 0.087 -10.754 1.00 98.25 209 ARG A CA 1
ATOM 1515 C C . ARG A 1 209 ? 9.664 -0.272 -9.933 1.00 98.25 209 ARG A C 1
ATOM 1517 O O . ARG A 1 209 ? 8.766 -0.934 -10.448 1.00 98.25 209 ARG A O 1
ATOM 1524 N N . SER A 1 210 ? 9.607 0.241 -8.711 1.00 98.75 210 SER A N 1
ATOM 1525 C CA . SER A 1 210 ? 8.448 0.139 -7.825 1.00 98.75 210 SER A CA 1
ATOM 1526 C C . SER A 1 210 ? 7.723 1.472 -7.760 1.00 98.75 210 SER A C 1
ATOM 1528 O O . SER A 1 210 ? 8.351 2.524 -7.655 1.00 98.75 210 SER A O 1
ATOM 1530 N N . ILE A 1 211 ? 6.400 1.441 -7.859 1.00 98.81 211 ILE A N 1
ATOM 1531 C CA . ILE A 1 211 ? 5.562 2.623 -8.032 1.00 98.81 211 ILE A CA 1
ATOM 1532 C C . ILE A 1 211 ? 4.352 2.503 -7.117 1.00 98.81 211 ILE A C 1
ATOM 1534 O O . ILE A 1 211 ? 3.684 1.469 -7.093 1.00 98.81 211 ILE A O 1
ATOM 1538 N N . ILE A 1 212 ? 4.038 3.589 -6.417 1.00 98.69 212 ILE A N 1
ATOM 1539 C CA . ILE A 1 212 ? 2.755 3.755 -5.737 1.00 98.69 212 ILE A CA 1
ATOM 1540 C C . ILE A 1 212 ? 2.047 4.994 -6.275 1.00 98.69 212 ILE A C 1
ATOM 1542 O O . ILE A 1 212 ? 2.690 6.009 -6.557 1.00 98.69 212 ILE A O 1
ATOM 1546 N N . GLY A 1 213 ? 0.731 4.912 -6.441 1.00 98.38 213 GLY A N 1
ATOM 1547 C CA . GLY A 1 213 ? -0.047 6.012 -6.997 1.00 98.38 213 GLY A CA 1
ATOM 1548 C C . GLY A 1 213 ? -1.539 5.930 -6.717 1.00 98.38 213 GLY A C 1
ATOM 1549 O O . GLY A 1 213 ? -2.027 4.980 -6.106 1.00 98.38 213 GLY A O 1
ATOM 1550 N N . THR A 1 214 ? -2.257 6.946 -7.178 1.00 98.50 214 THR A N 1
ATOM 1551 C CA . THR A 1 214 ? -3.706 7.124 -7.020 1.00 98.50 214 THR A CA 1
ATOM 1552 C C . THR A 1 214 ? -4.351 7.397 -8.374 1.00 98.50 214 THR A C 1
ATOM 1554 O O . THR A 1 214 ? -3.681 7.894 -9.277 1.00 98.50 214 THR A O 1
ATOM 1557 N N . ASP A 1 215 ? -5.642 7.103 -8.539 1.00 97.44 215 ASP A N 1
ATOM 1558 C CA . ASP A 1 215 ? -6.450 7.615 -9.656 1.00 97.44 215 ASP A CA 1
ATOM 1559 C C . ASP A 1 215 ? -7.463 8.683 -9.204 1.00 97.44 215 ASP A C 1
ATOM 1561 O O . ASP A 1 215 ? -7.598 9.006 -8.023 1.00 97.44 215 ASP A O 1
ATOM 1565 N N . ASP A 1 216 ? -8.204 9.236 -10.164 1.00 94.38 216 ASP A N 1
ATOM 1566 C CA . ASP A 1 216 ? -9.274 10.212 -9.935 1.00 94.38 216 ASP A CA 1
ATOM 1567 C C . ASP A 1 216 ? -10.614 9.581 -9.496 1.00 94.38 216 ASP A C 1
ATOM 1569 O O . ASP A 1 216 ? -11.626 10.279 -9.388 1.00 94.38 216 ASP A O 1
ATOM 1573 N N . LYS A 1 217 ? -10.636 8.267 -9.232 1.00 93.00 217 LYS A N 1
ATOM 1574 C CA . LYS A 1 217 ? -11.827 7.476 -8.871 1.00 93.00 217 LYS A CA 1
ATOM 1575 C C . LYS A 1 217 ? -11.761 6.907 -7.456 1.00 93.00 217 LYS A C 1
ATOM 1577 O O . LYS A 1 217 ? -12.698 6.221 -7.050 1.00 93.00 217 LYS A O 1
ATOM 1582 N N . GLY A 1 218 ? -10.702 7.204 -6.705 1.00 92.50 218 GLY A N 1
ATOM 1583 C CA . GLY A 1 218 ? -10.518 6.720 -5.338 1.00 92.50 218 GLY A CA 1
ATOM 1584 C C . GLY A 1 218 ? -9.910 5.320 -5.258 1.00 92.50 218 GLY A C 1
ATOM 1585 O O . GLY A 1 218 ? -10.129 4.624 -4.270 1.00 92.50 218 GLY A O 1
ATOM 1586 N N . ASN A 1 219 ? -9.163 4.890 -6.277 1.00 97.44 219 ASN A N 1
ATOM 1587 C CA . ASN A 1 219 ? -8.339 3.687 -6.207 1.00 97.44 219 ASN A CA 1
ATOM 1588 C C . ASN A 1 219 ? -6.874 4.053 -5.999 1.00 97.44 219 ASN A C 1
ATOM 1590 O O . ASN A 1 219 ? -6.369 5.040 -6.545 1.00 97.44 219 ASN A O 1
ATOM 1594 N N . TYR A 1 220 ? -6.181 3.208 -5.248 1.00 98.50 220 TYR A N 1
ATOM 1595 C CA . TYR A 1 220 ? -4.735 3.245 -5.100 1.00 98.50 220 TYR A CA 1
ATOM 1596 C C . TYR A 1 220 ? -4.098 2.082 -5.856 1.00 98.50 220 TYR A C 1
ATOM 1598 O O . TYR A 1 220 ? -4.745 1.076 -6.162 1.00 98.50 220 TYR A O 1
ATOM 1606 N N . PHE A 1 221 ? -2.824 2.258 -6.189 1.00 98.75 221 PHE A N 1
ATOM 1607 C CA . PHE A 1 221 ? -2.068 1.360 -7.045 1.00 98.75 221 PHE A CA 1
ATOM 1608 C C . PHE A 1 221 ? -0.727 1.033 -6.405 1.00 98.75 221 PHE A C 1
ATOM 1610 O O . PHE A 1 221 ? -0.006 1.945 -6.011 1.00 98.75 221 PHE A O 1
ATOM 1617 N N . MET A 1 222 ? -0.355 -0.243 -6.408 1.00 98.88 222 MET A N 1
ATOM 1618 C CA . MET A 1 222 ? 1.018 -0.703 -6.191 1.00 98.88 222 MET A CA 1
ATOM 1619 C C . MET A 1 222 ? 1.479 -1.401 -7.460 1.00 98.88 222 MET A C 1
ATOM 1621 O O . MET A 1 222 ? 0.827 -2.346 -7.894 1.00 98.88 222 MET A O 1
ATOM 1625 N N . ALA A 1 223 ? 2.561 -0.947 -8.082 1.00 98.88 223 ALA A N 1
ATOM 1626 C CA . ALA A 1 223 ? 3.040 -1.511 -9.336 1.00 98.88 223 ALA A CA 1
ATOM 1627 C C . ALA A 1 223 ? 4.544 -1.762 -9.300 1.00 98.88 223 ALA A C 1
ATOM 1629 O O . ALA A 1 223 ? 5.312 -0.926 -8.832 1.00 98.88 223 ALA A O 1
ATOM 1630 N N . VAL A 1 224 ? 4.952 -2.896 -9.856 1.00 98.94 224 VAL A N 1
ATOM 1631 C CA . VAL A 1 224 ? 6.343 -3.231 -10.134 1.00 98.94 224 VAL A CA 1
ATOM 1632 C C . VAL A 1 224 ? 6.498 -3.466 -11.629 1.00 98.94 224 VAL A C 1
ATOM 1634 O O . VAL A 1 224 ? 5.760 -4.239 -12.244 1.00 98.94 224 VAL A O 1
ATOM 1637 N N . ILE A 1 225 ? 7.472 -2.777 -12.212 1.00 98.81 225 ILE A N 1
ATOM 1638 C CA . ILE A 1 225 ? 8.029 -3.096 -13.521 1.00 98.81 225 ILE A CA 1
ATOM 1639 C C . ILE A 1 225 ? 9.299 -3.888 -13.234 1.00 98.81 225 ILE A C 1
ATOM 1641 O O . ILE A 1 225 ? 10.272 -3.315 -12.743 1.00 98.81 225 ILE A O 1
ATOM 1645 N N . ASP A 1 226 ? 9.286 -5.194 -13.490 1.00 98.75 226 ASP A N 1
ATOM 1646 C CA . ASP A 1 226 ? 10.448 -6.046 -13.243 1.00 98.75 226 ASP A CA 1
ATOM 1647 C C . ASP A 1 226 ? 11.600 -5.657 -14.183 1.00 98.75 226 ASP A C 1
ATOM 1649 O O . ASP A 1 226 ? 11.402 -5.176 -15.305 1.00 98.75 226 ASP A O 1
ATOM 1653 N N . GLY A 1 227 ? 12.831 -5.905 -13.747 1.00 97.56 227 GLY A N 1
ATOM 1654 C CA . GLY A 1 227 ? 14.030 -5.551 -14.495 1.00 97.56 227 GLY A CA 1
ATOM 1655 C C . GLY A 1 227 ? 15.246 -6.349 -14.053 1.00 97.56 227 GLY A C 1
ATOM 1656 O O . GLY A 1 227 ? 15.246 -6.956 -12.987 1.00 97.56 227 GLY A O 1
ATOM 1657 N N . GLY A 1 228 ? 16.298 -6.335 -14.869 1.00 94.38 228 GLY A N 1
ATOM 1658 C CA . GLY A 1 228 ? 17.551 -7.040 -14.576 1.00 94.38 228 GLY A CA 1
ATOM 1659 C C . GLY A 1 228 ? 17.646 -8.452 -15.161 1.00 94.38 228 GLY A C 1
ATOM 1660 O O . GLY A 1 228 ? 18.677 -9.096 -14.989 1.00 94.38 228 GLY A O 1
ATOM 1661 N N . VAL A 1 229 ? 16.636 -8.916 -15.9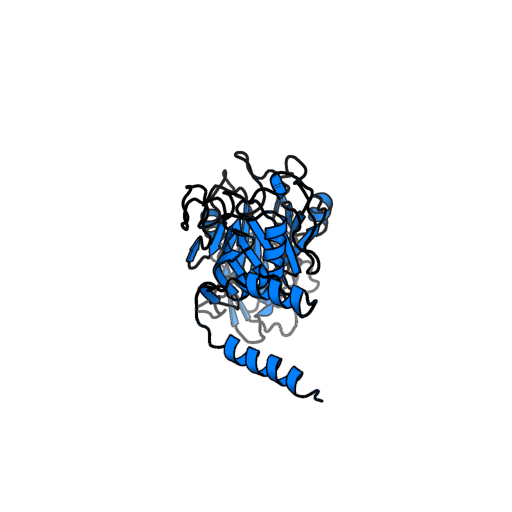13 1.00 96.31 229 VAL A N 1
ATOM 1662 C CA . VAL A 1 229 ? 16.667 -10.222 -16.595 1.00 96.31 229 VAL A CA 1
ATOM 1663 C C . VAL A 1 229 ? 16.456 -10.041 -18.097 1.00 96.31 229 VAL A C 1
ATOM 1665 O O . VAL A 1 229 ? 15.332 -10.025 -18.603 1.00 96.31 229 VAL A O 1
ATOM 1668 N N . THR A 1 230 ? 17.559 -9.883 -18.830 1.00 93.56 230 THR A N 1
ATOM 1669 C CA . THR A 1 230 ? 17.552 -9.540 -20.259 1.00 93.56 230 THR A CA 1
ATOM 1670 C C . THR A 1 230 ? 16.676 -10.476 -21.096 1.00 93.56 230 THR A C 1
ATOM 1672 O O . THR A 1 230 ? 16.827 -11.695 -21.070 1.00 93.56 230 THR A O 1
ATOM 1675 N N . GLY A 1 231 ? 15.784 -9.891 -21.897 1.00 92.81 231 GLY A N 1
ATOM 1676 C CA . GLY A 1 231 ? 14.881 -10.598 -22.807 1.00 92.81 231 GLY A CA 1
ATOM 1677 C C . GLY A 1 231 ? 13.580 -11.100 -22.172 1.00 92.81 231 GLY A C 1
ATOM 1678 O O . GLY A 1 231 ? 12.681 -11.498 -22.918 1.00 92.81 231 GLY A O 1
ATOM 1679 N N . GLN A 1 232 ? 13.460 -11.046 -20.841 1.00 96.25 232 GLN A N 1
ATOM 1680 C CA . GLN A 1 232 ? 12.252 -11.407 -20.085 1.00 96.25 232 GLN A CA 1
ATOM 1681 C C . GLN A 1 232 ? 11.688 -10.206 -19.312 1.00 96.25 232 GLN A C 1
ATOM 1683 O O . GLN A 1 232 ? 10.487 -9.954 -19.357 1.00 96.25 232 GLN A O 1
ATOM 1688 N N . ALA A 1 233 ? 12.567 -9.442 -18.667 1.00 97.00 233 ALA A N 1
ATOM 1689 C CA . ALA A 1 233 ? 12.277 -8.230 -17.916 1.00 97.00 233 ALA A CA 1
ATOM 1690 C C . ALA A 1 233 ? 13.460 -7.261 -18.072 1.00 97.00 233 ALA A C 1
ATOM 1692 O O . ALA A 1 233 ? 14.424 -7.277 -17.302 1.00 97.00 233 ALA A O 1
ATOM 1693 N N . ASP A 1 234 ? 13.410 -6.438 -19.120 1.00 97.75 234 ASP A N 1
ATOM 1694 C CA . ASP A 1 234 ? 14.491 -5.510 -19.469 1.00 97.75 234 ASP A CA 1
ATOM 1695 C C . ASP A 1 234 ? 14.521 -4.270 -18.555 1.00 97.75 234 ASP A C 1
ATOM 1697 O O . ASP A 1 234 ? 15.496 -3.521 -18.581 1.00 97.75 234 ASP A O 1
ATOM 1701 N N . GLY A 1 235 ? 13.489 -4.066 -17.728 1.00 97.94 235 GLY A N 1
ATOM 1702 C CA . GLY A 1 235 ? 13.339 -2.912 -16.847 1.00 97.94 235 GLY A CA 1
ATOM 1703 C C . GLY A 1 235 ? 12.911 -1.640 -17.576 1.00 97.94 235 GLY A C 1
ATOM 1704 O O . GLY A 1 235 ? 12.722 -1.617 -18.796 1.00 97.94 235 GLY A O 1
ATOM 1705 N N . ALA A 1 236 ? 12.804 -0.558 -16.809 1.00 98.25 236 ALA A N 1
ATOM 1706 C CA . ALA A 1 236 ? 12.374 0.745 -17.295 1.00 98.25 236 ALA A CA 1
ATOM 1707 C C . ALA A 1 236 ? 13.303 1.875 -16.829 1.00 98.25 236 ALA A C 1
ATOM 1709 O O . ALA A 1 236 ? 13.822 1.880 -15.704 1.00 98.25 236 ALA A O 1
ATOM 1710 N N . THR A 1 237 ? 13.500 2.857 -17.705 1.00 98.00 237 THR A N 1
ATOM 1711 C CA . THR A 1 237 ? 14.011 4.182 -17.329 1.00 98.00 237 THR A CA 1
ATOM 1712 C C . THR A 1 237 ? 12.976 4.928 -16.483 1.00 98.00 237 THR A C 1
ATOM 1714 O O . THR A 1 237 ? 11.821 4.511 -16.378 1.00 98.00 237 THR A O 1
ATOM 1717 N N . MET A 1 238 ? 13.358 6.058 -15.887 1.00 96.81 238 MET A N 1
ATOM 1718 C CA . MET A 1 238 ? 12.417 6.863 -15.102 1.00 96.81 238 MET A CA 1
ATOM 1719 C C . MET A 1 238 ? 11.261 7.408 -15.963 1.00 96.81 238 MET A C 1
ATOM 1721 O O . MET A 1 238 ? 10.103 7.373 -15.549 1.00 96.81 238 MET A O 1
ATOM 1725 N N . ALA A 1 239 ? 11.558 7.841 -17.194 1.00 97.50 239 ALA A N 1
ATOM 1726 C CA . ALA A 1 239 ? 10.548 8.305 -18.148 1.00 97.50 239 ALA A CA 1
ATOM 1727 C C . ALA A 1 239 ? 9.606 7.174 -18.593 1.00 97.50 239 ALA A C 1
ATOM 1729 O O . ALA A 1 239 ? 8.394 7.358 -18.653 1.00 97.50 239 ALA A O 1
ATOM 1730 N N . GLU A 1 240 ? 10.148 5.981 -18.840 1.00 98.38 240 GLU A N 1
ATOM 1731 C CA . GLU A 1 240 ? 9.361 4.792 -19.183 1.00 98.38 240 GLU A CA 1
ATOM 1732 C C . GLU A 1 240 ? 8.451 4.349 -18.026 1.00 98.38 240 GLU A C 1
ATOM 1734 O O . GLU A 1 240 ? 7.299 3.978 -18.252 1.00 98.38 240 GLU A O 1
ATOM 1739 N N . ALA A 1 241 ? 8.928 4.444 -16.782 1.00 98.50 241 ALA A N 1
ATOM 1740 C CA . ALA A 1 241 ? 8.124 4.172 -15.594 1.00 98.50 241 ALA A CA 1
ATOM 1741 C C . ALA A 1 241 ? 6.976 5.181 -15.431 1.00 98.50 241 ALA A C 1
ATOM 1743 O O . ALA A 1 241 ? 5.846 4.779 -15.155 1.00 98.50 241 ALA A O 1
ATOM 1744 N N . ALA A 1 242 ? 7.237 6.475 -15.655 1.00 98.50 242 ALA A N 1
ATOM 1745 C CA . ALA A 1 242 ? 6.201 7.509 -15.648 1.00 98.50 242 ALA A CA 1
ATOM 1746 C C . ALA A 1 242 ? 5.136 7.271 -16.724 1.00 98.50 242 ALA A C 1
ATOM 1748 O O . ALA A 1 242 ? 3.937 7.368 -16.448 1.00 98.50 242 ALA A O 1
ATOM 1749 N N . PHE A 1 243 ? 5.568 6.890 -17.926 1.00 98.00 243 PHE A N 1
ATOM 1750 C CA . PHE A 1 243 ? 4.674 6.504 -19.008 1.00 98.00 243 PHE A CA 1
ATOM 1751 C C . PHE A 1 243 ? 3.783 5.316 -18.618 1.00 98.00 243 PHE A C 1
ATOM 1753 O O . PHE A 1 243 ? 2.559 5.406 -18.736 1.00 98.00 243 PHE A O 1
ATOM 1760 N N . ILE A 1 244 ? 4.373 4.233 -18.092 1.00 98.50 244 ILE A N 1
ATOM 1761 C CA . ILE A 1 244 ? 3.637 3.038 -17.650 1.00 98.50 244 ILE A CA 1
ATOM 1762 C C . ILE A 1 244 ? 2.644 3.383 -16.528 1.00 98.50 244 ILE A C 1
ATOM 1764 O O . ILE A 1 244 ? 1.476 3.000 -16.614 1.00 98.50 244 ILE A O 1
ATOM 1768 N N . ALA A 1 245 ? 3.057 4.160 -15.522 1.00 98.69 245 ALA A N 1
ATOM 1769 C CA . ALA A 1 245 ? 2.182 4.616 -14.440 1.00 98.69 245 ALA A CA 1
ATOM 1770 C C . ALA A 1 245 ? 0.947 5.364 -14.976 1.00 98.69 245 ALA A C 1
ATOM 1772 O O . ALA A 1 245 ? -0.190 5.047 -14.610 1.00 98.69 245 ALA A O 1
ATOM 1773 N N . ARG A 1 246 ? 1.146 6.299 -15.916 1.00 97.75 246 ARG A N 1
ATOM 1774 C CA . ARG A 1 246 ? 0.045 7.055 -16.526 1.00 97.75 246 ARG A CA 1
ATOM 1775 C C . ARG A 1 246 ? -0.907 6.156 -17.319 1.00 97.75 246 ARG A C 1
ATOM 1777 O O . ARG A 1 246 ? -2.121 6.311 -17.205 1.00 97.75 246 ARG A O 1
ATOM 1784 N N . ILE A 1 247 ? -0.401 5.232 -18.141 1.00 95.44 247 ILE A N 1
ATOM 1785 C CA . ILE A 1 247 ? -1.271 4.383 -18.983 1.00 95.44 247 ILE A CA 1
ATOM 1786 C C . ILE A 1 247 ? -1.987 3.274 -18.196 1.00 95.44 247 ILE A C 1
ATOM 1788 O O . ILE A 1 247 ? -3.056 2.832 -18.634 1.00 95.44 247 ILE A O 1
ATOM 1792 N N . ILE A 1 248 ? -1.444 2.861 -17.041 1.00 95.94 248 ILE A N 1
ATOM 1793 C CA . ILE A 1 248 ? -2.149 2.030 -16.049 1.00 95.94 248 ILE A CA 1
ATOM 1794 C C . ILE A 1 248 ? -3.375 2.777 -15.504 1.00 95.94 248 ILE A C 1
ATOM 1796 O O . ILE A 1 248 ? -4.412 2.161 -15.264 1.00 95.94 248 ILE A O 1
ATOM 1800 N N . GLY A 1 249 ? -3.288 4.105 -15.400 1.00 96.19 249 GLY A N 1
ATOM 1801 C CA . GLY A 1 249 ? -4.382 4.977 -14.974 1.00 96.19 249 GLY A CA 1
ATOM 1802 C C . GLY A 1 249 ? -4.065 5.820 -13.745 1.00 96.19 249 GLY A C 1
ATOM 1803 O O . GLY A 1 249 ? -4.975 6.460 -13.226 1.00 96.19 249 GLY A O 1
ATOM 1804 N N . MET A 1 250 ? -2.809 5.838 -13.285 1.00 98.50 250 MET A N 1
ATOM 1805 C CA . MET A 1 250 ? -2.417 6.675 -12.156 1.00 98.50 250 MET A CA 1
ATOM 1806 C C . MET A 1 250 ? -2.474 8.155 -12.553 1.00 98.50 250 MET A C 1
ATOM 1808 O O . MET A 1 250 ? -1.910 8.576 -13.567 1.00 98.50 250 MET A O 1
ATOM 1812 N N . GLN A 1 251 ? -3.154 8.932 -11.723 1.00 98.19 251 GLN A N 1
ATOM 1813 C CA . GLN A 1 251 ? -3.258 10.380 -11.778 1.00 98.19 251 GLN A CA 1
ATOM 1814 C C . GLN A 1 251 ? -2.076 11.038 -11.061 1.00 98.19 251 GLN A C 1
ATOM 1816 O O . GLN A 1 251 ? -1.487 11.978 -11.592 1.00 98.19 251 GLN A O 1
ATOM 1821 N N . ASP A 1 252 ? -1.696 10.513 -9.900 1.00 98.62 252 ASP A N 1
ATOM 1822 C CA . ASP A 1 252 ? -0.504 10.919 -9.165 1.00 98.62 252 ASP A CA 1
ATOM 1823 C C . ASP A 1 252 ? 0.292 9.667 -8.792 1.00 98.62 252 ASP A C 1
ATOM 1825 O O . ASP A 1 252 ? -0.285 8.661 -8.381 1.00 98.62 252 ASP A O 1
ATOM 1829 N N . ALA A 1 253 ? 1.614 9.693 -8.970 1.00 98.62 253 ALA A N 1
ATOM 1830 C CA . ALA A 1 253 ? 2.460 8.526 -8.727 1.00 98.62 253 ALA A CA 1
ATOM 1831 C C . ALA A 1 253 ? 3.878 8.916 -8.312 1.00 98.62 253 ALA A C 1
ATOM 1833 O O . ALA A 1 253 ? 4.450 9.862 -8.856 1.00 98.62 253 ALA A O 1
ATOM 1834 N N . VAL A 1 254 ? 4.477 8.147 -7.405 1.00 98.19 254 VAL A N 1
ATOM 1835 C CA . VAL A 1 254 ? 5.874 8.294 -6.972 1.00 98.19 254 VAL A CA 1
ATOM 1836 C C . VAL A 1 254 ? 6.631 6.985 -7.155 1.00 98.19 254 VAL A C 1
ATOM 1838 O O . VAL A 1 254 ? 6.086 5.903 -6.931 1.00 98.19 254 VAL A O 1
ATOM 1841 N N . CYS A 1 255 ? 7.894 7.089 -7.568 1.00 97.25 255 CYS A N 1
ATOM 1842 C CA . CYS A 1 255 ? 8.803 5.953 -7.598 1.00 97.25 255 CYS A CA 1
ATOM 1843 C C . CYS A 1 255 ? 9.318 5.664 -6.180 1.00 97.25 255 CYS A C 1
ATOM 1845 O O . CYS A 1 255 ? 9.719 6.573 -5.450 1.00 97.25 255 CYS A O 1
ATOM 1847 N N . LEU A 1 256 ? 9.314 4.391 -5.803 1.00 97.19 256 LEU A N 1
ATOM 1848 C CA . LEU A 1 256 ? 9.953 3.864 -4.601 1.00 97.19 256 LEU A CA 1
ATOM 1849 C C . LEU A 1 256 ? 11.368 3.373 -4.947 1.00 97.19 256 LEU A C 1
ATOM 1851 O O . LEU A 1 256 ? 11.861 3.617 -6.054 1.00 97.19 256 LEU A O 1
ATOM 1855 N N . SER A 1 257 ? 12.036 2.688 -4.012 1.00 94.69 257 SER A N 1
ATOM 1856 C CA . SER A 1 257 ? 13.328 2.066 -4.317 1.00 94.69 257 SER A CA 1
ATOM 1857 C C . SER A 1 257 ? 13.170 1.058 -5.461 1.00 94.69 257 SER A C 1
ATOM 1859 O O . SER A 1 257 ? 12.242 0.250 -5.458 1.00 94.69 257 SER A O 1
ATOM 1861 N N . GLY A 1 258 ? 14.047 1.144 -6.459 1.00 93.38 258 GLY A N 1
ATOM 1862 C CA . GLY A 1 258 ? 14.044 0.270 -7.632 1.00 93.38 258 GLY A CA 1
ATOM 1863 C C . GLY A 1 258 ? 15.103 -0.828 -7.558 1.00 93.38 258 GLY A C 1
ATOM 1864 O O . GLY A 1 258 ? 15.622 -1.160 -6.491 1.00 93.38 258 GLY A O 1
ATOM 1865 N N . GLY A 1 259 ? 15.452 -1.384 -8.718 1.00 94.62 259 GLY A N 1
ATOM 1866 C CA . GLY A 1 259 ? 16.459 -2.439 -8.828 1.00 94.62 259 GLY A CA 1
ATOM 1867 C C . GLY A 1 259 ? 16.058 -3.684 -8.036 1.00 94.62 259 GLY A C 1
ATOM 1868 O O . GLY A 1 259 ? 14.874 -4.016 -7.962 1.00 94.62 259 GLY A O 1
ATOM 1869 N N . ASN A 1 260 ? 17.026 -4.352 -7.415 1.00 93.50 260 ASN A N 1
ATOM 1870 C CA . ASN A 1 260 ? 16.799 -5.623 -6.723 1.00 93.50 260 ASN A CA 1
ATOM 1871 C C . ASN A 1 260 ? 15.900 -5.516 -5.474 1.00 93.50 260 ASN A C 1
ATOM 1873 O O . ASN A 1 260 ? 15.409 -6.533 -4.993 1.00 93.50 260 ASN A O 1
ATOM 1877 N N . ALA A 1 261 ? 15.628 -4.302 -4.981 1.00 95.88 261 ALA A N 1
ATOM 1878 C CA . ALA A 1 261 ? 14.640 -4.085 -3.925 1.00 95.88 261 ALA A CA 1
ATOM 1879 C C . ALA A 1 261 ? 13.191 -4.266 -4.419 1.00 95.88 261 ALA A C 1
ATOM 1881 O O . ALA A 1 261 ? 12.289 -4.436 -3.602 1.00 95.88 261 ALA A O 1
ATOM 1882 N N . SER A 1 262 ? 12.951 -4.206 -5.735 1.00 98.50 262 SER A N 1
ATOM 1883 C CA . SER A 1 262 ? 11.602 -4.158 -6.307 1.00 98.50 262 SER A CA 1
ATOM 1884 C C . SER A 1 262 ? 10.853 -5.465 -6.075 1.00 98.50 262 SER A C 1
ATOM 1886 O O . SER A 1 262 ? 11.203 -6.491 -6.654 1.00 98.50 262 SER A O 1
ATOM 1888 N N . THR A 1 263 ? 9.815 -5.431 -5.242 1.00 98.81 263 THR A N 1
ATOM 1889 C CA . THR A 1 263 ? 8.976 -6.598 -4.951 1.00 98.81 263 THR A CA 1
ATOM 1890 C C . THR A 1 263 ? 7.532 -6.177 -4.718 1.00 98.81 263 THR A C 1
ATOM 1892 O O . THR A 1 263 ? 7.277 -5.243 -3.961 1.00 98.81 263 THR A O 1
ATOM 1895 N N . LEU A 1 264 ? 6.594 -6.894 -5.340 1.00 98.88 264 LEU A N 1
ATOM 1896 C CA . LEU A 1 264 ? 5.155 -6.805 -5.115 1.00 98.88 264 LEU A CA 1
ATOM 1897 C C . LEU A 1 264 ? 4.655 -8.138 -4.563 1.00 98.88 264 LEU A C 1
ATOM 1899 O O . LEU A 1 264 ? 4.942 -9.198 -5.124 1.00 98.88 264 LEU A O 1
ATOM 1903 N N . TRP A 1 265 ? 3.892 -8.082 -3.481 1.00 98.81 265 TRP A N 1
ATOM 1904 C CA . TRP A 1 265 ? 3.453 -9.246 -2.725 1.00 98.81 265 TRP A CA 1
ATOM 1905 C C . TRP A 1 265 ? 1.954 -9.186 -2.420 1.00 98.81 265 TRP A C 1
ATOM 1907 O O . TRP A 1 265 ? 1.383 -8.113 -2.216 1.00 98.81 265 TRP A O 1
ATOM 1917 N N . SER A 1 266 ? 1.328 -10.358 -2.362 1.00 97.88 266 SER A N 1
ATOM 1918 C CA . SER A 1 266 ? -0.053 -10.574 -1.948 1.00 97.88 266 SER A CA 1
ATOM 1919 C C . SER A 1 266 ? -0.137 -11.685 -0.902 1.00 97.88 266 SER A C 1
ATOM 1921 O O . SER A 1 266 ? 0.525 -12.714 -1.021 1.00 97.88 266 SER A O 1
ATOM 1923 N N . GLY A 1 267 ? -1.010 -11.513 0.091 1.00 95.06 267 GLY A N 1
ATOM 1924 C CA . GLY A 1 267 ? -1.254 -12.511 1.133 1.00 95.06 267 GLY A CA 1
ATOM 1925 C C . GLY A 1 267 ? -1.838 -13.823 0.622 1.00 95.06 267 GLY A C 1
ATOM 1926 O O . GLY A 1 267 ? -1.699 -14.844 1.293 1.00 95.06 267 GLY A O 1
ATOM 1927 N N . THR A 1 268 ? -2.458 -13.826 -0.560 1.00 91.00 268 THR A N 1
ATOM 1928 C CA . THR A 1 268 ? -3.005 -15.040 -1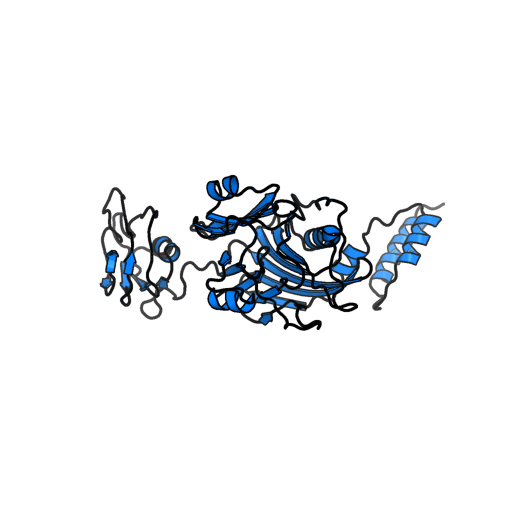.180 1.00 91.00 268 THR A CA 1
ATOM 1929 C C . THR A 1 268 ? -1.976 -15.777 -2.026 1.00 91.00 268 THR A C 1
ATOM 1931 O O . THR A 1 268 ? -1.886 -17.000 -1.942 1.00 91.00 268 THR A O 1
ATOM 1934 N N . ASP A 1 269 ? -1.195 -15.041 -2.817 1.00 94.25 269 ASP A N 1
ATOM 1935 C CA . ASP A 1 269 ? -0.354 -15.608 -3.881 1.00 94.25 269 ASP A CA 1
ATOM 1936 C C . ASP A 1 269 ? 1.154 -15.542 -3.580 1.00 94.25 269 ASP A C 1
ATOM 1938 O O . ASP A 1 269 ? 1.966 -16.086 -4.328 1.00 94.25 269 ASP A O 1
ATOM 1942 N N . GLY A 1 270 ? 1.550 -14.905 -2.476 1.00 97.69 270 GLY A N 1
ATOM 1943 C CA . GLY A 1 270 ? 2.948 -14.627 -2.169 1.00 97.69 270 GLY A CA 1
ATOM 1944 C C . GLY A 1 270 ? 3.509 -13.508 -3.048 1.00 97.69 270 GLY A C 1
ATOM 1945 O O . GLY A 1 270 ? 2.838 -12.514 -3.320 1.00 97.69 270 GLY A O 1
ATOM 1946 N N . VAL A 1 271 ? 4.764 -13.636 -3.483 1.00 98.62 271 VAL A N 1
ATOM 1947 C CA . VAL A 1 271 ? 5.392 -12.660 -4.388 1.00 98.62 271 VAL A CA 1
ATOM 1948 C C . VAL A 1 271 ? 4.758 -12.770 -5.775 1.00 98.62 271 VAL A C 1
ATOM 1950 O O . VAL A 1 271 ? 4.857 -13.807 -6.425 1.00 98.62 271 VAL A O 1
ATOM 1953 N N . VAL A 1 272 ? 4.135 -11.690 -6.248 1.00 98.25 272 VAL A N 1
ATOM 1954 C CA . VAL A 1 272 ? 3.470 -11.626 -7.562 1.00 98.25 272 VAL A CA 1
ATOM 1955 C C . VAL A 1 272 ? 4.319 -10.916 -8.623 1.00 98.25 272 VAL A C 1
ATOM 1957 O O . VAL A 1 272 ? 4.040 -11.033 -9.809 1.00 98.25 272 VAL A O 1
ATOM 1960 N N . SER A 1 273 ? 5.367 -10.191 -8.243 1.00 98.50 273 SER A N 1
ATOM 1961 C CA . SER A 1 273 ? 6.385 -9.705 -9.189 1.00 98.50 273 SER A CA 1
ATOM 1962 C C . SER A 1 273 ? 7.475 -10.759 -9.446 1.00 98.50 273 SER A C 1
ATOM 1964 O O . SER A 1 273 ? 7.394 -11.876 -8.938 1.00 98.50 273 SER A O 1
ATOM 1966 N N . HIS A 1 274 ? 8.513 -10.393 -10.204 1.00 98.25 274 HIS A N 1
ATOM 1967 C CA . HIS A 1 274 ? 9.693 -11.225 -10.451 1.00 98.25 274 HIS A CA 1
ATOM 1968 C C . HIS A 1 274 ? 10.968 -10.502 -9.983 1.00 98.25 274 HIS A C 1
ATOM 1970 O O . HIS A 1 274 ? 11.688 -9.931 -10.813 1.00 98.25 274 HIS A O 1
ATOM 1976 N N . PRO A 1 275 ? 11.228 -10.449 -8.660 1.00 98.00 275 PRO A N 1
ATOM 1977 C CA . PRO A 1 275 ? 12.453 -9.850 -8.145 1.00 98.00 275 PRO A CA 1
ATOM 1978 C C . PRO A 1 275 ? 13.677 -10.579 -8.713 1.00 98.00 275 PRO A C 1
ATOM 1980 O O . PRO A 1 275 ? 13.649 -11.774 -8.970 1.00 98.00 275 PRO A O 1
ATOM 1983 N N . SER A 1 276 ? 14.760 -9.845 -8.961 1.00 95.50 276 SER A N 1
ATOM 1984 C CA . SER A 1 276 ? 15.878 -10.338 -9.779 1.00 95.50 276 SER A CA 1
ATOM 1985 C C . SER A 1 276 ? 17.211 -10.419 -9.036 1.00 95.50 276 SER A C 1
ATOM 1987 O O . SER A 1 276 ? 18.253 -10.615 -9.665 1.00 95.50 276 SER A O 1
ATOM 1989 N N . GLY A 1 277 ? 17.210 -10.348 -7.699 1.00 94.50 277 GLY A N 1
ATOM 1990 C CA . GLY A 1 277 ? 18.427 -10.457 -6.882 1.00 94.50 277 GLY A CA 1
ATOM 1991 C C . GLY A 1 277 ? 19.164 -11.796 -7.047 1.00 94.50 277 GLY A C 1
ATOM 1992 O O . GLY A 1 277 ? 20.372 -11.882 -6.832 1.00 94.50 277 GLY A O 1
ATOM 1993 N N . ASN A 1 278 ? 18.465 -12.841 -7.501 1.00 95.19 278 ASN A N 1
ATOM 1994 C CA . ASN A 1 278 ? 19.028 -14.153 -7.847 1.00 95.19 278 ASN A CA 1
ATOM 1995 C C . ASN A 1 278 ? 19.466 -14.275 -9.330 1.00 95.19 278 ASN A C 1
ATOM 1997 O O . ASN A 1 278 ? 19.966 -15.327 -9.737 1.00 95.19 278 ASN A O 1
ATOM 2001 N N . GLY A 1 279 ? 19.257 -13.236 -10.146 1.00 94.69 279 GLY A N 1
ATOM 2002 C CA . GLY A 1 279 ? 19.543 -13.212 -11.583 1.00 94.69 279 GLY A CA 1
ATOM 2003 C C . GLY A 1 279 ? 18.595 -14.038 -12.466 1.00 94.69 279 GLY A C 1
ATOM 2004 O O . GLY A 1 279 ? 18.930 -14.288 -13.624 1.00 94.69 279 GLY A O 1
ATOM 2005 N N . SER A 1 280 ? 17.449 -14.487 -11.947 1.00 96.00 280 SER A N 1
ATOM 2006 C CA . SER A 1 280 ? 16.472 -15.327 -12.652 1.00 96.00 280 SER A CA 1
ATOM 2007 C C . SER A 1 280 ? 15.116 -14.629 -12.768 1.00 96.00 280 SER A C 1
ATOM 2009 O O . SER A 1 280 ? 14.758 -13.802 -11.941 1.00 96.00 280 SER A O 1
ATOM 2011 N N . TYR A 1 281 ? 14.356 -14.944 -13.821 1.00 96.75 281 TYR A N 1
ATOM 2012 C CA . TYR A 1 281 ? 12.972 -14.480 -13.962 1.00 96.75 281 TYR A CA 1
ATOM 2013 C C . TYR A 1 281 ? 12.030 -15.476 -13.277 1.00 96.75 281 TYR A C 1
ATOM 2015 O O . TYR A 1 281 ? 11.508 -16.391 -13.918 1.00 96.75 281 TYR A O 1
ATOM 2023 N N . ASP A 1 282 ? 11.871 -15.328 -11.966 1.00 96.81 282 ASP A N 1
ATOM 2024 C CA . ASP A 1 282 ? 10.965 -16.111 -11.126 1.00 96.81 282 ASP A CA 1
ATOM 2025 C C . ASP A 1 282 ? 10.458 -15.266 -9.945 1.00 96.81 282 ASP A C 1
ATOM 2027 O O . ASP A 1 282 ? 10.831 -14.109 -9.795 1.00 96.81 282 ASP A O 1
ATOM 2031 N N . ASN A 1 283 ? 9.569 -15.824 -9.123 1.00 96.31 283 ASN A N 1
ATOM 2032 C CA . ASN A 1 283 ? 8.985 -15.146 -7.959 1.00 96.31 283 ASN A CA 1
ATOM 2033 C C . ASN A 1 283 ? 9.887 -15.231 -6.710 1.00 96.31 283 ASN A C 1
ATOM 2035 O O . ASN A 1 283 ? 9.401 -15.154 -5.583 1.00 96.31 283 ASN A O 1
ATOM 2039 N N . THR A 1 284 ? 11.189 -15.467 -6.888 1.00 96.00 284 THR A N 1
ATOM 2040 C CA . THR A 1 284 ? 12.182 -15.572 -5.813 1.00 96.00 284 THR A CA 1
ATOM 2041 C C . THR A 1 284 ? 13.305 -14.562 -6.037 1.00 96.00 284 THR A C 1
ATOM 2043 O O . THR A 1 284 ? 13.352 -13.903 -7.061 1.00 96.00 284 THR A O 1
ATOM 2046 N N . GLY A 1 285 ? 14.226 -14.409 -5.082 1.00 96.19 285 GLY A N 1
ATOM 2047 C CA . GLY A 1 285 ? 15.324 -13.444 -5.226 1.00 96.19 285 GLY A CA 1
ATOM 2048 C C . GLY A 1 285 ? 14.990 -12.036 -4.734 1.00 96.19 285 GLY A C 1
ATOM 2049 O O . GLY A 1 285 ? 15.603 -11.078 -5.199 1.00 96.19 285 GLY A O 1
ATOM 2050 N N . GLU A 1 286 ? 14.049 -11.919 -3.791 1.00 97.69 286 GLU A N 1
ATOM 2051 C CA . GLU A 1 286 ? 13.878 -10.707 -2.985 1.00 97.69 286 GLU A CA 1
ATOM 2052 C C . GLU A 1 286 ? 15.198 -10.336 -2.291 1.00 97.69 286 GLU A C 1
ATOM 2054 O O . GLU A 1 286 ? 15.876 -11.196 -1.718 1.00 97.69 286 GLU A O 1
ATOM 2059 N N . GLU A 1 287 ? 15.542 -9.049 -2.299 1.00 95.81 287 GLU A N 1
ATOM 2060 C CA . GLU A 1 287 ? 16.562 -8.501 -1.408 1.00 95.81 287 GLU A CA 1
ATOM 2061 C C . GLU A 1 287 ? 15.937 -7.930 -0.132 1.00 95.81 287 GLU A C 1
ATOM 2063 O O . GLU A 1 287 ? 14.744 -7.625 -0.062 1.00 95.81 287 GLU A O 1
ATOM 2068 N N . GLY A 1 288 ? 16.768 -7.787 0.900 1.00 96.94 288 GLY A N 1
ATOM 2069 C CA . GLY A 1 288 ? 16.355 -7.151 2.140 1.00 96.94 288 GLY A CA 1
ATOM 2070 C C . GLY A 1 288 ? 16.089 -5.659 1.937 1.00 96.94 288 GLY A C 1
ATOM 2071 O O . GLY A 1 288 ? 16.918 -4.940 1.382 1.00 96.94 288 GLY A O 1
ATOM 2072 N N . VAL A 1 289 ? 14.965 -5.187 2.463 1.00 97.75 289 VAL A N 1
ATOM 2073 C CA . VAL A 1 289 ? 14.552 -3.785 2.489 1.00 97.75 289 VAL A CA 1
ATOM 2074 C C . VAL A 1 289 ? 14.421 -3.299 3.931 1.00 97.75 289 VAL A C 1
ATOM 2076 O O . VAL A 1 289 ? 14.238 -4.084 4.863 1.00 97.75 289 VAL A O 1
ATOM 2079 N N . ALA A 1 290 ? 14.541 -1.986 4.137 1.00 97.25 290 ALA A N 1
ATOM 2080 C CA . ALA A 1 290 ? 14.394 -1.389 5.468 1.00 97.25 290 ALA A CA 1
ATOM 2081 C C . ALA A 1 290 ? 12.939 -1.061 5.823 1.00 97.25 290 ALA A C 1
ATOM 2083 O O . ALA A 1 290 ? 12.629 -0.809 6.985 1.00 97.25 290 ALA A O 1
ATOM 2084 N N . ASN A 1 291 ? 12.061 -0.974 4.825 1.00 97.94 291 ASN A N 1
ATOM 2085 C CA . ASN A 1 291 ? 10.653 -0.655 5.001 1.00 97.94 291 ASN A CA 1
ATOM 2086 C C . ASN A 1 291 ? 9.834 -1.106 3.787 1.00 97.94 291 ASN A C 1
ATOM 2088 O O . ASN A 1 291 ? 10.371 -1.299 2.694 1.00 97.94 291 ASN A O 1
ATOM 2092 N N . ILE A 1 292 ? 8.530 -1.248 4.003 1.00 98.75 292 ILE A N 1
ATOM 2093 C CA . ILE A 1 292 ? 7.527 -1.559 2.984 1.00 98.75 292 ILE A CA 1
ATOM 2094 C C . ILE A 1 292 ? 6.360 -0.585 3.087 1.00 98.75 292 ILE A C 1
ATOM 2096 O O . ILE A 1 292 ? 6.096 -0.015 4.150 1.00 98.75 292 ILE A O 1
ATOM 2100 N N . VAL A 1 293 ? 5.623 -0.457 1.990 1.00 98.75 293 VAL A N 1
ATOM 2101 C CA . VAL A 1 293 ? 4.253 0.050 2.016 1.00 98.75 293 VAL A CA 1
ATOM 2102 C C . VAL A 1 293 ? 3.330 -1.154 1.927 1.00 98.75 293 VAL A C 1
ATOM 2104 O O . VAL A 1 293 ? 3.488 -1.989 1.039 1.00 98.75 293 VAL A O 1
ATOM 2107 N N . TYR A 1 294 ? 2.375 -1.258 2.839 1.00 98.69 294 TYR A N 1
ATOM 2108 C CA . TYR A 1 294 ? 1.467 -2.396 2.895 1.00 98.69 294 TYR A CA 1
ATOM 2109 C C . TYR A 1 294 ? 0.021 -1.961 3.069 1.00 98.69 294 TYR A C 1
ATOM 2111 O O . TYR A 1 294 ? -0.271 -0.806 3.387 1.00 98.69 294 TYR A O 1
ATOM 2119 N N . VAL A 1 295 ? -0.877 -2.900 2.802 1.00 96.94 295 VAL A N 1
ATOM 2120 C CA . VAL A 1 295 ? -2.317 -2.683 2.784 1.00 96.94 295 VAL A CA 1
ATOM 2121 C C . VAL A 1 295 ? -3.000 -3.685 3.698 1.00 96.94 295 VAL A C 1
ATOM 2123 O O . VAL A 1 295 ? -2.717 -4.878 3.626 1.00 96.94 295 VAL A O 1
ATOM 2126 N N . GLU A 1 296 ? -3.941 -3.214 4.502 1.00 92.75 296 GLU A N 1
ATOM 2127 C CA . GLU A 1 296 ? -4.843 -4.026 5.322 1.00 92.75 296 GLU A CA 1
ATOM 2128 C C . GLU A 1 296 ? -6.291 -3.796 4.880 1.00 92.75 296 GLU A C 1
ATOM 2130 O O . GLU A 1 296 ? -6.614 -2.756 4.302 1.00 92.75 296 GLU A O 1
ATOM 2135 N N . LEU A 1 297 ? -7.192 -4.735 5.177 1.00 89.50 297 LEU A N 1
ATOM 2136 C CA . LEU A 1 297 ? -8.621 -4.493 4.980 1.00 89.50 297 LEU A CA 1
ATOM 2137 C C . LEU A 1 297 ? -9.107 -3.388 5.921 1.00 89.50 297 LEU A C 1
ATOM 2139 O O . LEU A 1 297 ? -8.856 -3.418 7.127 1.00 89.50 297 LEU A O 1
ATOM 2143 N N . ASN A 1 298 ? -9.888 -2.454 5.384 1.00 86.69 298 ASN A N 1
ATOM 2144 C CA . ASN A 1 298 ? -10.594 -1.461 6.178 1.00 86.69 298 ASN A CA 1
ATOM 2145 C C . ASN A 1 298 ? -11.849 -2.076 6.802 1.00 86.69 298 ASN A C 1
ATOM 2147 O O . ASN A 1 298 ? -12.978 -1.818 6.388 1.00 86.69 298 ASN A O 1
ATOM 2151 N N . THR A 1 299 ? -11.635 -2.945 7.781 1.00 82.81 299 THR A N 1
ATOM 2152 C CA . THR A 1 299 ? -12.706 -3.531 8.584 1.00 82.81 299 THR A CA 1
ATOM 2153 C C . THR A 1 299 ? -12.895 -2.720 9.868 1.00 82.81 299 THR A C 1
ATOM 2155 O O . THR A 1 299 ? -11.910 -2.240 10.439 1.00 82.81 299 THR A O 1
ATOM 2158 N N . PRO A 1 300 ? -14.144 -2.538 10.344 1.00 82.50 300 PRO A N 1
ATOM 2159 C CA . PRO A 1 300 ? -14.391 -1.848 11.608 1.00 82.50 300 PRO A CA 1
ATOM 2160 C C . PRO A 1 300 ? -13.730 -2.537 12.812 1.00 82.50 300 PRO A C 1
ATOM 2162 O O . PRO A 1 300 ? -13.334 -1.856 13.760 1.00 82.50 300 PRO A O 1
ATOM 2165 N N . PHE A 1 301 ? -13.587 -3.865 12.736 1.00 89.69 301 PHE A N 1
ATOM 2166 C CA . PHE A 1 301 ? -13.042 -4.752 13.764 1.00 89.69 301 PHE A CA 1
ATOM 2167 C C . PHE A 1 301 ? -12.158 -5.827 13.126 1.00 89.69 301 PHE A C 1
ATOM 2169 O O . PHE A 1 301 ? -12.324 -6.132 11.947 1.00 89.69 301 PHE A O 1
ATOM 2176 N N . ALA A 1 302 ? -11.270 -6.449 13.909 1.00 87.19 302 ALA A N 1
ATOM 2177 C CA . ALA A 1 302 ? -10.368 -7.499 13.416 1.00 87.19 302 ALA A CA 1
ATOM 2178 C C . ALA A 1 302 ? -11.111 -8.776 12.973 1.00 87.19 302 ALA A C 1
ATOM 2180 O O . ALA A 1 302 ? -10.575 -9.583 12.217 1.00 87.19 302 ALA A O 1
ATOM 2181 N N . GLY A 1 303 ? -12.340 -8.947 13.452 1.00 89.88 303 GLY A N 1
ATOM 2182 C CA . GLY A 1 303 ? -13.190 -10.104 13.233 1.00 89.88 303 GLY A CA 1
ATOM 2183 C C . GLY A 1 303 ? -14.453 -10.004 14.084 1.00 89.88 303 GLY A C 1
ATOM 2184 O O . GLY A 1 303 ? -14.658 -9.002 14.780 1.00 89.88 303 GLY A O 1
ATOM 2185 N N . GLY A 1 304 ? -15.270 -11.051 14.031 1.00 93.94 304 GLY A N 1
ATOM 2186 C CA . GLY A 1 304 ? -16.528 -11.149 14.761 1.00 93.94 304 GLY A CA 1
ATOM 2187 C C . GLY A 1 304 ? -17.715 -10.494 14.061 1.00 93.94 304 GLY A C 1
ATOM 2188 O O . GLY A 1 304 ? -17.558 -9.592 13.234 1.00 93.94 304 GLY A O 1
ATOM 2189 N N . ASP A 1 305 ? -18.915 -10.938 14.423 1.00 94.19 305 ASP A N 1
ATOM 2190 C CA . ASP A 1 305 ? -20.191 -10.353 13.997 1.00 94.19 305 ASP A CA 1
ATOM 2191 C C . ASP A 1 305 ? -20.899 -9.574 15.123 1.00 94.19 305 ASP A C 1
ATOM 2193 O O . ASP A 1 305 ? -21.994 -9.036 14.936 1.00 94.19 305 ASP A O 1
ATOM 2197 N N . GLY A 1 306 ? -20.269 -9.494 16.300 1.00 96.50 306 GLY A N 1
ATOM 2198 C CA . GLY A 1 306 ? -20.780 -8.776 17.464 1.00 96.50 306 GLY A CA 1
ATOM 2199 C C . GLY A 1 306 ? -21.834 -9.547 18.248 1.00 96.50 306 GLY A C 1
ATOM 2200 O O . GLY A 1 306 ? -22.401 -9.005 19.202 1.00 96.50 306 GLY A O 1
ATOM 2201 N N . THR A 1 307 ? -22.111 -10.799 17.880 1.00 97.88 307 THR A N 1
ATOM 2202 C CA . THR A 1 307 ? -22.986 -11.680 18.648 1.00 97.88 307 THR A CA 1
ATOM 2203 C C . THR A 1 307 ? -22.242 -12.296 19.827 1.00 97.88 307 THR A C 1
ATOM 2205 O O . THR A 1 307 ? -21.020 -12.319 19.908 1.00 97.88 307 THR A O 1
ATOM 2208 N N . LYS A 1 308 ? -22.995 -12.879 20.763 1.00 97.56 308 LYS A N 1
ATOM 2209 C CA . LYS A 1 308 ? -22.422 -13.560 21.931 1.00 97.56 308 LYS A CA 1
ATOM 2210 C C . LYS A 1 308 ? -21.455 -14.697 21.573 1.00 97.56 308 LYS A C 1
ATOM 2212 O O . LYS A 1 308 ? -20.582 -15.015 22.374 1.00 97.56 308 LYS A O 1
ATOM 2217 N N . ASN A 1 309 ? -21.678 -15.359 20.437 1.00 97.50 309 ASN A N 1
ATOM 2218 C CA . ASN A 1 309 ? -20.878 -16.509 20.015 1.00 97.50 309 ASN A CA 1
ATOM 2219 C C . ASN A 1 309 ? -19.689 -16.106 19.139 1.00 97.50 309 ASN A C 1
ATOM 2221 O O . ASN A 1 309 ? -18.787 -16.922 18.978 1.00 97.50 309 ASN A O 1
ATOM 2225 N N . ASP A 1 310 ? -19.713 -14.896 18.583 1.00 97.38 310 ASP A N 1
ATOM 2226 C CA . ASP A 1 310 ? -18.664 -14.358 17.721 1.00 97.38 310 ASP A CA 1
ATOM 2227 C C . ASP A 1 310 ? -18.489 -12.843 17.985 1.00 97.38 310 ASP A C 1
ATOM 2229 O O . ASP A 1 310 ? -18.908 -12.004 17.180 1.00 97.38 310 ASP A O 1
ATOM 2233 N N . PRO A 1 311 ? -17.959 -12.465 19.170 1.00 98.25 311 PRO A N 1
ATOM 2234 C CA . PRO A 1 311 ? -17.812 -11.066 19.568 1.00 98.25 311 PRO A CA 1
ATOM 2235 C C . PRO A 1 311 ? -16.912 -10.289 18.606 1.00 98.25 311 PRO A C 1
ATOM 2237 O O . PRO A 1 311 ? -15.948 -10.830 18.072 1.00 98.25 311 PRO A O 1
ATOM 2240 N N . TYR A 1 312 ? -17.171 -8.992 18.434 1.00 97.94 312 TYR A N 1
ATOM 2241 C CA . TYR A 1 312 ? -16.278 -8.131 17.663 1.00 97.94 312 TYR A CA 1
ATOM 2242 C C . TYR A 1 312 ? -14.888 -8.060 18.305 1.00 97.94 312 TYR A C 1
ATOM 2244 O O . TYR A 1 312 ? -14.754 -7.721 19.482 1.00 97.94 312 TYR A O 1
ATOM 2252 N N . GLN A 1 313 ? -13.853 -8.323 17.510 1.00 97.44 313 GLN A N 1
ATOM 2253 C CA . GLN A 1 313 ? -12.472 -8.408 17.979 1.00 97.44 313 GLN A CA 1
ATOM 2254 C C . GLN A 1 313 ? -11.752 -7.054 17.917 1.00 97.44 313 GLN A C 1
ATOM 2256 O O . GLN A 1 313 ? -11.598 -6.430 16.858 1.00 97.44 313 GLN A O 1
ATOM 2261 N N . ILE A 1 314 ? -11.265 -6.604 19.070 1.00 95.38 314 ILE A N 1
ATOM 2262 C CA . ILE A 1 314 ? -10.647 -5.297 19.282 1.00 95.38 314 ILE A CA 1
ATOM 2263 C C . ILE A 1 314 ? -9.142 -5.475 19.502 1.00 95.38 314 ILE A C 1
ATOM 2265 O O . ILE A 1 314 ? -8.708 -5.937 20.553 1.00 95.38 314 ILE A O 1
ATOM 2269 N N . GLY A 1 315 ? -8.347 -5.093 18.504 1.00 91.25 315 GLY A N 1
ATOM 2270 C CA . GLY A 1 315 ? -6.880 -5.158 18.554 1.00 91.25 315 GLY A CA 1
ATOM 2271 C C . GLY A 1 315 ? -6.197 -3.813 18.303 1.00 91.25 315 GLY A C 1
ATOM 2272 O O . GLY A 1 315 ? -4.980 -3.717 18.352 1.00 91.25 315 GLY A O 1
ATOM 2273 N N . THR A 1 316 ? -6.964 -2.754 18.021 1.00 87.19 316 THR A N 1
ATOM 2274 C CA . THR A 1 316 ? -6.423 -1.409 17.785 1.00 87.19 316 THR A CA 1
ATOM 2275 C C . THR A 1 316 ? -7.302 -0.343 18.431 1.00 87.19 316 THR A C 1
ATOM 2277 O O . THR A 1 316 ? -8.498 -0.551 18.664 1.00 87.19 316 THR A O 1
ATOM 2280 N N . SER A 1 317 ? -6.735 0.837 18.671 1.00 88.25 317 SER A N 1
ATOM 2281 C CA . SER A 1 317 ? -7.477 1.999 19.169 1.00 88.25 317 SER A CA 1
ATOM 2282 C C . SER A 1 317 ? -8.595 2.443 18.220 1.00 88.25 317 SER A C 1
ATOM 2284 O O . SER A 1 317 ? -9.667 2.855 18.663 1.00 88.25 317 SER A O 1
ATOM 2286 N N . ARG A 1 318 ? -8.408 2.246 16.913 1.00 83.44 318 ARG A N 1
ATOM 2287 C CA . ARG A 1 318 ? -9.446 2.472 15.906 1.00 83.44 318 ARG A CA 1
ATOM 2288 C C . ARG A 1 318 ? -10.637 1.527 16.074 1.00 83.44 318 ARG A C 1
ATOM 2290 O O . ARG A 1 318 ? -11.775 1.975 15.980 1.00 83.44 318 ARG A O 1
ATOM 2297 N N . HIS A 1 319 ? -10.404 0.245 16.374 1.00 90.31 319 HIS A N 1
ATOM 2298 C CA . HIS A 1 319 ? -11.502 -0.690 16.661 1.00 90.31 319 HIS A CA 1
ATOM 2299 C C . HIS A 1 319 ? -12.306 -0.222 17.885 1.00 90.31 319 HIS A C 1
ATOM 2301 O O . HIS A 1 319 ? -13.534 -0.273 17.861 1.00 90.31 319 HIS A O 1
ATOM 2307 N N . ILE A 1 320 ? -11.640 0.321 18.915 1.00 92.19 320 ILE A N 1
ATOM 2308 C CA . ILE A 1 320 ? -12.316 0.941 20.068 1.00 92.19 320 ILE A CA 1
ATOM 2309 C C . ILE A 1 320 ? -13.188 2.130 19.633 1.00 92.19 320 ILE A C 1
ATOM 2311 O O . ILE A 1 320 ? -14.359 2.206 20.002 1.00 92.19 320 ILE A O 1
ATOM 2315 N N . GLN A 1 321 ? -12.660 3.042 18.816 1.00 89.31 321 GLN A N 1
ATOM 2316 C CA . GLN A 1 321 ? -13.423 4.188 18.303 1.00 89.31 321 GLN A CA 1
ATOM 2317 C C . GLN A 1 321 ? -14.636 3.745 17.460 1.00 89.31 321 GLN A C 1
ATOM 2319 O O . GLN A 1 321 ? -15.721 4.332 17.564 1.00 89.31 321 GLN A O 1
ATOM 2324 N N . ASN A 1 322 ? -14.496 2.641 16.720 1.00 90.31 322 ASN A N 1
ATOM 2325 C CA . ASN A 1 322 ? -15.559 2.046 15.912 1.00 90.31 322 ASN A CA 1
ATOM 2326 C C . ASN A 1 322 ? -16.660 1.361 16.725 1.00 90.31 322 ASN A C 1
ATOM 2328 O O . ASN A 1 322 ? -17.758 1.189 16.192 1.00 90.31 322 ASN A O 1
ATOM 2332 N N . MET A 1 323 ? -16.435 1.019 18.001 1.00 94.44 323 MET A N 1
ATOM 2333 C CA . MET A 1 323 ? -17.454 0.374 18.845 1.00 94.44 323 MET A CA 1
ATOM 2334 C C . MET A 1 323 ? -18.774 1.147 18.817 1.00 94.44 323 MET A C 1
ATOM 2336 O O . MET A 1 323 ? -19.839 0.552 18.709 1.00 94.44 323 MET A O 1
ATOM 2340 N N . SER A 1 324 ? -18.715 2.480 18.846 1.00 91.44 324 SER A N 1
ATOM 2341 C CA . SER A 1 324 ? -19.907 3.334 18.837 1.00 91.44 324 SER A CA 1
ATOM 2342 C C . SER A 1 324 ? -20.765 3.207 17.570 1.00 91.44 324 SER A C 1
ATOM 2344 O O . SER A 1 324 ? -21.971 3.455 17.639 1.00 91.44 324 SER A O 1
ATOM 2346 N N . THR A 1 325 ? -20.168 2.801 16.445 1.00 90.81 325 THR A N 1
ATOM 2347 C CA . THR A 1 325 ? -20.810 2.763 15.120 1.00 90.81 325 THR A CA 1
ATOM 2348 C C . THR A 1 325 ? -21.722 1.553 14.927 1.00 90.81 325 THR A C 1
ATOM 2350 O O . THR A 1 325 ? -22.615 1.597 14.087 1.00 90.81 325 THR A O 1
ATOM 2353 N N . VAL A 1 326 ? -21.541 0.502 15.733 1.00 93.06 326 VAL A N 1
ATOM 2354 C CA . VAL A 1 326 ? -22.331 -0.742 15.673 1.00 93.06 326 VAL A CA 1
ATOM 2355 C C . VAL A 1 326 ? -23.320 -0.900 16.827 1.00 93.06 326 VAL A C 1
ATOM 2357 O O . VAL A 1 326 ? -24.016 -1.908 16.911 1.00 93.06 326 VAL A O 1
ATOM 2360 N N . LEU A 1 327 ? -23.387 0.076 17.737 1.00 94.19 327 LEU A N 1
ATOM 2361 C CA . LEU A 1 327 ? -24.323 0.040 18.859 1.00 94.19 327 LEU A CA 1
ATOM 2362 C C . LEU A 1 327 ? -25.694 0.575 18.457 1.00 94.19 327 LEU A C 1
ATOM 2364 O O . LEU A 1 327 ? -25.853 1.767 18.185 1.00 94.19 327 LEU A O 1
ATOM 2368 N N . GLU A 1 328 ? -26.697 -0.290 18.560 1.00 92.50 328 GLU A N 1
ATOM 2369 C CA . GLU A 1 328 ? -28.109 0.039 18.373 1.00 92.50 328 GLU A CA 1
ATOM 2370 C C . GLU A 1 328 ? -28.879 -0.070 19.698 1.00 92.50 328 GLU A C 1
ATOM 2372 O O . GLU A 1 328 ? -28.559 -0.884 20.567 1.00 92.50 328 GLU A O 1
ATOM 2377 N N . GLU A 1 329 ? -29.906 0.764 19.878 1.00 94.56 329 GLU A N 1
ATOM 2378 C CA . GLU A 1 329 ? -30.739 0.727 21.084 1.00 94.56 329 GLU A CA 1
ATOM 2379 C C . GLU A 1 329 ? -31.513 -0.594 21.189 1.00 94.56 329 GLU A C 1
ATOM 2381 O O . GLU A 1 329 ? -32.197 -1.011 20.256 1.00 94.56 329 GLU A O 1
ATOM 2386 N N . GLY A 1 330 ? -31.437 -1.241 22.353 1.00 94.94 330 GLY A N 1
ATOM 2387 C CA . GLY A 1 330 ? -32.145 -2.491 22.637 1.00 94.94 330 GLY A CA 1
ATOM 2388 C C . GLY A 1 330 ? -31.474 -3.758 22.095 1.00 94.94 330 GLY A C 1
ATOM 2389 O O . GLY A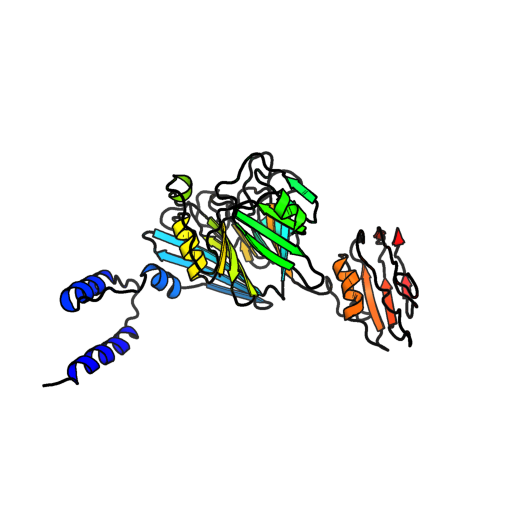 1 330 ? -31.946 -4.854 22.405 1.00 94.94 330 GLY A O 1
ATOM 2390 N N . THR A 1 331 ? -30.367 -3.638 21.358 1.00 96.50 331 THR A N 1
ATOM 2391 C CA . THR A 1 331 ? -29.593 -4.775 20.841 1.00 96.50 331 THR A CA 1
ATOM 2392 C C . THR A 1 331 ? -28.323 -4.966 21.668 1.00 96.50 331 THR A C 1
ATOM 2394 O O . THR A 1 331 ? -27.570 -4.022 21.897 1.00 96.50 331 THR A O 1
ATOM 2397 N N . ALA A 1 332 ? -28.083 -6.197 22.131 1.00 97.81 332 ALA A N 1
ATOM 2398 C CA . ALA A 1 332 ? -26.846 -6.555 22.820 1.00 97.81 332 ALA A CA 1
ATOM 2399 C C . ALA A 1 332 ? -25.716 -6.775 21.816 1.00 97.81 332 ALA A C 1
ATOM 2401 O O . ALA A 1 332 ? -25.845 -7.622 20.932 1.00 97.81 332 ALA A O 1
ATOM 2402 N N . VAL A 1 333 ? -24.615 -6.046 21.994 1.00 98.19 333 VAL A N 1
ATOM 2403 C CA . VAL A 1 333 ? -23.404 -6.169 21.176 1.00 98.19 333 VAL A CA 1
ATOM 2404 C C . VAL A 1 333 ? -22.243 -6.612 22.057 1.00 98.19 333 VAL A C 1
ATOM 2406 O O . VAL A 1 333 ? -22.058 -6.099 23.166 1.00 98.19 333 VAL A O 1
ATOM 2409 N N . TYR A 1 334 ? -21.485 -7.586 21.564 1.00 98.62 334 TYR A N 1
ATOM 2410 C CA . TYR A 1 334 ? -20.388 -8.235 22.270 1.00 98.62 334 TYR A CA 1
ATOM 2411 C C . TYR A 1 334 ? -19.055 -7.865 21.627 1.00 98.62 334 TYR A C 1
ATOM 2413 O O . TYR A 1 334 ? -18.914 -7.920 20.408 1.00 98.62 334 TYR A O 1
ATOM 2421 N N . PHE A 1 335 ? -18.083 -7.518 22.463 1.00 98.56 335 PHE A N 1
ATOM 2422 C CA . PHE A 1 335 ? -16.724 -7.161 22.082 1.00 98.56 335 PHE A CA 1
ATOM 2423 C C . PHE A 1 335 ? -15.728 -7.962 22.917 1.00 98.56 335 PHE A C 1
ATOM 2425 O O . PHE A 1 335 ? -15.958 -8.171 24.112 1.00 98.56 335 PHE A O 1
ATOM 2432 N N . GLU A 1 336 ? -14.610 -8.346 22.313 1.00 98.56 336 GLU A N 1
ATOM 2433 C CA . GLU A 1 336 ? -13.467 -8.938 23.008 1.00 98.56 336 GLU A CA 1
ATOM 2434 C C . GLU A 1 336 ? -12.166 -8.228 22.624 1.00 98.56 336 GLU A C 1
ATOM 2436 O O . GLU A 1 336 ? -11.958 -7.900 21.454 1.00 98.56 336 GLU A O 1
ATOM 2441 N N . LEU A 1 337 ? -11.285 -7.971 23.593 1.00 98.31 337 LEU A N 1
ATOM 2442 C CA . LEU A 1 337 ? -9.929 -7.519 23.283 1.00 98.31 337 LEU A CA 1
ATOM 2443 C C . LEU A 1 337 ? -9.061 -8.707 22.845 1.00 98.31 337 LEU A C 1
ATOM 2445 O O . LEU A 1 337 ? -9.112 -9.781 23.448 1.00 98.31 337 LEU A O 1
ATOM 2449 N N . ILE A 1 338 ? -8.239 -8.492 21.818 1.00 97.06 338 ILE A N 1
ATOM 2450 C CA . ILE A 1 338 ? -7.254 -9.469 21.319 1.00 97.06 338 ILE A CA 1
ATOM 2451 C C . ILE A 1 338 ? -5.804 -8.981 21.440 1.00 97.06 338 ILE A C 1
ATOM 2453 O O . ILE A 1 338 ? -4.889 -9.770 21.227 1.00 97.06 338 ILE A O 1
ATOM 2457 N N . ASP A 1 339 ? -5.605 -7.703 21.772 1.00 95.81 339 ASP A N 1
ATOM 2458 C CA . ASP A 1 339 ? -4.307 -7.067 21.998 1.00 95.81 339 ASP A CA 1
ATOM 2459 C C . ASP A 1 339 ? -4.437 -5.969 23.073 1.00 95.81 339 ASP A C 1
ATOM 2461 O O . ASP A 1 339 ? -5.538 -5.490 23.368 1.00 95.81 339 ASP A O 1
ATOM 2465 N N . ASP A 1 340 ? -3.304 -5.561 23.655 1.00 96.75 340 ASP A N 1
ATOM 2466 C CA . ASP A 1 340 ? -3.237 -4.370 24.510 1.00 96.75 340 ASP A CA 1
ATOM 2467 C C . ASP A 1 340 ? -3.363 -3.103 23.652 1.00 96.75 340 ASP A C 1
ATOM 2469 O O . ASP A 1 340 ? -2.745 -2.993 22.592 1.00 96.75 340 ASP A O 1
ATOM 2473 N N . ILE A 1 341 ? -4.152 -2.130 24.113 1.00 93.56 341 ILE A N 1
ATOM 2474 C CA . ILE A 1 341 ? -4.522 -0.953 23.321 1.00 93.56 341 ILE A CA 1
ATOM 2475 C C . ILE A 1 341 ? -4.016 0.324 23.978 1.00 93.56 341 ILE A C 1
ATOM 2477 O O . ILE A 1 341 ? -4.339 0.601 25.129 1.00 93.56 341 ILE A O 1
ATOM 2481 N N . ASP A 1 342 ? -3.286 1.144 23.228 1.00 91.31 342 ASP A N 1
ATOM 2482 C CA . ASP A 1 342 ? -2.925 2.502 23.637 1.00 91.31 342 ASP A CA 1
ATOM 2483 C C . ASP A 1 342 ? -3.946 3.516 23.100 1.00 91.31 342 ASP A C 1
ATOM 2485 O O . ASP A 1 342 ? -4.232 3.547 21.900 1.00 91.31 342 ASP A O 1
ATOM 2489 N N . MET A 1 343 ? -4.519 4.325 23.992 1.00 91.75 343 MET A N 1
ATOM 2490 C CA . MET A 1 343 ? -5.482 5.379 23.665 1.00 91.75 343 MET A CA 1
ATOM 2491 C C . MET A 1 343 ? -4.916 6.800 23.819 1.00 91.75 343 MET A C 1
ATOM 2493 O O . MET A 1 343 ? -5.690 7.760 23.878 1.00 91.75 343 MET A O 1
ATOM 2497 N N . GLU A 1 344 ? -3.590 6.965 23.872 1.00 89.38 344 GLU A N 1
ATOM 2498 C CA . GLU A 1 344 ? -2.957 8.284 23.944 1.00 89.38 344 GLU A CA 1
ATOM 2499 C C . GLU A 1 344 ? -3.459 9.228 22.832 1.00 89.38 344 GLU A C 1
ATOM 2501 O O . GLU A 1 344 ? -3.523 8.882 21.653 1.00 89.38 344 GLU A O 1
ATOM 2506 N N . GLY A 1 345 ? -3.836 10.450 23.222 1.00 83.19 345 GLY A N 1
ATOM 2507 C CA . GLY A 1 345 ? -4.273 11.496 22.293 1.00 83.19 345 GLY A CA 1
ATOM 2508 C C . GLY A 1 345 ? -5.683 11.322 21.715 1.00 83.19 345 GLY A C 1
ATOM 2509 O O . GLY A 1 345 ? -6.101 12.148 20.904 1.00 83.19 345 GLY A O 1
ATOM 2510 N N . ILE A 1 346 ? -6.437 10.300 22.131 1.00 85.50 346 ILE A N 1
ATOM 2511 C CA . ILE A 1 346 ? -7.798 10.057 21.640 1.00 85.50 346 ILE A CA 1
ATOM 2512 C C . ILE A 1 346 ? -8.820 10.848 22.457 1.00 85.50 346 ILE A C 1
ATOM 2514 O O . ILE A 1 346 ? -8.965 10.646 23.662 1.00 85.50 346 ILE A O 1
ATOM 2518 N N . ASP A 1 347 ? -9.588 11.709 21.785 1.00 87.56 347 ASP A N 1
ATOM 2519 C CA . ASP A 1 347 ? -10.753 12.354 22.394 1.00 87.56 347 ASP A CA 1
ATOM 2520 C C . ASP A 1 347 ? -11.936 11.377 22.439 1.00 87.56 347 ASP A C 1
ATOM 2522 O O . ASP A 1 347 ? -12.571 11.075 21.424 1.00 87.56 347 ASP A O 1
ATOM 2526 N N . TRP A 1 348 ? -12.191 10.820 23.624 1.00 93.69 348 TRP A N 1
ATOM 2527 C CA . TRP A 1 348 ? -13.168 9.754 23.803 1.00 93.69 348 TRP A CA 1
ATOM 2528 C C . TRP A 1 348 ? -14.572 10.250 24.157 1.00 93.69 348 TRP A C 1
ATOM 2530 O O . TRP A 1 348 ? -14.788 10.883 25.201 1.00 93.69 348 TRP A O 1
ATOM 2540 N N . ILE A 1 349 ? -15.546 9.824 23.345 1.00 92.06 349 ILE A N 1
ATOM 2541 C CA . ILE A 1 349 ? -16.980 9.946 23.621 1.00 92.06 349 ILE A CA 1
ATOM 2542 C C . ILE A 1 349 ? -17.481 8.632 24.248 1.00 92.06 349 ILE A C 1
ATOM 2544 O O . ILE A 1 349 ? -17.359 7.581 23.617 1.00 92.06 349 ILE A O 1
ATOM 2548 N N . PRO A 1 350 ? -18.087 8.662 25.451 1.00 96.31 350 PRO A N 1
ATOM 2549 C CA . PRO A 1 350 ? -18.577 7.455 26.109 1.00 96.31 350 PRO A CA 1
ATOM 2550 C C . PRO A 1 350 ? -19.630 6.711 25.274 1.00 96.31 350 PRO A C 1
ATOM 2552 O O . PRO A 1 350 ? -20.506 7.340 24.692 1.00 96.31 350 PRO A O 1
ATOM 2555 N N . LEU A 1 351 ? -19.605 5.374 25.241 1.00 96.12 351 LEU A N 1
ATOM 2556 C CA . LEU A 1 351 ? -20.454 4.579 24.326 1.00 96.12 351 LEU A CA 1
ATOM 2557 C C . LEU A 1 351 ? -21.972 4.795 24.496 1.00 96.12 351 LEU A C 1
ATOM 2559 O O . LEU A 1 351 ? -22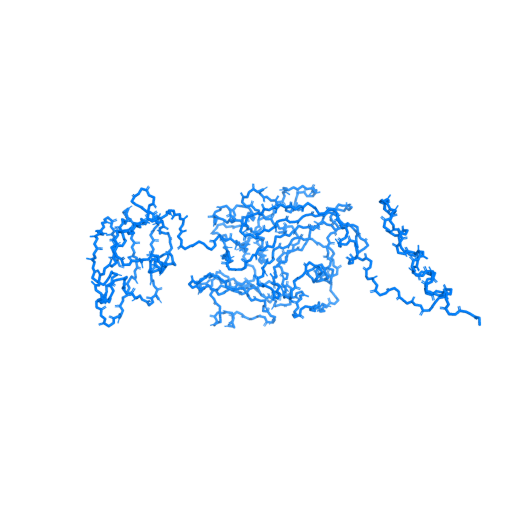.727 4.761 23.519 1.00 96.12 351 LEU A O 1
ATOM 2563 N N . ASN A 1 352 ? -22.415 5.030 25.731 1.00 95.81 352 ASN A N 1
ATOM 2564 C CA . ASN A 1 352 ? -23.809 5.144 26.150 1.00 95.81 352 ASN A CA 1
ATOM 2565 C C . ASN A 1 352 ? -24.003 6.395 27.031 1.00 95.81 352 ASN A C 1
ATOM 2567 O O . ASN A 1 352 ? -24.328 6.320 28.218 1.00 95.81 352 ASN A O 1
ATOM 2571 N N . TYR A 1 353 ? -23.719 7.566 26.454 1.00 92.75 353 TYR A N 1
ATOM 2572 C CA . TYR A 1 353 ? -23.722 8.858 27.152 1.00 92.75 353 TYR A CA 1
ATOM 2573 C C . TYR A 1 353 ? -25.088 9.568 27.195 1.00 92.75 353 TYR A C 1
ATOM 2575 O O . TYR A 1 353 ? -25.266 10.486 27.999 1.00 92.75 353 TYR A O 1
ATOM 2583 N N . ALA A 1 354 ? -26.041 9.177 26.340 1.00 91.00 354 ALA A N 1
ATOM 2584 C CA . ALA A 1 354 ? -27.321 9.862 26.153 1.00 91.00 354 ALA A CA 1
ATOM 2585 C C . ALA A 1 354 ? -28.515 9.006 26.608 1.00 91.00 354 ALA A C 1
ATOM 2587 O O . ALA A 1 354 ? -28.557 7.801 26.358 1.00 91.00 354 ALA A O 1
ATOM 2588 N N . ASP A 1 355 ? -29.495 9.653 27.248 1.00 91.31 355 ASP A N 1
ATOM 2589 C CA . ASP A 1 355 ? -30.810 9.066 27.539 1.00 91.31 355 ASP A CA 1
ATOM 2590 C C . ASP A 1 355 ? -31.461 8.595 26.220 1.00 91.31 355 ASP A C 1
ATOM 2592 O O . ASP A 1 355 ? -31.367 9.327 25.229 1.00 91.31 355 ASP A O 1
ATOM 2596 N N . PRO A 1 356 ? -32.069 7.391 26.156 1.00 94.81 356 PRO A N 1
ATOM 2597 C CA . PRO A 1 356 ? -32.518 6.539 27.267 1.00 94.81 356 PRO A CA 1
ATOM 2598 C C . PRO A 1 356 ? -31.491 5.527 27.807 1.00 94.81 356 PRO A C 1
ATOM 2600 O O . PRO A 1 356 ? -31.860 4.633 28.566 1.00 94.81 356 PRO A O 1
ATOM 2603 N N . TYR A 1 357 ? -30.213 5.633 27.433 1.00 94.19 357 TYR A N 1
ATOM 2604 C CA . TYR A 1 357 ? -29.142 4.717 27.851 1.00 94.19 357 TYR A CA 1
ATOM 2605 C C . TYR A 1 357 ? -29.368 3.250 27.437 1.00 94.19 357 TYR A C 1
ATOM 2607 O O . TYR A 1 357 ? -28.972 2.326 28.150 1.00 94.19 357 TYR A O 1
ATOM 2615 N N . MET A 1 358 ? -30.008 3.019 26.288 1.00 96.38 358 MET A N 1
ATOM 2616 C CA . MET A 1 358 ? -30.467 1.693 25.842 1.00 96.38 358 MET A CA 1
ATOM 2617 C C . MET A 1 358 ? -29.445 0.900 25.011 1.00 96.38 358 MET A C 1
ATOM 2619 O O . MET A 1 358 ? -29.796 -0.136 24.448 1.00 96.38 358 MET A O 1
ATOM 2623 N N . LYS A 1 359 ? -28.187 1.345 24.918 1.00 96.88 359 LYS A N 1
ATOM 2624 C CA . LYS A 1 359 ? -27.131 0.584 24.232 1.00 96.88 359 LYS A CA 1
ATOM 2625 C C . LYS A 1 359 ? -26.581 -0.497 25.164 1.00 96.88 359 LYS A C 1
ATOM 2627 O O . LYS A 1 359 ? -25.952 -0.169 26.169 1.00 96.88 359 LYS A O 1
ATOM 2632 N N . ILE A 1 360 ? -26.828 -1.769 24.837 1.00 97.94 360 ILE A N 1
ATOM 2633 C CA . ILE A 1 360 ? -26.414 -2.914 25.659 1.00 97.94 360 ILE A CA 1
ATOM 2634 C C . ILE A 1 360 ? -25.021 -3.378 25.208 1.00 97.94 360 ILE A C 1
ATOM 2636 O O . ILE A 1 360 ? -24.875 -3.978 24.144 1.00 97.94 360 ILE A O 1
ATOM 2640 N N . VAL A 1 361 ? -23.998 -3.104 26.017 1.00 98.12 361 VAL A N 1
ATOM 2641 C CA . VAL A 1 361 ? -22.585 -3.351 25.696 1.00 98.12 361 VAL A CA 1
ATOM 2642 C C . VAL A 1 361 ? -22.020 -4.458 26.580 1.00 98.12 361 VAL A C 1
ATOM 2644 O O . VAL A 1 361 ? -22.013 -4.341 27.807 1.00 98.12 361 VAL A O 1
ATOM 2647 N N . HIS A 1 362 ? -21.499 -5.511 25.957 1.00 98.50 362 HIS A N 1
ATOM 2648 C CA . HIS A 1 362 ? -20.695 -6.533 26.618 1.00 98.50 362 HIS A CA 1
ATOM 2649 C C . HIS A 1 362 ? -19.243 -6.421 26.147 1.00 98.50 362 HIS A C 1
ATOM 2651 O O . HIS A 1 362 ? -18.977 -6.643 24.971 1.00 98.50 362 HIS A O 1
ATOM 2657 N N . LEU A 1 363 ? -18.316 -6.080 27.043 1.00 98.56 363 LEU A N 1
ATOM 2658 C CA . LEU A 1 363 ? -16.882 -6.023 26.757 1.00 98.56 363 LEU A CA 1
ATOM 2659 C C . LEU A 1 363 ? -16.130 -7.048 27.608 1.00 98.56 363 LEU A C 1
ATOM 2661 O O . LEU A 1 363 ? -16.118 -6.960 28.838 1.00 98.56 363 LEU A O 1
ATOM 2665 N N . ASP A 1 364 ? -15.482 -7.994 26.944 1.00 98.56 364 ASP A N 1
ATOM 2666 C CA . ASP A 1 364 ? -14.523 -8.905 27.554 1.00 98.56 364 ASP A CA 1
ATOM 2667 C C . ASP A 1 364 ? -13.100 -8.416 27.263 1.00 98.56 364 ASP A C 1
ATOM 2669 O O . ASP A 1 364 ? -12.678 -8.321 26.114 1.00 98.56 364 ASP A O 1
ATOM 2673 N N . GLY A 1 365 ? -12.350 -8.065 28.301 1.00 97.88 365 GLY A N 1
ATOM 2674 C CA . GLY A 1 365 ? -10.957 -7.670 28.149 1.00 97.88 365 GLY A CA 1
ATOM 2675 C C . GLY A 1 365 ? -10.030 -8.826 27.819 1.00 97.88 365 GLY A C 1
ATOM 2676 O O . GLY A 1 365 ? -8.906 -8.567 27.409 1.00 97.88 365 GLY A O 1
ATOM 2677 N N . ASN A 1 366 ? -10.451 -10.078 28.028 1.00 97.56 366 ASN A N 1
ATOM 2678 C CA . ASN A 1 366 ? -9.636 -11.269 27.783 1.00 97.56 366 ASN A CA 1
ATOM 2679 C C . ASN A 1 366 ? -8.218 -11.190 28.408 1.00 97.56 366 ASN A C 1
ATOM 2681 O O . ASN A 1 366 ? -7.248 -11.748 27.901 1.00 97.56 366 ASN A O 1
ATOM 2685 N N . GLY A 1 367 ? -8.079 -10.464 29.523 1.00 97.50 367 GLY A N 1
ATOM 2686 C CA . GLY A 1 367 ? -6.814 -10.225 30.221 1.00 97.50 367 GLY A CA 1
ATOM 2687 C C . GLY A 1 367 ? -5.966 -9.055 29.702 1.00 97.50 367 GLY A C 1
ATOM 2688 O O . GLY A 1 367 ? -4.951 -8.751 30.335 1.00 97.50 367 GLY A O 1
ATOM 2689 N N . HIS A 1 368 ? -6.374 -8.392 28.618 1.00 98.19 368 HIS A N 1
ATOM 2690 C CA . HIS A 1 368 ? -5.677 -7.260 28.007 1.00 98.19 368 HIS A CA 1
ATOM 2691 C C . HIS A 1 368 ? -5.914 -5.931 28.730 1.00 98.19 368 HIS A C 1
ATOM 2693 O O . HIS A 1 368 ? -6.806 -5.766 29.577 1.00 98.19 368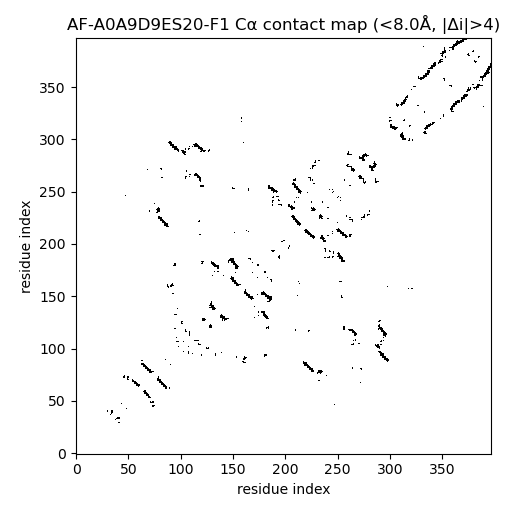 HIS A O 1
ATOM 2699 N N . THR A 1 369 ? -5.065 -4.964 28.390 1.00 98.06 369 THR A N 1
ATOM 2700 C CA . THR A 1 369 ? -5.034 -3.636 28.996 1.00 98.06 369 THR A CA 1
ATOM 2701 C C . THR A 1 369 ? -5.339 -2.542 27.979 1.00 98.06 369 THR A C 1
ATOM 2703 O O . THR A 1 369 ? -4.836 -2.559 26.861 1.00 98.06 369 THR A O 1
ATOM 2706 N N . ILE A 1 370 ? -6.127 -1.550 28.397 1.00 97.62 370 ILE A N 1
ATOM 2707 C CA . ILE A 1 370 ? -6.261 -0.261 27.719 1.00 97.62 370 ILE A CA 1
ATOM 2708 C C . ILE A 1 370 ? -5.411 0.761 28.481 1.00 97.62 370 ILE A C 1
ATOM 2710 O O . ILE A 1 370 ? -5.697 1.070 29.640 1.00 97.62 370 ILE A O 1
ATOM 2714 N N . HIS A 1 371 ? -4.375 1.275 27.829 1.00 96.00 371 HIS A N 1
ATOM 2715 C CA . HIS A 1 371 ? -3.456 2.283 28.345 1.00 96.00 371 HIS A CA 1
ATOM 2716 C C . HIS A 1 371 ? -3.878 3.694 27.943 1.00 96.00 371 HIS A C 1
ATOM 2718 O O . HIS A 1 371 ? -4.469 3.897 26.881 1.00 96.00 371 HIS A O 1
ATOM 2724 N N . ASN A 1 372 ? -3.523 4.674 28.778 1.00 94.81 372 ASN A N 1
ATOM 2725 C CA . ASN A 1 372 ? -3.637 6.105 28.475 1.00 94.81 372 ASN A CA 1
ATOM 2726 C C . ASN A 1 372 ? -5.070 6.545 28.131 1.00 94.81 372 ASN A C 1
ATOM 2728 O O . ASN A 1 372 ? -5.284 7.544 27.444 1.00 94.81 372 ASN A O 1
ATOM 2732 N N . PHE A 1 373 ? -6.070 5.809 28.626 1.00 94.62 373 PHE A N 1
ATOM 2733 C CA . PHE A 1 373 ? -7.465 6.160 28.421 1.00 94.62 373 PHE A CA 1
ATOM 2734 C C . PHE A 1 373 ? -7.801 7.464 29.147 1.00 94.62 373 PHE A C 1
ATOM 2736 O O . PHE A 1 373 ? -7.653 7.581 30.367 1.00 94.62 373 PHE A O 1
ATOM 2743 N N . PHE A 1 374 ? -8.343 8.423 28.403 1.00 91.62 374 PHE A N 1
ATOM 2744 C CA . PHE A 1 374 ? -8.833 9.675 28.952 1.00 91.62 374 PHE A CA 1
ATOM 2745 C C . PHE A 1 374 ? -10.149 10.078 28.284 1.00 91.62 374 PHE A C 1
ATOM 2747 O O .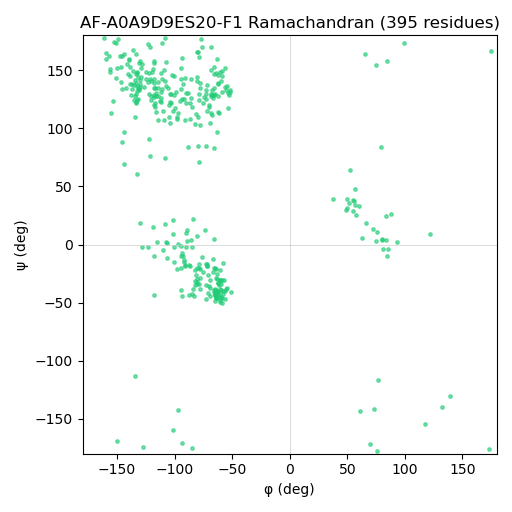 PHE A 1 374 ? -10.304 9.983 27.071 1.00 91.62 374 PHE A O 1
ATOM 2754 N N . SER A 1 375 ? -11.105 10.562 29.080 1.00 91.50 375 SER A N 1
ATOM 2755 C CA . SER A 1 375 ? -12.330 11.177 28.569 1.00 91.50 375 SER A CA 1
ATOM 2756 C C . SER A 1 375 ? -12.580 12.494 29.285 1.00 91.50 375 SER A C 1
ATOM 2758 O O . SER A 1 375 ? -12.657 12.547 30.513 1.00 91.50 375 SER A O 1
ATOM 2760 N N . SER A 1 376 ? -12.730 13.559 28.499 1.00 90.38 376 SER A N 1
ATOM 2761 C CA . SER A 1 376 ? -13.116 14.889 28.981 1.00 90.38 376 SER A CA 1
ATOM 2762 C C . SER A 1 376 ? -14.593 15.205 28.725 1.00 90.38 376 SER A C 1
ATOM 2764 O O . SER A 1 376 ? -15.035 16.339 28.917 1.00 90.38 376 SER A O 1
ATOM 2766 N N . TYR A 1 377 ? -15.365 14.204 28.286 1.00 90.31 377 TYR A N 1
ATOM 2767 C CA . TYR A 1 377 ? -16.732 14.399 27.828 1.00 90.31 377 TYR A CA 1
ATOM 2768 C C . TYR A 1 377 ? -17.639 14.927 28.948 1.00 90.31 377 TYR A C 1
ATOM 2770 O O . TYR A 1 377 ? -17.574 14.486 30.095 1.00 90.31 377 TYR A O 1
ATOM 2778 N N . ALA A 1 378 ? -18.512 15.883 28.619 1.00 88.44 378 ALA A N 1
ATOM 2779 C CA . ALA A 1 378 ? -19.248 16.651 29.626 1.00 88.44 378 ALA A CA 1
ATOM 2780 C C . ALA A 1 378 ? -20.215 15.805 30.477 1.00 88.44 378 ALA A C 1
ATOM 2782 O O . ALA A 1 378 ? -20.492 16.152 31.624 1.00 88.44 378 ALA A O 1
ATOM 2783 N N . SER A 1 379 ? -20.747 14.714 29.920 1.00 86.25 379 SER A N 1
ATOM 2784 C CA . SER A 1 379 ? -21.697 13.821 30.594 1.00 86.25 379 SER A CA 1
ATOM 2785 C C . SER A 1 379 ? -21.114 12.421 30.726 1.00 86.25 379 SER A C 1
ATOM 2787 O O . SER A 1 379 ? -20.828 11.784 29.721 1.00 86.25 379 SER A O 1
ATOM 2789 N N . TYR A 1 380 ? -20.980 11.932 31.961 1.00 89.81 380 TYR A N 1
ATOM 2790 C CA . TYR A 1 380 ? -20.392 10.622 32.273 1.00 89.81 380 TYR A CA 1
ATOM 2791 C C . TYR A 1 380 ? -19.000 10.409 31.639 1.00 89.81 380 TYR A C 1
ATOM 2793 O O . TYR A 1 380 ? -18.864 9.519 30.803 1.00 89.81 380 TYR A O 1
ATOM 2801 N N . PRO A 1 381 ? -17.970 11.191 32.027 1.00 89.50 381 PRO A N 1
ATOM 2802 C CA . PRO A 1 381 ? -16.603 11.046 31.513 1.00 89.50 381 PRO A CA 1
ATOM 2803 C C . PRO A 1 381 ? -16.000 9.701 31.949 1.00 89.50 381 PRO A C 1
ATOM 2805 O O . PRO A 1 381 ? -15.334 9.582 32.976 1.00 89.50 381 PRO A O 1
ATOM 2808 N N . SER A 1 382 ? -16.314 8.655 31.196 1.00 94.38 382 SER A N 1
ATOM 2809 C CA . SER A 1 382 ? -15.917 7.268 31.413 1.00 94.38 382 SER A CA 1
ATOM 2810 C C . SER A 1 382 ? -15.884 6.543 30.068 1.00 94.38 382 SER A C 1
ATOM 2812 O O . SER A 1 382 ? -16.275 7.098 29.041 1.00 94.38 382 SER A O 1
ATOM 2814 N N . PHE A 1 383 ? -15.431 5.289 30.051 1.00 96.31 383 PHE A N 1
ATOM 2815 C CA . PHE A 1 383 ? -15.403 4.508 28.813 1.00 96.31 383 PHE A CA 1
ATOM 2816 C C . PHE A 1 383 ? -16.819 4.274 28.251 1.00 96.31 383 PHE A C 1
ATOM 2818 O O . PHE A 1 383 ? -17.091 4.506 27.077 1.00 96.31 383 PHE A O 1
ATOM 2825 N N . PHE A 1 384 ? -17.761 3.882 29.109 1.00 96.81 384 PHE A N 1
ATOM 2826 C CA . PHE A 1 384 ? -19.103 3.472 28.681 1.00 96.81 384 PHE A CA 1
ATOM 2827 C C . PHE A 1 384 ? -20.164 4.564 28.798 1.00 96.81 384 PHE A C 1
ATOM 2829 O O . PHE A 1 384 ? -21.207 4.458 28.168 1.00 96.81 384 PHE A O 1
ATOM 2836 N N . GLY A 1 385 ? -19.954 5.591 29.616 1.00 95.06 385 GLY A N 1
ATOM 2837 C CA . GLY A 1 385 ? -21.034 6.463 30.062 1.00 95.06 385 GLY A CA 1
ATOM 2838 C C . GLY A 1 385 ? -21.841 5.740 31.139 1.00 95.06 385 GLY A C 1
ATOM 2839 O O . GLY A 1 385 ? -21.287 5.382 32.183 1.00 95.06 385 GLY A O 1
ATOM 2840 N N . VAL A 1 386 ? -23.122 5.470 30.875 1.00 95.62 386 VAL A N 1
ATOM 2841 C CA . VAL A 1 386 ? -23.926 4.545 31.688 1.00 95.62 386 VAL A CA 1
ATOM 2842 C C . VAL A 1 386 ? -23.725 3.123 31.162 1.00 95.62 386 VAL A C 1
ATOM 2844 O O . VAL A 1 386 ? -24.227 2.772 30.097 1.00 95.62 386 VAL A O 1
ATOM 2847 N N . LEU A 1 387 ? -22.999 2.280 31.900 1.00 96.62 387 LEU A N 1
ATOM 2848 C CA . LEU A 1 387 ? -22.825 0.877 31.513 1.00 96.62 387 LEU A CA 1
ATOM 2849 C C . LEU A 1 387 ? -24.156 0.121 31.647 1.00 96.62 387 LEU A C 1
ATOM 2851 O O . LEU A 1 387 ? -24.637 -0.109 32.757 1.00 96.62 387 LEU A O 1
ATOM 2855 N N . TYR A 1 388 ? -24.711 -0.302 30.512 1.00 97.00 388 TYR A N 1
ATOM 2856 C CA . TYR A 1 388 ? -25.802 -1.266 30.439 1.00 97.00 388 TYR A CA 1
ATOM 2857 C C . TYR A 1 388 ? -25.275 -2.529 29.752 1.00 97.00 388 TYR A C 1
ATOM 2859 O O . TYR A 1 388 ? -25.008 -2.508 28.560 1.00 97.00 388 TYR A O 1
ATOM 2867 N N . GLY A 1 389 ? -25.064 -3.608 30.510 1.00 96.94 389 GLY A N 1
ATOM 2868 C CA . GLY A 1 389 ? -24.431 -4.839 30.026 1.00 96.94 389 GLY A CA 1
ATOM 2869 C C . GLY A 1 389 ? -23.343 -5.327 30.983 1.00 96.94 389 GLY A C 1
ATOM 2870 O O . GLY A 1 389 ? -23.534 -5.270 32.198 1.00 96.94 389 GLY A O 1
ATOM 2871 N N . GLU A 1 390 ? -22.223 -5.819 30.455 1.00 97.75 390 GLU A N 1
ATOM 2872 C CA . GLU A 1 390 ? -21.129 -6.398 31.248 1.00 97.75 390 GLU A CA 1
ATOM 2873 C C . GLU A 1 390 ? -19.773 -5.879 30.766 1.00 97.75 390 GLU A C 1
ATOM 2875 O O . GLU A 1 390 ? -19.544 -5.725 29.572 1.00 97.75 390 GLU A O 1
ATOM 2880 N N . CYS A 1 391 ? -18.860 -5.629 31.698 1.00 98.00 391 CYS A N 1
ATOM 2881 C CA . CYS A 1 391 ? -17.458 -5.373 31.407 1.00 98.00 391 CYS A CA 1
ATOM 2882 C C . CYS A 1 391 ? -16.628 -6.233 32.360 1.00 98.00 391 CYS A C 1
ATOM 2884 O O . CYS A 1 391 ? -16.841 -6.164 33.575 1.00 98.00 391 CYS A O 1
ATOM 2886 N N . ARG A 1 392 ? -15.734 -7.067 31.829 1.00 98.12 392 ARG A N 1
ATOM 2887 C CA . ARG A 1 392 ? -14.935 -8.004 32.629 1.00 98.12 392 ARG A CA 1
ATOM 2888 C C . ARG A 1 392 ? -13.530 -8.178 32.076 1.00 98.12 392 ARG A C 1
ATOM 2890 O O . ARG A 1 392 ? -13.271 -7.814 30.939 1.00 98.12 392 ARG A O 1
ATOM 2897 N N . ASP A 1 393 ? -12.649 -8.730 32.906 1.00 97.44 393 ASP A N 1
ATOM 2898 C CA . ASP A 1 393 ? -11.300 -9.184 32.540 1.00 97.44 393 ASP A CA 1
ATOM 2899 C C . ASP A 1 393 ? -10.450 -8.164 31.767 1.00 97.44 393 ASP A C 1
ATOM 2901 O O . ASP A 1 393 ? -9.579 -8.527 30.984 1.00 97.44 393 ASP A O 1
ATOM 2905 N N . ILE A 1 394 ? -10.672 -6.876 32.036 1.00 97.38 394 ILE A N 1
ATOM 2906 C CA . ILE A 1 394 ? -9.978 -5.745 31.419 1.00 97.38 394 ILE A CA 1
ATOM 2907 C C . ILE A 1 394 ? -9.294 -4.885 32.479 1.00 97.38 394 ILE A C 1
ATOM 2909 O O . ILE A 1 394 ? -9.795 -4.731 33.599 1.00 97.38 394 ILE A O 1
ATOM 2913 N N . ARG A 1 395 ? -8.160 -4.282 32.121 1.00 96.75 395 ARG A N 1
ATOM 2914 C CA . ARG A 1 395 ? -7.494 -3.257 32.934 1.00 96.75 395 ARG A CA 1
ATOM 2915 C C . ARG A 1 395 ? -7.465 -1.936 32.181 1.00 96.75 395 ARG A C 1
ATOM 2917 O O . ARG A 1 395 ? -7.103 -1.909 31.015 1.00 96.75 395 ARG A O 1
ATOM 2924 N N . PHE A 1 396 ? -7.807 -0.854 32.868 1.00 94.25 396 PHE A N 1
ATOM 2925 C CA . PHE A 1 396 ? -7.574 0.510 32.397 1.00 94.25 396 PHE A CA 1
ATOM 2926 C C . PHE A 1 396 ? -6.397 1.071 33.197 1.00 94.25 396 PHE A C 1
ATOM 2928 O O . PHE A 1 396 ? -6.475 1.078 34.431 1.00 94.25 396 PHE A O 1
ATOM 2935 N N . LEU A 1 397 ? -5.313 1.461 32.518 1.00 89.25 397 LEU A N 1
ATOM 2936 C CA . LEU A 1 397 ? -4.072 1.952 33.132 1.00 89.25 397 LEU A CA 1
ATOM 2937 C C . LEU A 1 397 ? -3.726 3.380 32.720 1.00 89.25 397 LEU A C 1
ATOM 2939 O O . LEU A 1 397 ? -3.853 3.704 31.516 1.00 89.25 397 LEU A O 1
#

Foldseek 3Di:
DDPVVVVVVVVVVVVVVVPDPDDDDPCPVVQVCCCPPPVDHDPDQPQLVQVVPFPWDWDCLPPPKIWIWGWTCHPPFTKTKIKIKHFQQFKAKFKDFDPDWFDFQLVRCVVVVFQKWWFFADADRVFHQDWWAGQLRTPDNHPDDAAFFWKWFWAQDLSHIDIDIDGNDDPVVRSVPGRIMGGHFDKQAAQLDGDDDDPDCQQPQFAKWWKWADAPPRMIMTMITHDQAGRNRPGDGSNRVSVVCSSVHGRIMGIHDTHQQTWIAGPVPGTPAQRCCVVDRDSDRRDTHRMMIGMDTSDLAPWFPQDPVTAGEDAEPSNLVSVLVPWDFQDAGGYEYPEAYECPPPADDASQQDPPSRGAYHYHDVQHEYEPDWYPDPQQGDNHRPHHYYHDNYYYD